Protein AF-0000000080647287 (afdb_homodimer)

Foldseek 3Di:
DAWEKFWEAAQQWIWMATLQRPDIDIDGAHVLVPGDPLVVLLVVCVVRVHQEYEYAYANQPRNNDPDSLVSLCVNVVSNPVNHPHYYFYAFLQGSDDDDSCRRHPNLVSLLQQLCCVPVNFAFEWEAEQFKIATWGGHVGTDADRDPVRCCVVLRMDRDHQAAAQLLVQQQWFDAPNDIAGFDPDRLAHNLLLCCLVVVDDLVVNPDAGPVNDGSHNQSSLQSQQCRRPGGCVVRDPVRSNRSSVVSLVSVLVSLLVSRVVSCVVNVHQEYEYAAPCSVSNVVSSVVVVGHYDYVCVVSNNSCRNRVSRNSSSNVVVCVVVVD/DAWEKFWEAAQQWIWMATLQRPDIDIDGAHVLVVGDPLVVLLVVCVVRVHQEYEYAYANLPRPNDPDSLVSLCVNVVSNPVNHPHYYFYAFLPGSDDDDSCRRHPNLVSLLQQLCCVPVNFAFEWEAEQFKIATWGGHVGTDADRDPVRCCVVLRMDRDHQAAAQLLVQQQWFDAPNDIAGFDPDRLAHNLLLCCLVVVDDLVVNPDAGPVNDGSHNQSSLQSQQCRRPGGCVVRDPVRSNRSSVVSLVSVLVSLLVSRVVSCVVNVHQEYEYAAPCSVSNVVSSVVVVGHYDYVCVVSNNSCRNRVSRNSSSNVVVCVVVVD

Radius of gyration: 27.12 Å; Cα contacts (8 Å, |Δi|>4): 1479; chains: 2; bounding box: 46×87×67 Å

Solvent-accessible surface area (backbone atoms only — not comparable to full-atom values): 31779 Å² total; per-residue (Å²): 132,87,42,27,29,6,31,29,40,33,27,50,36,36,27,36,14,24,46,83,57,83,42,70,47,80,43,85,38,40,43,51,76,64,44,68,60,42,65,54,43,35,50,47,37,68,72,61,60,46,64,30,36,19,34,28,28,54,27,26,72,25,77,64,35,94,42,52,67,58,24,45,52,50,53,52,49,38,50,60,73,34,40,94,43,57,72,44,55,32,14,58,82,33,72,76,65,92,49,77,73,36,36,55,59,9,34,65,42,34,33,42,51,44,43,30,72,75,72,36,66,21,34,39,33,39,20,36,51,49,33,24,39,42,35,46,21,67,98,36,72,69,60,62,82,45,61,34,53,16,32,47,70,51,32,31,42,56,43,23,55,33,59,20,24,43,23,36,71,56,44,47,42,56,46,91,88,36,69,27,53,36,32,32,53,73,44,34,31,33,36,37,29,34,38,68,73,60,76,38,55,57,85,67,57,83,63,85,49,70,74,69,61,66,70,45,61,69,46,26,42,43,25,50,19,40,29,46,54,36,48,44,83,76,56,33,70,66,29,37,49,39,48,27,52,51,51,54,49,48,53,44,50,53,48,33,52,43,50,51,51,53,27,61,76,67,72,43,60,36,34,40,24,24,29,81,26,30,67,59,48,45,54,32,37,47,75,70,72,33,46,71,46,50,38,34,79,75,67,31,58,71,41,21,63,35,34,40,6,27,24,29,6,39,54,45,47,50,58,59,65,73,98,132,87,42,28,31,7,31,28,41,32,26,50,36,35,27,36,14,23,46,83,58,83,42,70,47,80,43,85,38,40,42,53,76,64,43,69,60,44,65,54,44,35,51,49,37,70,72,61,59,45,63,29,36,20,34,27,28,53,28,26,73,25,76,64,35,94,42,52,66,57,24,44,52,50,53,54,49,38,51,60,72,34,42,92,45,57,74,44,54,31,16,59,81,34,72,78,66,89,53,78,73,36,35,54,58,9,34,66,41,35,33,41,52,45,43,32,72,75,71,35,67,21,34,40,32,39,21,36,50,50,35,23,40,43,37,46,21,65,99,36,72,68,62,63,81,44,61,34,53,15,30,46,68,50,32,32,41,57,42,23,54,32,58,21,23,44,22,35,71,58,42,49,42,58,44,92,87,36,67,26,52,36,34,32,53,72,45,34,31,33,37,37,30,34,39,67,74,61,74,38,55,58,85,68,57,81,63,84,48,71,74,69,59,66,70,45,61,69,46,28,43,42,26,51,18,40,29,45,54,37,47,44,84,76,55,33,70,66,29,38,48,39,48,26,52,52,52,54,50,48,53,42,50,52,49,33,53,42,49,50,52,53,27,62,76,67,72,43,61,36,33,40,25,24,29,81,28,31,67,59,48,45,53,31,37,49,74,70,72,33,45,71,48,50,37,34,79,75,67,31,59,70,42,21,62,35,34,42,6,27,24,29,6,39,53,44,48,49,59,59,66,74,98

Sequence (646 aa):
MVMILGLDVGGANTKAASSDGSFTIIEYLPLWKGAPLEPLLRRLSAEARPEAVGVVMTGELADSFPEKRSGILFIKGAVERSFSCPVRFWGVSGFNWRDLADLAAANWSASAALVAEEVGDCLFVDMGSTTTDLIPIKGGPRAAKTDFLRLARGELIYMGLLRTNLAALLGAVEVDGERVPLSAELFAIAADAHLLLGDIAEGEYAVETPDGGGKDRESAERRLARTVCADPGEIGPEGVEAIARQARARQLELLKGGIRRLAEEHSLNLVAAAGIGEGLIREAARSLGLEVIRLSERYGSAVSEVFPAYAVARLLEVELGGRMVMILGLDVGGANTKAASSDGSFTIIEYLPLWKGAPLEPLLRRLSAEARPEAVGVVMTGELADSFPEKRSGILFIKGAVERSFSCPVRFWGVSGFNWRDLADLAAANWSASAALVAEEVGDCLFVDMGSTTTDLIPIKGGPRAAKTDFLRLARGELIYMGLLRTNLAALLGAVEVDGERVPLSAELFAIAADAHLLLGDIAEGEYAVETPDGGGKDRESAERRLARTVCADPGEIGPEGVEAIARQARARQLELLKGGIRRLAEEHSLNLVAAAGIGEGLIREAARSLGLEVIRLSERYGSAVSEVFPAYAVARLLEVELGGR

Secondary structure (DSSP, 8-state):
---EEEEEE-SSEEEEEETTSS-EEEEE--GGGT--HHHHHHHHHHHH--SEEEEEE-GGG-TT-SSHHHHHHHHHHHHHHH-SS-EEE-BTTBS--SSGGGGBT-HHHHHHHHHHHHT-SEEEEEE-SS-EEEEEESSSB---SSHHHHHHTTSEES--SS--BHHHHHSEEEETTEEEEPPSS---BHHHHHHHHTSS-GGG--S--TTS---SHHHHHHHHHHTTT--HHHHHHHHHHHHHHHHHHHHHHHHHHHHHHHHHHHT--EEEEESTTHHHHHHHHHHTT-EEEEHHHHH-HHHHHTHHHHHHHHHHHHHHH--/---EEEEEE-SSEEEEEETTSS-EEEEE--GGGT--HHHHHHHHHHHH--SEEEEEE-GGG-TT-SSHHHHHHHHHHHHHHH-SS-EEE-BTTBS--SSGGGGBT-HHHHHHHHHHHHT-SEEEEEE-SS-EEEEEESSSB---SSHHHHHHTTSEES--SS--BHHHHHSEEEETTEEEEPPSS---BHHHHHHHHTSS-GGG--S--TTS---SHHHHHHHHHHTTT--HHHHHHHHHHHHHHHHHHHHHHHHHHHHHHHHHHHT--EEEEESTTHHHHHHHHHHTT-EEEEHHHHH-HHHHHTHHHHHHHHHHHHHHH--

pLDDT: mean 93.53, std 7.54, range [46.92, 98.81]

Nearest PDB structures (foldseek):
  3c0b-assembly2_C  TM=8.637E-01  e=2.664E-30  Methanococcus maripaludis S2
  3c0b-assembly1_B-2  TM=8.605E-01  e=2.111E-30  Methanococcus maripaludis S2
  3cet-assembly1_B  TM=8.612E-01  e=1.617E-29  Methanococcus maripaludis S2
  3c0b-assembly2_D  TM=8.763E-01  e=6.161E-29  Methanococcus maripaludis S2
  3c0b-assembly1_A  TM=8.681E-01  e=2.040E-29  Methanococcus maripaludis S2

InterPro domains:
  IPR002756 4-[[4-(2-aminoethyl)phenoxy]-methyl]-2-furanmethanamine-glutamate synthase [TIGR03123] (5-316)
  IPR002821 Hydantoinase A/oxoprolinase [PF01968] (53-317)

Organism: Methanothrix harundinacea (strain 6Ac) (NCBI:txid1110509)

Structure (mmCIF, N/CA/C/O backbone):
data_AF-0000000080647287-model_v1
#
loop_
_entity.id
_entity.type
_entity.pdbx_description
1 polymer 'Putative H4MPT-linked C1 transfer pathway protein'
#
loop_
_atom_site.group_PDB
_atom_site.id
_atom_site.type_symbol
_atom_site.label_atom_id
_atom_site.label_alt_id
_atom_site.label_comp_id
_atom_site.label_asym_id
_atom_site.label_entity_id
_atom_site.label_seq_id
_atom_site.pdbx_PDB_ins_code
_atom_site.Cartn_x
_atom_site.Cartn_y
_atom_site.Cartn_z
_atom_site.occupancy
_atom_site.B_iso_or_equiv
_atom_site.auth_seq_id
_atom_site.auth_comp_id
_atom_site.auth_asym_id
_atom_site.auth_atom_id
_atom_site.pdbx_PDB_model_num
ATOM 1 N N . MET A 1 1 ? 7.928 -33.025 -34.196 1 50.69 1 MET A N 1
ATOM 2 C CA . MET A 1 1 ? 7.498 -33.137 -32.805 1 50.69 1 MET A CA 1
ATOM 3 C C . MET A 1 1 ? 6.364 -32.163 -32.506 1 50.69 1 MET A C 1
ATOM 5 O O . MET A 1 1 ? 6.366 -31.032 -32.995 1 50.69 1 MET A O 1
ATOM 9 N N . VAL A 1 2 ? 5.158 -32.598 -32.053 1 70.76 2 VAL A N 1
ATOM 10 C CA . VAL A 1 2 ? 3.913 -31.877 -31.811 1 70.76 2 VAL A CA 1
ATOM 11 C C . VAL A 1 2 ? 4.139 -30.794 -30.759 1 70.76 2 VAL A C 1
ATOM 13 O O . VAL A 1 2 ? 4.635 -31.076 -29.666 1 70.76 2 VAL A O 1
ATOM 16 N N . MET A 1 3 ? 4.169 -29.567 -31.22 1 90.01 3 MET A N 1
ATOM 17 C CA . MET A 1 3 ? 4.381 -28.469 -30.281 1 90.01 3 MET A CA 1
ATOM 18 C C . MET A 1 3 ? 3.081 -28.1 -29.575 1 90.01 3 MET A C 1
ATOM 20 O O . MET A 1 3 ? 2.108 -27.708 -30.221 1 90.01 3 MET A O 1
ATOM 24 N N . ILE A 1 4 ? 3.023 -28.451 -28.279 1 97.01 4 ILE A N 1
ATOM 25 C CA . ILE A 1 4 ? 1.911 -28.015 -27.441 1 97.01 4 ILE A CA 1
ATOM 26 C C . ILE A 1 4 ? 2.305 -26.752 -26.678 1 97.01 4 ILE A C 1
ATOM 28 O O . ILE A 1 4 ? 3.37 -26.701 -26.057 1 97.01 4 ILE A O 1
ATOM 32 N N . LEU A 1 5 ? 1.497 -25.754 -26.808 1 97.99 5 LEU A N 1
ATOM 33 C CA . LEU A 1 5 ? 1.777 -24.474 -26.167 1 97.99 5 LEU A CA 1
ATOM 34 C C . LEU A 1 5 ? 0.877 -24.264 -24.954 1 97.99 5 LEU A C 1
ATOM 36 O O . LEU A 1 5 ? -0.314 -24.581 -24.997 1 97.99 5 LEU A O 1
ATOM 40 N N . GLY A 1 6 ? 1.508 -23.827 -23.887 1 98.39 6 GLY A N 1
ATOM 41 C CA . GLY A 1 6 ? 0.757 -23.373 -22.727 1 98.39 6 GLY A CA 1
ATOM 42 C C . GLY A 1 6 ? 0.743 -21.864 -22.578 1 98.39 6 GLY A C 1
ATOM 43 O O . GLY A 1 6 ? 1.746 -21.199 -22.847 1 98.39 6 GLY A O 1
ATOM 44 N N . LEU A 1 7 ? -0.416 -21.361 -22.111 1 97.85 7 LEU A N 1
ATOM 45 C CA . LEU A 1 7 ? -0.58 -19.932 -21.867 1 97.85 7 LEU A CA 1
ATOM 46 C C . LEU A 1 7 ? -1.048 -19.676 -20.438 1 97.85 7 LEU A C 1
ATOM 48 O O . LEU A 1 7 ? -1.913 -20.39 -19.926 1 97.85 7 LEU A O 1
ATOM 52 N N . ASP A 1 8 ? -0.428 -18.748 -19.779 1 96.6 8 ASP A N 1
ATOM 53 C CA . ASP A 1 8 ? -0.904 -18.141 -18.539 1 96.6 8 ASP A CA 1
ATOM 54 C C . ASP A 1 8 ? -1.208 -16.658 -18.735 1 96.6 8 ASP A C 1
ATOM 56 O O . ASP A 1 8 ? -0.303 -15.822 -18.696 1 96.6 8 ASP A O 1
ATOM 60 N N . VAL A 1 9 ? -2.462 -16.363 -18.886 1 94.1 9 VAL A N 1
ATOM 61 C CA . VAL A 1 9 ? -2.875 -14.992 -19.164 1 94.1 9 VAL A CA 1
ATOM 62 C C . VAL A 1 9 ? -3.19 -14.271 -17.856 1 94.1 9 VAL A C 1
ATOM 64 O O . VAL A 1 9 ? -4.279 -14.43 -17.299 1 94.1 9 VAL A O 1
ATOM 67 N N . GLY A 1 10 ? -2.251 -13.474 -17.455 1 88.77 10 GLY A N 1
ATOM 68 C CA . GLY A 1 10 ? -2.419 -12.72 -16.223 1 88.77 10 GLY A CA 1
ATOM 69 C C . GLY A 1 10 ? -2.841 -11.282 -16.456 1 88.77 10 GLY A C 1
ATOM 70 O O . GLY A 1 10 ? -2.98 -10.848 -17.601 1 88.77 10 GLY A O 1
ATOM 71 N N . GLY A 1 11 ? -3.139 -10.622 -15.36 1 81.59 11 GLY A N 1
ATOM 72 C CA . GLY A 1 11 ? -3.521 -9.222 -15.458 1 81.59 11 GLY A CA 1
ATOM 73 C C . GLY A 1 11 ? -2.378 -8.321 -15.889 1 81.59 11 GLY A C 1
ATOM 74 O O . GLY A 1 11 ? -2.588 -7.349 -16.617 1 81.59 11 GLY A O 1
ATOM 75 N N . ALA A 1 12 ? -1.208 -8.658 -15.436 1 77.17 12 ALA A N 1
ATOM 76 C CA . ALA A 1 12 ? -0.037 -7.837 -15.73 1 77.17 12 ALA A CA 1
ATOM 77 C C . ALA A 1 12 ? 0.85 -8.502 -16.779 1 77.17 12 ALA A C 1
ATOM 79 O O . ALA A 1 12 ? 1.51 -7.82 -17.566 1 77.17 12 ALA A O 1
ATOM 80 N N . ASN A 1 13 ? 0.858 -9.844 -16.73 1 84.9 13 ASN A N 1
ATOM 81 C CA . ASN A 1 13 ? 1.756 -10.585 -17.61 1 84.9 13 ASN A CA 1
ATOM 82 C C . ASN A 1 13 ? 1.03 -11.721 -18.324 1 84.9 13 ASN A C 1
ATOM 84 O O . ASN A 1 13 ? 0.137 -12.35 -17.752 1 84.9 13 ASN A O 1
ATOM 88 N N . THR A 1 14 ? 1.448 -11.882 -19.518 1 92.21 14 THR A N 1
ATOM 89 C CA . THR A 1 14 ? 1.112 -13.108 -20.234 1 92.21 14 THR A CA 1
ATOM 90 C C . THR A 1 14 ? 2.356 -13.964 -20.453 1 92.21 14 THR A C 1
ATOM 92 O O . THR A 1 14 ? 3.398 -13.459 -20.876 1 92.21 14 THR A O 1
ATOM 95 N N . LYS A 1 15 ? 2.237 -15.21 -20.03 1 94.95 15 LYS A N 1
ATOM 96 C CA . LYS A 1 15 ? 3.354 -16.146 -20.125 1 94.95 15 LYS A CA 1
ATOM 97 C C . LYS A 1 15 ? 3.02 -17.309 -21.054 1 94.95 15 LYS A C 1
ATOM 99 O O . LYS A 1 15 ? 1.878 -17.774 -21.09 1 94.95 15 LYS A O 1
ATOM 104 N N . ALA A 1 16 ? 4.028 -17.728 -21.826 1 96.95 16 ALA A N 1
ATOM 105 C CA . ALA A 1 16 ? 3.884 -18.875 -22.72 1 96.95 16 ALA A CA 1
ATOM 106 C C . ALA A 1 16 ? 5.064 -19.832 -22.578 1 96.95 16 ALA A C 1
ATOM 108 O O . ALA A 1 16 ? 6.191 -19.403 -22.32 1 96.95 16 ALA A O 1
ATOM 109 N N . ALA A 1 17 ? 4.734 -21.086 -22.723 1 97.6 17 ALA A N 1
ATOM 110 C CA . ALA A 1 17 ? 5.768 -22.117 -22.711 1 97.6 17 ALA A CA 1
ATOM 111 C C . ALA A 1 17 ? 5.339 -23.334 -23.524 1 97.6 17 ALA A C 1
ATOM 113 O O . ALA A 1 17 ? 4.173 -23.734 -23.488 1 97.6 17 ALA A O 1
ATOM 114 N N . SER A 1 18 ? 6.296 -23.89 -24.265 1 97.44 18 SER A N 1
ATOM 115 C CA . SER A 1 18 ? 6.017 -25.163 -24.922 1 97.44 18 SER A CA 1
ATOM 116 C C . SER A 1 18 ? 6.158 -26.33 -23.95 1 97.44 18 SER A C 1
ATOM 118 O O . SER A 1 18 ? 6.86 -26.223 -22.942 1 97.44 18 SER A O 1
ATOM 120 N N . SER A 1 19 ? 5.514 -27.428 -24.268 1 96.61 19 SER A N 1
ATOM 121 C CA . SER A 1 19 ? 5.502 -28.586 -23.381 1 96.61 19 SER A CA 1
ATOM 122 C C . SER A 1 19 ? 6.898 -29.181 -23.229 1 96.61 19 SER A C 1
ATOM 124 O O . SER A 1 19 ? 7.18 -29.873 -22.249 1 96.61 19 SER A O 1
ATOM 126 N N . ASP A 1 20 ? 7.763 -28.908 -24.173 1 94.27 20 ASP A N 1
ATOM 127 C CA . ASP A 1 20 ? 9.124 -29.429 -24.085 1 94.27 20 ASP A CA 1
ATOM 128 C C . ASP A 1 20 ? 10.072 -28.39 -23.489 1 94.27 20 ASP A C 1
ATOM 130 O O . ASP A 1 20 ? 11.275 -28.633 -23.376 1 94.27 20 ASP A O 1
ATOM 134 N N . GLY A 1 21 ? 9.565 -27.21 -23.152 1 93.68 21 GLY A N 1
ATOM 135 C CA . GLY A 1 21 ? 10.337 -26.185 -22.467 1 93.68 21 GLY A CA 1
ATOM 136 C C . GLY A 1 21 ? 11.228 -25.386 -23.4 1 93.68 21 GLY A C 1
ATOM 137 O O . GLY A 1 21 ? 11.97 -24.507 -22.956 1 93.68 21 GLY A O 1
ATOM 138 N N . SER A 1 22 ? 11.141 -25.58 -24.703 1 92.82 22 SER A N 1
ATOM 139 C CA . SER A 1 22 ? 12.056 -24.953 -25.651 1 92.82 22 SER A CA 1
ATOM 140 C C . SER A 1 22 ? 11.605 -23.538 -26 1 92.82 22 SER A C 1
ATOM 142 O O . SER A 1 22 ? 12.393 -22.738 -26.508 1 92.82 22 SER A O 1
ATOM 144 N N . PHE A 1 23 ? 10.392 -23.296 -25.778 1 94.19 23 PHE A N 1
ATOM 145 C CA . PHE A 1 23 ? 9.798 -21.994 -26.058 1 94.19 23 PHE A CA 1
ATOM 146 C C . PHE A 1 23 ? 9.229 -21.375 -24.787 1 94.19 23 PHE A C 1
ATOM 148 O O . PHE A 1 23 ? 8.313 -21.928 -24.176 1 94.19 23 PHE A O 1
ATOM 155 N N . THR A 1 24 ? 9.808 -20.332 -24.309 1 95.15 24 THR A N 1
ATOM 156 C CA . THR A 1 24 ? 9.3 -19.603 -23.152 1 95.15 24 THR A CA 1
ATOM 157 C C . THR A 1 24 ? 9.268 -18.103 -23.43 1 95.15 24 THR A C 1
ATOM 159 O O . THR A 1 24 ? 10.187 -17.56 -24.046 1 95.15 24 THR A O 1
ATOM 162 N N . ILE A 1 25 ? 8.147 -17.497 -23.048 1 94.05 25 ILE A N 1
ATOM 163 C CA . ILE A 1 25 ? 7.99 -16.058 -23.232 1 94.05 25 ILE A CA 1
ATOM 164 C C . ILE A 1 25 ? 7.278 -15.458 -22.022 1 94.05 25 ILE A C 1
ATOM 166 O O . ILE A 1 25 ? 6.364 -16.071 -21.465 1 94.05 25 ILE A O 1
ATOM 170 N N . ILE A 1 26 ? 7.782 -14.351 -21.551 1 91.11 26 ILE A N 1
ATOM 171 C CA . ILE A 1 26 ? 7.071 -13.491 -20.612 1 91.11 26 ILE A CA 1
ATOM 172 C C . ILE A 1 26 ? 6.848 -12.116 -21.237 1 91.11 26 ILE A C 1
ATOM 174 O O . ILE A 1 26 ? 7.803 -11.455 -21.652 1 91.11 26 ILE A O 1
ATOM 178 N N . GLU A 1 27 ? 5.631 -11.711 -21.384 1 89.49 27 GLU A N 1
ATOM 179 C CA . GLU A 1 27 ? 5.29 -10.408 -21.947 1 89.49 27 GLU A CA 1
ATOM 180 C C . GLU A 1 27 ? 4.508 -9.562 -20.946 1 89.49 27 GLU A C 1
ATOM 182 O O . GLU A 1 27 ? 3.458 -9.983 -20.456 1 89.49 27 GLU A O 1
ATOM 187 N N . TYR A 1 28 ? 5.069 -8.439 -20.605 1 82.63 28 TYR A N 1
ATOM 188 C CA . TYR A 1 28 ? 4.313 -7.49 -19.796 1 82.63 28 TYR A CA 1
ATOM 189 C C . TYR A 1 28 ? 3.136 -6.922 -20.58 1 82.63 28 TYR A C 1
ATOM 191 O O . TYR A 1 28 ? 3.325 -6.264 -21.606 1 82.63 28 TYR A O 1
ATOM 199 N N . LEU A 1 29 ? 1.955 -7.176 -20.194 1 84.38 29 LEU A N 1
ATOM 200 C CA . LEU A 1 29 ? 0.715 -6.787 -20.857 1 84.38 29 LEU A CA 1
ATOM 201 C C . LEU A 1 29 ? -0.368 -6.461 -19.834 1 84.38 29 LEU A C 1
ATOM 203 O O . LEU A 1 29 ? -1.246 -7.286 -19.568 1 84.38 29 LEU A O 1
ATOM 207 N N . PRO A 1 30 ? -0.332 -5.259 -19.29 1 79.45 30 PRO A N 1
ATOM 208 C CA . PRO A 1 30 ? -1.321 -4.885 -18.276 1 79.45 30 PRO A CA 1
ATOM 209 C C . PRO A 1 30 ? -2.73 -4.748 -18.848 1 79.45 30 PRO A C 1
ATOM 211 O O . PRO A 1 30 ? -3.054 -3.728 -19.463 1 79.45 30 PRO A O 1
ATOM 214 N N . LEU A 1 31 ? -3.575 -5.693 -18.53 1 79.73 31 LEU A N 1
ATOM 215 C CA . LEU A 1 31 ? -4.923 -5.717 -19.086 1 79.73 31 LEU A CA 1
ATOM 216 C C . LEU A 1 31 ? -5.757 -4.563 -18.54 1 79.73 31 LEU A C 1
ATOM 218 O O . LEU A 1 31 ? -6.627 -4.035 -19.237 1 79.73 31 LEU A O 1
ATOM 222 N N . TRP A 1 32 ? -5.438 -4.166 -17.313 1 71.29 32 TRP A N 1
ATOM 223 C CA . TRP A 1 32 ? -6.215 -3.104 -16.684 1 71.29 32 TRP A CA 1
ATOM 224 C C . TRP A 1 32 ? -5.962 -1.765 -17.37 1 71.29 32 TRP A C 1
ATOM 226 O O . TRP A 1 32 ? -6.738 -0.821 -17.206 1 71.29 32 TRP A O 1
ATOM 236 N N . LYS A 1 33 ? -4.948 -1.692 -18.12 1 70.32 33 LYS A N 1
ATOM 237 C CA . LYS A 1 33 ? -4.628 -0.475 -18.86 1 70.32 33 LYS A CA 1
ATOM 238 C C . LYS A 1 33 ? -5.094 -0.575 -20.31 1 70.32 33 LYS A C 1
ATOM 240 O O . LYS A 1 33 ? -4.757 0.276 -21.136 1 70.32 33 LYS A O 1
ATOM 245 N N . GLY A 1 34 ? -5.735 -1.655 -20.673 1 74.16 34 GLY A N 1
ATOM 246 C CA . GLY A 1 34 ? -6.256 -1.842 -22.017 1 74.16 34 GLY A CA 1
ATOM 247 C C . GLY A 1 34 ? -5.232 -2.414 -22.98 1 74.16 34 GLY A C 1
ATOM 248 O O . GLY A 1 34 ? -5.332 -2.215 -24.192 1 74.16 34 GLY A O 1
ATOM 249 N N . ALA A 1 35 ? -4.273 -3.034 -22.519 1 76.13 35 ALA A N 1
ATOM 250 C CA . ALA A 1 35 ? -3.237 -3.6 -23.379 1 76.13 35 ALA A CA 1
ATOM 251 C C . ALA A 1 35 ? -3.823 -4.631 -24.339 1 76.13 35 ALA A C 1
ATOM 253 O O . ALA A 1 35 ? -4.73 -5.383 -23.974 1 76.13 35 ALA A O 1
ATOM 254 N N . PRO A 1 36 ? -3.283 -4.68 -25.542 1 87.32 36 PRO A N 1
ATOM 255 C CA . PRO A 1 36 ? -3.857 -5.527 -26.59 1 87.32 36 PRO A CA 1
ATOM 256 C C . PRO A 1 36 ? -3.483 -6.999 -26.429 1 87.32 36 PRO A C 1
ATOM 258 O O . PRO A 1 36 ? -2.432 -7.429 -26.91 1 87.32 36 PRO A O 1
ATOM 261 N N . LEU A 1 37 ? -4.341 -7.766 -26.006 1 91.95 37 LEU A N 1
ATOM 262 C CA . LEU A 1 37 ? -4.102 -9.185 -25.763 1 91.95 37 LEU A CA 1
ATOM 263 C C . LEU A 1 37 ? -4.084 -9.965 -27.073 1 91.95 37 LEU A C 1
ATOM 265 O O . LEU A 1 37 ? -3.17 -10.756 -27.316 1 91.95 37 LEU A O 1
ATOM 269 N N . GLU A 1 38 ? -4.923 -9.659 -27.973 1 94.06 38 GLU A N 1
ATOM 270 C CA . GLU A 1 38 ? -5.081 -10.444 -29.193 1 94.06 38 GLU A CA 1
ATOM 271 C C . GLU A 1 38 ? -3.864 -10.302 -30.103 1 94.06 38 GLU A C 1
ATOM 273 O O . GLU A 1 38 ? -3.352 -11.294 -30.624 1 94.06 38 GLU A O 1
ATOM 278 N N . PRO A 1 39 ? -3.408 -9.084 -30.243 1 94.84 39 PRO A N 1
ATOM 279 C CA . PRO A 1 39 ? -2.203 -8.954 -31.066 1 94.84 39 PRO A CA 1
ATOM 280 C C . PRO A 1 39 ? -1.034 -9.78 -30.535 1 94.84 39 PRO A C 1
ATOM 282 O O . PRO A 1 39 ? -0.299 -10.39 -31.316 1 94.84 39 PRO A O 1
ATOM 285 N N . LEU A 1 40 ? -0.838 -9.811 -29.291 1 94.57 40 LEU A N 1
ATOM 286 C CA . LEU A 1 40 ? 0.222 -10.619 -28.7 1 94.57 40 LEU A CA 1
ATOM 287 C C . LEU A 1 40 ? -0.01 -12.102 -28.968 1 94.57 40 LEU A C 1
ATOM 289 O O . LEU A 1 40 ? 0.917 -12.822 -29.346 1 94.57 40 LEU A O 1
ATOM 293 N N . LEU A 1 41 ? -1.243 -12.541 -28.813 1 96.82 41 LEU A N 1
ATOM 294 C CA . LEU A 1 41 ? -1.575 -13.951 -28.985 1 96.82 41 LEU A CA 1
ATOM 295 C C . LEU A 1 41 ? -1.394 -14.38 -30.437 1 96.82 41 LEU A C 1
ATOM 297 O O . LEU A 1 41 ? -0.929 -15.489 -30.708 1 96.82 41 LEU A O 1
ATOM 301 N N . ARG A 1 42 ? -1.731 -13.492 -31.302 1 96.59 42 ARG A N 1
ATOM 302 C CA . ARG A 1 42 ? -1.541 -13.785 -32.719 1 96.59 42 ARG A CA 1
ATOM 303 C C . ARG A 1 42 ? -0.06 -13.91 -33.059 1 96.59 42 ARG A C 1
ATOM 305 O O . ARG A 1 42 ? 0.329 -14.767 -33.856 1 96.59 42 ARG A O 1
ATOM 312 N N . ARG A 1 43 ? 0.652 -13.081 -32.49 1 96.35 43 ARG A N 1
ATOM 313 C CA . ARG A 1 43 ? 2.096 -13.171 -32.683 1 96.35 43 ARG A CA 1
ATOM 314 C C . ARG A 1 43 ? 2.638 -14.495 -32.154 1 96.35 43 ARG A C 1
ATOM 316 O O . ARG A 1 43 ? 3.45 -15.147 -32.814 1 96.35 43 ARG A O 1
ATOM 323 N N . LEU A 1 44 ? 2.185 -14.89 -31.002 1 95.62 44 LEU A N 1
ATOM 324 C CA . LEU A 1 44 ? 2.617 -16.149 -30.407 1 95.62 44 LEU A CA 1
ATOM 325 C C . LEU A 1 44 ? 2.184 -17.333 -31.265 1 95.62 44 LEU A C 1
ATOM 327 O O . LEU A 1 44 ? 2.935 -18.299 -31.422 1 95.62 44 LEU A O 1
ATOM 331 N N . SER A 1 45 ? 1.034 -17.256 -31.783 1 95.9 45 SER A N 1
ATOM 332 C CA . SER A 1 45 ? 0.518 -18.299 -32.664 1 95.9 45 SER A CA 1
ATOM 333 C C . SER A 1 45 ? 1.396 -18.462 -33.901 1 95.9 45 SER A C 1
ATOM 335 O O . SER A 1 45 ? 1.718 -19.585 -34.296 1 95.9 45 SER A O 1
ATOM 337 N N . ALA A 1 46 ? 1.764 -17.332 -34.435 1 95.32 46 ALA A N 1
ATOM 338 C CA . ALA A 1 46 ? 2.579 -17.339 -35.647 1 95.32 46 ALA A CA 1
ATOM 339 C C . ALA A 1 46 ? 3.987 -17.85 -35.359 1 95.32 46 ALA A C 1
ATOM 341 O O . ALA A 1 46 ? 4.576 -18.56 -36.178 1 95.32 46 ALA A O 1
ATOM 342 N N . GLU A 1 47 ? 4.465 -17.551 -34.239 1 94.56 47 GLU A N 1
ATOM 343 C CA . GLU A 1 47 ? 5.839 -17.891 -33.882 1 94.56 47 GLU A CA 1
ATOM 344 C C . GLU A 1 47 ? 5.952 -19.35 -33.451 1 94.56 47 GLU A C 1
ATOM 346 O O . GLU A 1 47 ? 6.865 -20.06 -33.877 1 94.56 47 GLU A O 1
ATOM 351 N N . ALA A 1 48 ? 5.044 -19.811 -32.693 1 93.62 48 ALA A N 1
ATOM 352 C CA . ALA A 1 48 ? 5.145 -21.142 -32.101 1 93.62 48 ALA A CA 1
ATOM 353 C C . ALA A 1 48 ? 4.484 -22.19 -32.992 1 93.62 48 ALA A C 1
ATOM 355 O O . ALA A 1 48 ? 4.828 -23.373 -32.93 1 93.62 48 ALA A O 1
ATOM 356 N N . ARG A 1 49 ? 3.487 -21.817 -33.778 1 94.06 49 ARG A N 1
ATOM 357 C CA . ARG A 1 49 ? 2.733 -22.712 -34.649 1 94.06 49 ARG A CA 1
ATOM 358 C C . ARG A 1 49 ? 2.345 -23.992 -33.916 1 94.06 49 ARG A C 1
ATOM 360 O O . ARG A 1 49 ? 2.653 -25.094 -34.374 1 94.06 49 ARG A O 1
ATOM 367 N N . PRO A 1 50 ? 1.62 -23.821 -32.842 1 96.29 50 PRO A N 1
ATOM 368 C CA . PRO A 1 50 ? 1.299 -24.988 -32.018 1 96.29 50 PRO A CA 1
ATOM 369 C C . PRO A 1 50 ? 0.233 -25.881 -32.649 1 96.29 50 PRO A C 1
ATOM 371 O O . PRO A 1 50 ? -0.561 -25.414 -33.469 1 96.29 50 PRO A O 1
ATOM 374 N N . GLU A 1 51 ? 0.18 -27.15 -32.258 1 96.23 51 GLU A N 1
ATOM 375 C CA . GLU A 1 51 ? -0.861 -28.097 -32.648 1 96.23 51 GLU A CA 1
ATOM 376 C C . GLU A 1 51 ? -2.049 -28.035 -31.691 1 96.23 51 GLU A C 1
ATOM 378 O O . GLU A 1 51 ? -3.161 -28.428 -32.049 1 96.23 51 GLU A O 1
ATOM 383 N N . ALA A 1 52 ? -1.784 -27.594 -30.515 1 97.39 52 ALA A N 1
ATOM 384 C CA . ALA A 1 52 ? -2.806 -27.386 -29.493 1 97.39 52 ALA A CA 1
ATOM 385 C C . ALA A 1 52 ? -2.333 -26.389 -28.438 1 97.39 52 ALA A C 1
ATOM 387 O O . ALA A 1 52 ? -1.131 -26.164 -28.283 1 97.39 52 ALA A O 1
ATOM 388 N N . VAL A 1 53 ? -3.284 -25.803 -27.733 1 98.1 53 VAL A N 1
ATOM 389 C CA . VAL A 1 53 ? -2.955 -24.78 -26.746 1 98.1 53 VAL A CA 1
ATOM 390 C C . VAL A 1 53 ? -3.699 -25.062 -25.442 1 98.1 53 VAL A C 1
ATOM 392 O O . VAL A 1 53 ? -4.915 -25.271 -25.447 1 98.1 53 VAL A O 1
ATOM 395 N N . GLY A 1 54 ? -2.988 -25.195 -24.341 1 98.2 54 GLY A N 1
ATOM 396 C CA . GLY A 1 54 ? -3.557 -25.191 -23.003 1 98.2 54 GLY A CA 1
ATOM 397 C C . GLY A 1 54 ? -3.508 -23.828 -22.338 1 98.2 54 GLY A C 1
ATOM 398 O O . GLY A 1 54 ? -2.498 -23.126 -22.423 1 98.2 54 GLY A O 1
ATOM 399 N N . VAL A 1 55 ? -4.601 -23.465 -21.656 1 98.2 55 VAL A N 1
ATOM 400 C CA . VAL A 1 55 ? -4.688 -22.087 -21.184 1 98.2 55 VAL A CA 1
ATOM 401 C C . VAL A 1 55 ? -5.102 -22.069 -19.714 1 98.2 55 VAL A C 1
ATOM 403 O O . VAL A 1 55 ? -6.019 -22.788 -19.312 1 98.2 55 VAL A O 1
ATOM 406 N N . VAL A 1 56 ? -4.354 -21.316 -18.892 1 97.05 56 VAL A N 1
ATOM 407 C CA . VAL A 1 56 ? -4.795 -20.872 -17.574 1 97.05 56 VAL A CA 1
ATOM 408 C C . VAL A 1 56 ? -4.858 -19.347 -17.536 1 97.05 56 VAL A C 1
ATOM 410 O O . VAL A 1 56 ? -4.264 -18.674 -18.381 1 97.05 56 VAL A O 1
ATOM 413 N N . MET A 1 57 ? -5.667 -18.861 -16.595 1 92.92 57 MET A N 1
ATOM 414 C CA . MET A 1 57 ? -5.78 -17.405 -16.577 1 92.92 57 MET A CA 1
ATOM 415 C C . MET A 1 57 ? -5.87 -16.884 -15.147 1 92.92 57 MET A C 1
ATOM 417 O O . MET A 1 57 ? -6.414 -17.557 -14.269 1 92.92 57 MET A O 1
ATOM 421 N N . THR A 1 58 ? -5.306 -15.644 -14.861 1 87.03 58 THR A N 1
ATOM 422 C CA . THR A 1 58 ? -5.404 -14.913 -13.602 1 87.03 58 THR A CA 1
ATOM 423 C C . THR A 1 58 ? -5.751 -13.448 -13.853 1 87.03 58 THR A C 1
ATOM 425 O O . THR A 1 58 ? -5.794 -12.646 -12.917 1 87.03 58 THR A O 1
ATOM 428 N N . GLY A 1 59 ? -5.989 -13.117 -15.027 1 81 59 GLY A N 1
ATOM 429 C CA . GLY A 1 59 ? -6.198 -11.72 -15.372 1 81 59 GLY A CA 1
ATOM 430 C C . GLY A 1 59 ? -7.66 -11.315 -15.356 1 81 59 GLY A C 1
ATOM 431 O O . GLY A 1 59 ? -7.995 -10.167 -15.657 1 81 59 GLY A O 1
ATOM 432 N N . GLU A 1 60 ? -8.54 -12.198 -14.916 1 77.46 60 GLU A N 1
ATOM 433 C CA . GLU A 1 60 ? -9.974 -11.963 -15.05 1 77.46 60 GLU A CA 1
ATOM 434 C C . GLU A 1 60 ? -10.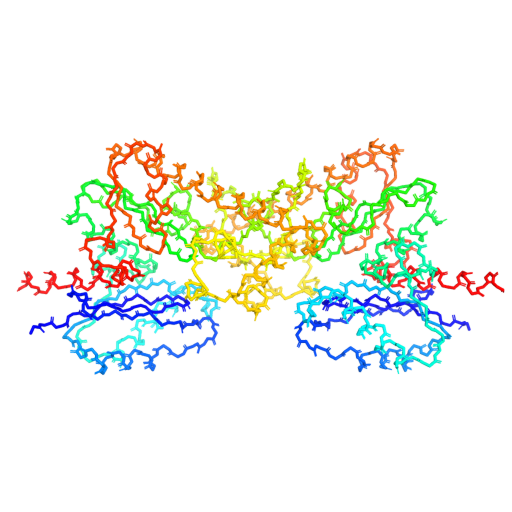458 -10.917 -14.05 1 77.46 60 GLU A C 1
ATOM 436 O O . GLU A 1 60 ? -11.542 -10.353 -14.209 1 77.46 60 GLU A O 1
ATOM 441 N N . LEU A 1 61 ? -9.636 -10.669 -13.021 1 65.93 61 LEU A N 1
ATOM 442 C CA . LEU A 1 61 ? -10.031 -9.678 -12.026 1 65.93 61 LEU A CA 1
ATOM 443 C C . LEU A 1 61 ? -9.338 -8.344 -12.283 1 65.93 61 LEU A C 1
ATOM 445 O O . LEU A 1 61 ? -9.359 -7.454 -11.43 1 65.93 61 LEU A O 1
ATOM 449 N N . ALA A 1 62 ? -8.816 -8.186 -13.372 1 65.76 62 ALA A N 1
ATOM 450 C CA . ALA A 1 62 ? -8.179 -6.905 -13.667 1 65.76 62 ALA A CA 1
ATOM 451 C C . ALA A 1 62 ? -9.184 -5.76 -13.582 1 65.76 62 ALA A C 1
ATOM 453 O O . ALA A 1 62 ? -10.371 -5.946 -13.86 1 65.76 62 ALA A O 1
ATOM 454 N N . ASP A 1 63 ? -8.798 -4.653 -13.178 1 61.88 63 ASP A N 1
ATOM 455 C CA . ASP A 1 63 ? -9.602 -3.476 -12.868 1 61.88 63 ASP A CA 1
ATOM 456 C C . ASP A 1 63 ? -10.429 -3.041 -14.076 1 61.88 63 ASP A C 1
ATOM 458 O O . ASP A 1 63 ? -11.392 -2.284 -13.935 1 61.88 63 ASP A O 1
ATOM 462 N N . SER A 1 64 ? -10.189 -3.62 -15.093 1 61.46 64 SER A N 1
ATOM 463 C CA . SER A 1 64 ? -10.866 -3.194 -16.313 1 61.46 64 SER A CA 1
ATOM 464 C C . SER A 1 64 ? -12.2 -3.913 -16.484 1 61.46 64 SER A C 1
ATOM 466 O O . SER A 1 64 ? -13.029 -3.508 -17.302 1 61.46 64 SER A O 1
ATOM 468 N N . PHE A 1 65 ? -12.407 -4.92 -15.651 1 69.29 65 PHE A N 1
ATOM 469 C CA . PHE A 1 65 ? -13.632 -5.684 -15.851 1 69.29 65 PHE A CA 1
ATOM 470 C C . PHE A 1 65 ? -14.613 -5.444 -14.709 1 69.29 65 PHE A C 1
ATOM 472 O O . PHE A 1 65 ? -14.22 -5.421 -13.541 1 69.29 65 PHE A O 1
ATOM 479 N N . PRO A 1 66 ? -15.768 -5.218 -15.098 1 67.34 66 PRO A N 1
ATOM 480 C CA . PRO A 1 66 ? -16.76 -4.985 -14.046 1 67.34 66 PRO A CA 1
ATOM 481 C C . PRO A 1 66 ? -16.932 -6.186 -13.12 1 67.34 66 PRO A C 1
ATOM 483 O O . PRO A 1 66 ? -17.215 -6.018 -11.931 1 67.34 66 PRO A O 1
ATOM 486 N N . GLU A 1 67 ? -16.876 -7.368 -13.707 1 72.54 67 GLU A N 1
ATOM 487 C CA . GLU A 1 67 ? -16.988 -8.584 -12.906 1 72.54 67 GLU A CA 1
ATOM 488 C C . GLU A 1 67 ? -16.118 -9.701 -13.474 1 72.54 67 GLU A C 1
ATOM 490 O O . GLU A 1 67 ? -15.686 -9.633 -14.627 1 72.54 67 GLU A O 1
ATOM 495 N N . LYS A 1 68 ? -15.889 -10.652 -12.755 1 76.9 68 LYS A N 1
ATOM 496 C CA . LYS A 1 68 ? -15.014 -11.78 -13.062 1 76.9 68 LYS A CA 1
ATOM 497 C C . LYS A 1 68 ? -15.464 -12.494 -14.334 1 76.9 68 LYS A C 1
ATOM 499 O O . LYS A 1 68 ? -14.638 -12.856 -15.174 1 76.9 68 LYS A O 1
ATOM 504 N N . ARG A 1 69 ? -16.73 -12.639 -14.461 1 82.12 69 ARG A N 1
ATOM 505 C CA . ARG A 1 69 ? -17.278 -13.384 -15.589 1 82.12 69 ARG A CA 1
ATOM 506 C C . ARG A 1 69 ? -16.935 -12.706 -16.912 1 82.12 69 ARG A C 1
ATOM 508 O O . ARG A 1 69 ? -16.545 -13.371 -17.874 1 82.12 69 ARG A O 1
ATOM 515 N N . SER A 1 70 ? -17.014 -11.422 -16.919 1 84.6 70 SER A N 1
ATOM 516 C CA . SER A 1 70 ? -16.706 -10.678 -18.136 1 84.6 70 SER A CA 1
ATOM 517 C C . SER A 1 70 ? -15.228 -10.791 -18.494 1 84.6 70 SER A C 1
ATOM 519 O O . SER A 1 70 ? -14.874 -10.88 -19.671 1 84.6 70 SER A O 1
ATOM 521 N N . GLY A 1 71 ? -14.417 -10.808 -17.51 1 86.84 71 GLY A N 1
ATOM 522 C CA . GLY A 1 71 ? -12.99 -10.976 -17.736 1 86.84 71 GLY A CA 1
ATOM 523 C C . GLY A 1 71 ? -12.632 -12.338 -18.298 1 86.84 71 GLY A C 1
ATOM 524 O O . GLY A 1 71 ? -11.818 -12.441 -19.219 1 86.84 71 GLY A O 1
ATOM 525 N N . ILE A 1 72 ? -13.306 -13.326 -17.817 1 90.74 72 ILE A N 1
ATOM 526 C CA . ILE A 1 72 ? -13.078 -14.69 -18.282 1 90.74 72 ILE A CA 1
ATOM 527 C C . ILE A 1 72 ? -13.474 -14.807 -19.752 1 90.74 72 ILE A C 1
ATOM 529 O O . ILE A 1 72 ? -12.71 -15.33 -20.567 1 90.74 72 ILE A O 1
ATOM 533 N N . LEU A 1 73 ? -14.601 -14.254 -20.072 1 91.9 73 LEU A N 1
ATOM 534 C CA . LEU A 1 73 ? -15.109 -14.337 -21.437 1 91.9 73 LEU A CA 1
ATOM 535 C C . LEU A 1 73 ? -14.215 -13.561 -22.398 1 91.9 73 LEU A C 1
ATOM 537 O O . LEU A 1 73 ? -14.008 -13.984 -23.538 1 91.9 73 LEU A O 1
ATOM 541 N N . PHE A 1 74 ? -13.72 -12.492 -21.913 1 91.17 74 PHE A N 1
ATOM 542 C CA . PHE A 1 74 ? -12.827 -11.678 -22.728 1 91.17 74 PHE A CA 1
ATOM 543 C C . PHE A 1 74 ? -11.55 -12.442 -23.059 1 91.17 74 PHE A C 1
ATOM 545 O O . PHE A 1 74 ? -11.158 -12.53 -24.224 1 91.17 74 PHE A O 1
ATOM 552 N N . ILE A 1 75 ? -10.945 -13.031 -22.087 1 93.71 75 ILE A N 1
ATOM 553 C CA . ILE A 1 75 ? -9.688 -13.75 -22.265 1 93.71 75 ILE A CA 1
ATOM 554 C C . ILE A 1 75 ? -9.923 -14.996 -23.115 1 93.71 75 ILE A C 1
ATOM 556 O O . ILE A 1 75 ? -9.181 -15.255 -24.066 1 93.71 75 ILE A O 1
ATOM 560 N N . LYS A 1 76 ? -10.94 -15.714 -22.769 1 94.87 76 LYS A N 1
ATOM 561 C CA . LYS A 1 76 ? -11.284 -16.921 -23.515 1 94.87 76 LYS A CA 1
ATOM 562 C C . LYS A 1 76 ? -11.516 -16.608 -24.991 1 94.87 76 LYS A C 1
ATOM 564 O O . LYS A 1 76 ? -10.978 -17.288 -25.867 1 94.87 76 LYS A O 1
ATOM 569 N N . GLY A 1 77 ? -12.276 -15.568 -25.257 1 95.04 77 GLY A N 1
ATOM 570 C CA . GLY A 1 77 ? -12.554 -15.172 -26.628 1 95.04 77 GLY A CA 1
ATOM 571 C C . GLY A 1 77 ? -11.311 -14.762 -27.394 1 95.04 77 GLY A C 1
ATOM 572 O O . GLY A 1 77 ? -11.136 -15.142 -28.554 1 95.04 77 GLY A O 1
ATOM 573 N N . ALA A 1 78 ? -10.503 -14.011 -26.739 1 95.53 78 ALA A N 1
ATOM 574 C CA . ALA A 1 78 ? -9.273 -13.545 -27.374 1 95.53 78 ALA A CA 1
ATOM 575 C C . ALA A 1 78 ? -8.385 -14.719 -27.776 1 95.53 78 ALA A C 1
ATOM 577 O O . ALA A 1 78 ? -7.801 -14.72 -28.863 1 95.53 78 ALA A O 1
ATOM 578 N N . VAL A 1 79 ? -8.304 -15.717 -26.93 1 96.86 79 VAL A N 1
ATOM 579 C CA . VAL A 1 79 ? -7.464 -16.876 -27.212 1 96.86 79 VAL A CA 1
ATOM 580 C C . VAL A 1 79 ? -8.061 -17.68 -28.364 1 96.86 79 VAL A C 1
ATOM 582 O O . VAL A 1 79 ? -7.355 -18.044 -29.307 1 96.86 79 VAL A O 1
ATOM 585 N N . GLU A 1 80 ? -9.288 -17.893 -28.323 1 97.03 80 GLU A N 1
ATOM 586 C CA . GLU A 1 80 ? -9.966 -18.7 -29.333 1 97.03 80 GLU A CA 1
ATOM 587 C C . GLU A 1 80 ? -9.895 -18.04 -30.706 1 97.03 80 GLU A C 1
ATOM 589 O O . GLU A 1 80 ? -9.812 -18.726 -31.727 1 97.03 80 GLU A O 1
ATOM 594 N N . ARG A 1 81 ? -9.865 -16.717 -30.71 1 96.94 81 ARG A N 1
ATOM 595 C CA . ARG A 1 81 ? -9.795 -15.991 -31.974 1 96.94 81 ARG A CA 1
ATOM 596 C C . ARG A 1 81 ? -8.368 -15.959 -32.509 1 96.94 81 ARG A C 1
ATOM 598 O O . ARG A 1 81 ? -8.152 -15.754 -33.705 1 96.94 81 ARG A O 1
ATOM 605 N N . SER A 1 82 ? -7.467 -16.16 -31.657 1 97.78 82 SER A N 1
ATOM 606 C CA . SER A 1 82 ? -6.076 -15.937 -32.037 1 97.78 82 SER A CA 1
ATOM 607 C C . SER A 1 82 ? -5.408 -17.236 -32.478 1 97.78 82 SER A C 1
ATOM 609 O O . SER A 1 82 ? -4.351 -17.212 -33.111 1 97.78 82 SER A O 1
ATOM 611 N N . PHE A 1 83 ? -5.981 -18.373 -32.129 1 97.36 83 PHE A N 1
ATOM 612 C CA . PHE A 1 83 ? -5.403 -19.668 -32.47 1 97.36 83 PHE A CA 1
ATOM 613 C C . PHE A 1 83 ? -6.374 -20.491 -33.307 1 97.36 83 PHE A C 1
ATOM 615 O O . PHE A 1 83 ? -7.57 -20.537 -33.014 1 97.36 83 PHE A O 1
ATOM 622 N N . SER A 1 84 ? -5.827 -21.172 -34.347 1 95.06 84 SER A N 1
ATOM 623 C CA . SER A 1 84 ? -6.649 -21.991 -35.232 1 95.06 84 SER A CA 1
ATOM 624 C C . SER A 1 84 ? -6.618 -23.457 -34.816 1 95.06 84 SER A C 1
ATOM 626 O O . SER A 1 84 ? -7.396 -24.268 -35.324 1 95.06 84 SER A O 1
ATOM 628 N N . CYS A 1 85 ? -5.803 -23.787 -33.929 1 95.61 85 CYS A N 1
ATOM 629 C CA . CYS A 1 85 ? -5.701 -25.139 -33.391 1 95.61 85 CYS A CA 1
ATOM 630 C C . CYS A 1 85 ? -6.601 -25.311 -32.173 1 95.61 85 CYS A C 1
ATOM 632 O O . CYS A 1 85 ? -7.178 -24.339 -31.681 1 95.61 85 CYS A O 1
ATOM 634 N N . PRO A 1 86 ? -6.741 -26.537 -31.697 1 95.98 86 PRO A N 1
ATOM 635 C CA . PRO A 1 86 ? -7.576 -26.761 -30.515 1 95.98 86 PRO A CA 1
ATOM 636 C C . PRO A 1 86 ? -7.055 -26.036 -29.277 1 95.98 86 PRO A C 1
ATOM 638 O O . PRO A 1 86 ? -5.85 -26.048 -29.011 1 95.98 86 PRO A O 1
ATOM 641 N N . VAL A 1 87 ? -7.986 -25.377 -28.585 1 97.74 87 VAL A N 1
ATOM 642 C CA . VAL A 1 87 ? -7.69 -24.66 -27.349 1 97.74 87 VAL A CA 1
ATOM 643 C C . VAL A 1 87 ? -8.444 -25.301 -26.186 1 97.74 87 VAL A C 1
ATOM 645 O O . VAL A 1 87 ? -9.647 -25.553 -26.282 1 97.74 87 VAL A O 1
ATOM 648 N N . ARG A 1 88 ? -7.732 -25.637 -25.157 1 97.68 88 ARG A N 1
ATOM 649 C CA . ARG A 1 88 ? -8.347 -26.18 -23.949 1 97.68 88 ARG A CA 1
ATOM 650 C C . ARG A 1 88 ? -8.014 -25.323 -22.733 1 97.68 88 ARG A C 1
ATOM 652 O O . ARG A 1 88 ? -6.858 -24.945 -22.531 1 97.68 88 ARG A O 1
ATOM 659 N N . PHE A 1 89 ? -9.019 -25.003 -21.993 1 97.83 89 PHE A N 1
ATOM 660 C CA . PHE A 1 89 ? -8.838 -24.188 -20.797 1 97.83 89 PHE A CA 1
ATOM 661 C C . PHE A 1 89 ? -8.804 -25.06 -19.548 1 97.83 89 PHE A C 1
ATOM 663 O O . PHE A 1 89 ? -9.605 -25.987 -19.409 1 97.83 89 PHE A O 1
ATOM 670 N N . TRP A 1 90 ? -7.854 -24.799 -18.735 1 97.28 90 TRP A N 1
ATOM 671 C CA . TRP A 1 90 ? -7.729 -25.503 -17.463 1 97.28 90 TRP A CA 1
ATOM 672 C C . TRP A 1 90 ? -8.447 -24.748 -16.349 1 97.28 90 TRP A C 1
ATOM 674 O O . TRP A 1 90 ? -8.162 -23.574 -16.103 1 97.28 90 TRP A O 1
ATOM 684 N N . GLY A 1 91 ? -9.39 -25.438 -15.723 1 94.52 91 GLY A N 1
ATOM 685 C CA . GLY A 1 91 ? -10.035 -24.929 -14.523 1 94.52 91 GLY A CA 1
ATOM 686 C C . GLY A 1 91 ? -9.436 -25.481 -13.244 1 94.52 91 GLY A C 1
ATOM 687 O O . GLY A 1 91 ? -8.505 -26.288 -13.286 1 94.52 91 GLY A O 1
ATOM 688 N N . VAL A 1 92 ? -9.95 -25.067 -12.103 1 92.74 92 VAL A N 1
ATOM 689 C CA . VAL A 1 92 ? -9.414 -25.38 -10.783 1 92.74 92 VAL A CA 1
ATOM 690 C C . VAL A 1 92 ? -9.347 -26.894 -10.598 1 92.74 92 VAL A C 1
ATOM 692 O O . VAL A 1 92 ? -8.54 -27.394 -9.81 1 92.74 92 VAL A O 1
ATOM 695 N N . SER A 1 93 ? -10.145 -27.667 -11.456 1 90.99 93 SER A N 1
ATOM 696 C CA . SER A 1 93 ? -10.179 -29.117 -11.297 1 90.99 93 SER A CA 1
ATOM 697 C C . SER A 1 93 ? -9.762 -29.824 -12.582 1 90.99 93 SER A C 1
ATOM 699 O O . SER A 1 93 ? -10.048 -31.009 -12.766 1 90.99 93 SER A O 1
ATOM 701 N N . GLY A 1 94 ? -9.202 -29.049 -13.501 1 94.62 94 GLY A N 1
ATOM 702 C CA . GLY A 1 94 ? -8.724 -29.71 -14.705 1 94.62 94 GLY A CA 1
ATOM 703 C C . GLY A 1 94 ? -9.349 -29.164 -15.974 1 94.62 94 GLY A C 1
ATOM 704 O O . GLY A 1 94 ? -9.923 -28.073 -15.97 1 94.62 94 GLY A O 1
ATOM 705 N N . PHE A 1 95 ? -9.224 -29.935 -17.076 1 96.32 95 PHE A N 1
ATOM 706 C CA . PHE A 1 95 ? -9.688 -29.497 -18.387 1 96.32 95 PHE A CA 1
ATOM 707 C C . PHE A 1 95 ? -11.198 -29.664 -18.51 1 96.32 95 PHE A C 1
ATOM 709 O O . PHE A 1 95 ? -11.821 -29.086 -19.403 1 96.32 95 PHE A O 1
ATOM 716 N N . ASN A 1 96 ? -11.749 -30.409 -17.555 1 93.9 96 ASN A N 1
ATOM 717 C CA . ASN A 1 96 ? -13.189 -30.642 -17.574 1 93.9 96 ASN A CA 1
ATOM 718 C C . ASN A 1 96 ? -13.909 -29.789 -16.533 1 93.9 96 ASN A C 1
ATOM 720 O O . ASN A 1 96 ? -13.992 -30.169 -15.364 1 93.9 96 ASN A O 1
ATOM 724 N N . TRP A 1 97 ? -14.304 -28.585 -16.85 1 91.31 97 TRP A N 1
ATOM 725 C CA . TRP A 1 97 ? -15.03 -27.667 -15.979 1 91.31 97 TRP A CA 1
ATOM 726 C C . TRP A 1 97 ? -16.397 -27.328 -16.564 1 91.31 97 TRP A C 1
ATOM 728 O O . TRP A 1 97 ? -16.587 -27.376 -17.782 1 91.31 97 TRP A O 1
ATOM 738 N N . ARG A 1 98 ? -17.545 -27.117 -15.731 1 89.28 98 ARG A N 1
ATOM 739 C CA . ARG A 1 98 ? -18.91 -26.818 -16.152 1 89.28 98 ARG A CA 1
ATOM 740 C C . ARG A 1 98 ? -19.228 -25.338 -15.969 1 89.28 98 ARG A C 1
ATOM 742 O O . ARG A 1 98 ? -19.968 -24.754 -16.763 1 89.28 98 ARG A O 1
ATOM 749 N N . ASP A 1 99 ? -18.547 -24.849 -14.914 1 90.94 99 ASP A N 1
ATOM 750 C CA . ASP A 1 99 ? -18.795 -23.446 -14.597 1 90.94 99 ASP A CA 1
ATOM 751 C C . ASP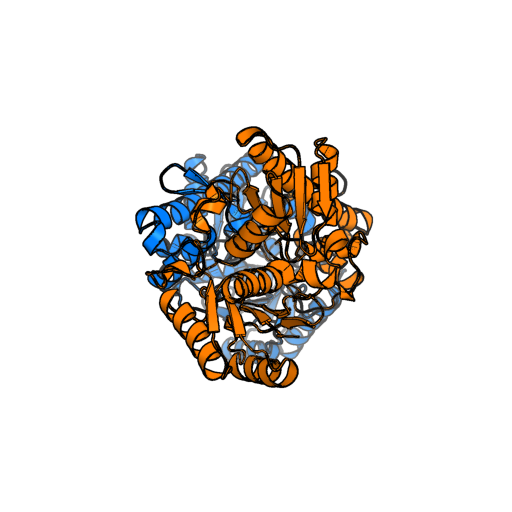 A 1 99 ? -17.634 -22.565 -15.052 1 90.94 99 ASP A C 1
ATOM 753 O O . ASP A 1 99 ? -16.475 -22.845 -14.737 1 90.94 99 ASP A O 1
ATOM 757 N N . LEU A 1 100 ? -18.076 -21.529 -15.745 1 89.93 100 LEU A N 1
ATOM 758 C CA . LEU A 1 100 ? -17.077 -20.586 -16.236 1 89.93 100 LEU A CA 1
ATOM 759 C C . LEU A 1 100 ? -16.232 -20.042 -15.089 1 89.93 100 LEU A C 1
ATOM 761 O O . LEU A 1 100 ? -15.046 -19.754 -15.269 1 89.93 100 LEU A O 1
ATOM 765 N N . ALA A 1 101 ? -16.77 -20.004 -13.931 1 86.34 101 ALA A N 1
ATOM 766 C CA . ALA A 1 101 ? -16.103 -19.461 -12.75 1 86.34 101 ALA A CA 1
ATOM 767 C C . ALA A 1 101 ? -14.927 -20.339 -12.333 1 86.34 101 ALA A C 1
ATOM 769 O O . ALA A 1 101 ? -13.993 -19.866 -11.68 1 86.34 101 ALA A O 1
ATOM 770 N N . ASP A 1 102 ? -14.879 -21.567 -12.82 1 90.58 102 ASP A N 1
ATOM 771 C CA . ASP A 1 102 ? -13.805 -22.498 -12.489 1 90.58 102 ASP A CA 1
ATOM 772 C C . ASP A 1 102 ? -12.501 -22.099 -13.176 1 90.58 102 ASP A C 1
ATOM 774 O O . ASP A 1 102 ? -11.421 -22.532 -12.769 1 90.58 102 ASP A O 1
ATOM 778 N N . LEU A 1 103 ? -12.617 -21.295 -14.157 1 92.73 103 LEU A N 1
ATOM 779 C CA . LEU A 1 103 ? -11.451 -20.93 -14.954 1 92.73 103 LEU A CA 1
ATOM 780 C C . LEU A 1 103 ? -10.682 -19.787 -14.3 1 92.73 103 LEU A C 1
ATOM 782 O O . LEU A 1 103 ? -9.539 -19.509 -14.671 1 92.73 103 LEU A O 1
ATOM 786 N N . ALA A 1 104 ? -11.302 -19.208 -13.276 1 87.16 104 ALA A N 1
ATOM 787 C CA . ALA A 1 104 ? -10.701 -18.035 -12.648 1 87.16 104 ALA A CA 1
ATOM 788 C C . ALA A 1 104 ? -9.558 -18.436 -11.718 1 87.16 104 ALA A C 1
ATOM 790 O O . ALA A 1 104 ? -9.738 -19.269 -10.827 1 87.16 104 ALA A O 1
ATOM 791 N N . ALA A 1 105 ? -8.421 -17.79 -11.944 1 88.45 105 ALA A N 1
ATOM 792 C CA . ALA A 1 105 ? -7.272 -17.914 -11.051 1 88.45 105 ALA A CA 1
ATOM 793 C C . ALA A 1 105 ? -6.906 -19.379 -10.829 1 88.45 105 ALA A C 1
ATOM 795 O O . ALA A 1 105 ? -6.726 -19.814 -9.689 1 88.45 105 ALA A O 1
ATOM 796 N N . ALA A 1 106 ? -6.828 -20.164 -11.94 1 91.04 106 ALA A N 1
ATOM 797 C CA . ALA A 1 106 ? -6.644 -21.608 -11.825 1 91.04 106 ALA A CA 1
ATOM 798 C C . ALA A 1 106 ? -5.205 -22.005 -12.139 1 91.04 106 ALA A C 1
ATOM 800 O O . ALA A 1 106 ? -4.89 -23.193 -12.242 1 91.04 106 ALA A O 1
ATOM 801 N N . ASN A 1 107 ? -4.36 -21.024 -12.315 1 94.15 107 ASN A N 1
ATOM 802 C CA . ASN A 1 107 ? -2.996 -21.314 -12.744 1 94.15 107 ASN A CA 1
ATOM 803 C C . ASN A 1 107 ? -2.253 -22.162 -11.715 1 94.15 107 ASN A C 1
ATOM 805 O O . ASN A 1 107 ? -1.539 -23.099 -12.076 1 94.15 107 ASN A O 1
ATOM 809 N N . TRP A 1 108 ? -2.473 -21.926 -10.47 1 95.06 108 TRP A N 1
ATOM 810 C CA . TRP A 1 108 ? -1.81 -22.687 -9.417 1 95.06 108 TRP A CA 1
ATOM 811 C C . TRP A 1 108 ? -2.183 -24.163 -9.494 1 95.06 108 TRP A C 1
ATOM 813 O O . TRP A 1 108 ? -1.374 -25.033 -9.163 1 95.06 108 TRP A O 1
ATOM 823 N N . SER A 1 109 ? -3.415 -24.458 -9.888 1 96.24 109 SER A N 1
ATOM 824 C CA . SER A 1 109 ? -3.921 -25.826 -9.914 1 96.24 109 SER A CA 1
ATOM 825 C C . SER A 1 109 ? -3.228 -26.651 -10.994 1 96.24 109 SER A C 1
ATOM 827 O O . SER A 1 109 ? -2.959 -27.838 -10.798 1 96.24 109 SER A O 1
ATOM 829 N N . ALA A 1 110 ? -2.982 -26.052 -12.143 1 96.78 110 ALA A N 1
ATOM 830 C CA . ALA A 1 110 ? -2.237 -26.746 -13.191 1 96.78 110 ALA A CA 1
ATOM 831 C C . ALA A 1 110 ? -0.82 -27.075 -12.73 1 96.78 110 ALA A C 1
ATOM 833 O O . ALA A 1 110 ? -0.337 -28.191 -12.935 1 96.78 110 ALA A O 1
ATOM 834 N N . SER A 1 111 ? -0.161 -26.088 -12.129 1 97.51 111 SER A N 1
ATOM 835 C CA . SER A 1 111 ? 1.181 -26.287 -11.589 1 97.51 111 SER A CA 1
ATOM 836 C C . SER A 1 111 ? 1.202 -27.415 -10.564 1 97.51 111 SER A C 1
ATOM 838 O O . SER A 1 111 ? 2.059 -28.3 -10.625 1 97.51 111 SER A O 1
ATOM 840 N N . ALA A 1 112 ? 0.256 -27.388 -9.671 1 97.39 112 ALA A N 1
ATOM 841 C CA . ALA A 1 112 ? 0.19 -28.384 -8.605 1 97.39 112 ALA A CA 1
ATOM 842 C C . ALA A 1 112 ? -0.075 -29.776 -9.171 1 97.39 112 ALA A C 1
ATOM 844 O O . ALA A 1 112 ? 0.465 -30.768 -8.675 1 97.39 112 ALA A O 1
ATOM 845 N N . ALA A 1 113 ? -0.915 -29.847 -10.175 1 96.73 113 ALA A N 1
ATOM 846 C CA . ALA A 1 113 ? -1.229 -31.129 -10.801 1 96.73 113 ALA A CA 1
ATOM 847 C C . ALA A 1 113 ? 0.013 -31.75 -11.432 1 96.73 113 ALA A C 1
ATOM 849 O O . ALA A 1 113 ? 0.253 -32.952 -11.292 1 96.73 113 ALA A O 1
ATOM 850 N N . LEU A 1 114 ? 0.758 -30.958 -12.114 1 97.15 114 LEU A N 1
ATOM 851 C CA . LEU A 1 114 ? 1.972 -31.471 -12.74 1 97.15 114 LEU A CA 1
ATOM 852 C C . LEU A 1 114 ? 2.978 -31.921 -11.686 1 97.15 114 LEU A C 1
ATOM 854 O O . LEU A 1 114 ? 3.595 -32.98 -11.823 1 97.15 114 LEU A O 1
ATOM 858 N N . VAL A 1 115 ? 3.166 -31.107 -10.654 1 97.49 115 VAL A N 1
ATOM 859 C CA . VAL A 1 115 ? 4.102 -31.43 -9.582 1 97.49 115 VAL A CA 1
ATOM 860 C C . VAL A 1 115 ? 3.662 -32.713 -8.881 1 97.49 115 VAL A C 1
ATOM 862 O O . VAL A 1 115 ? 4.495 -33.545 -8.514 1 97.49 115 VAL A O 1
ATOM 865 N N . ALA A 1 116 ? 2.37 -32.87 -8.672 1 97.04 116 ALA A N 1
ATOM 866 C CA . ALA A 1 116 ? 1.841 -34.086 -8.059 1 97.04 116 ALA A CA 1
ATOM 867 C C . ALA A 1 116 ? 2.242 -35.322 -8.859 1 97.04 116 ALA A C 1
ATOM 869 O O . ALA A 1 116 ? 2.581 -36.358 -8.283 1 97.04 116 ALA A O 1
ATOM 870 N N . GLU A 1 117 ? 2.197 -35.244 -10.098 1 95.18 117 GLU A N 1
ATOM 871 C CA . GLU A 1 117 ? 2.507 -36.361 -10.986 1 95.18 117 GLU A CA 1
ATOM 872 C C . GLU A 1 117 ? 4.008 -36.636 -11.021 1 95.18 117 GLU A C 1
ATOM 874 O O . GLU A 1 117 ? 4.432 -37.794 -10.998 1 95.18 117 GLU A O 1
ATOM 879 N N . GLU A 1 118 ? 4.762 -35.618 -11.008 1 94.77 118 GLU A N 1
ATOM 880 C CA . GLU A 1 118 ? 6.181 -35.776 -11.309 1 94.77 118 GLU A CA 1
ATOM 881 C C . GLU A 1 118 ? 7.009 -35.878 -10.031 1 94.77 118 GLU A C 1
ATOM 883 O O . GLU A 1 118 ? 8.072 -36.502 -10.021 1 94.77 118 GLU A O 1
ATOM 888 N N . VAL A 1 119 ? 6.594 -35.222 -8.996 1 95.34 119 VAL A N 1
ATOM 889 C CA . VAL A 1 119 ? 7.352 -35.166 -7.75 1 95.34 119 VAL A CA 1
ATOM 890 C C . VAL A 1 119 ? 6.673 -36.033 -6.692 1 95.34 119 VAL A C 1
ATOM 892 O O . VAL A 1 119 ? 7.345 -36.727 -5.925 1 95.34 119 VAL A O 1
ATOM 895 N N . GLY A 1 120 ? 5.375 -36.061 -6.72 1 96.41 120 GLY A N 1
ATOM 896 C CA . GLY A 1 120 ? 4.63 -36.795 -5.71 1 96.41 120 GLY A CA 1
ATOM 897 C C . GLY A 1 120 ? 4.329 -35.97 -4.473 1 96.41 120 GLY A C 1
ATOM 898 O O . GLY A 1 120 ? 4.076 -34.767 -4.569 1 96.41 120 GLY A O 1
ATOM 899 N N . ASP A 1 121 ? 4.266 -36.588 -3.309 1 98.2 121 ASP A N 1
ATOM 900 C CA . ASP A 1 121 ? 3.884 -35.915 -2.072 1 98.2 121 ASP A CA 1
ATOM 901 C C . ASP A 1 121 ? 4.913 -34.857 -1.681 1 98.2 121 ASP A C 1
ATOM 903 O O . ASP A 1 121 ? 6.088 -35.172 -1.477 1 98.2 121 ASP A O 1
ATOM 907 N N . CYS A 1 122 ? 4.479 -33.631 -1.562 1 98.72 122 CYS A N 1
ATOM 908 C CA . CYS A 1 122 ? 5.345 -32.507 -1.223 1 98.72 122 CYS A CA 1
ATOM 909 C C . CYS A 1 122 ? 4.529 -31.246 -0.97 1 98.72 122 CYS A C 1
ATOM 911 O O . CYS A 1 122 ? 3.312 -31.239 -1.166 1 98.72 122 CYS A O 1
ATOM 913 N N . LEU A 1 123 ? 5.166 -30.282 -0.432 1 98.77 123 LEU A N 1
ATOM 914 C CA . LEU A 1 123 ? 4.623 -28.928 -0.431 1 98.77 123 LEU A CA 1
ATOM 915 C C . LEU A 1 123 ? 5.132 -28.137 -1.632 1 98.77 123 LEU A C 1
ATOM 917 O O . LEU A 1 123 ? 6.325 -27.84 -1.724 1 98.77 123 LEU A O 1
ATOM 921 N N . PHE A 1 124 ? 4.247 -27.875 -2.592 1 98.72 124 PHE A N 1
ATOM 922 C CA . PHE A 1 124 ? 4.605 -27.052 -3.741 1 98.72 124 PHE A CA 1
ATOM 923 C C . PHE A 1 124 ? 4.545 -25.571 -3.385 1 98.72 124 PHE A C 1
ATOM 925 O O . PHE A 1 124 ? 3.505 -25.074 -2.949 1 98.72 124 PHE A O 1
ATOM 932 N N . VAL A 1 125 ? 5.645 -24.864 -3.452 1 98.66 125 VAL A N 1
ATOM 933 C CA . VAL A 1 125 ? 5.729 -23.441 -3.137 1 98.66 125 VAL A CA 1
ATOM 934 C C . VAL A 1 125 ? 6.177 -22.664 -4.373 1 98.66 125 VAL A C 1
ATOM 936 O O . VAL A 1 125 ? 7.26 -22.908 -4.909 1 98.66 125 VAL A O 1
ATOM 939 N N . ASP A 1 126 ? 5.349 -21.813 -4.86 1 97.47 126 ASP A N 1
ATOM 940 C CA . ASP A 1 126 ? 5.609 -21 -6.045 1 97.47 126 ASP A CA 1
ATOM 941 C C . ASP A 1 126 ? 5.581 -19.512 -5.707 1 97.47 126 ASP A C 1
ATOM 943 O O . ASP A 1 126 ? 4.517 -18.952 -5.432 1 97.47 126 ASP A O 1
ATOM 947 N N . MET A 1 127 ? 6.74 -18.881 -5.74 1 96.57 127 MET A N 1
ATOM 948 C CA . MET A 1 127 ? 6.827 -17.457 -5.432 1 96.57 127 MET A CA 1
ATOM 949 C C . MET A 1 127 ? 7.08 -16.642 -6.696 1 96.57 127 MET A C 1
ATOM 951 O O . MET A 1 127 ? 8.142 -16.754 -7.311 1 96.57 127 MET A O 1
ATOM 955 N N . GLY A 1 128 ? 6.127 -15.844 -7.059 1 92.89 128 GLY A N 1
ATOM 956 C CA . GLY A 1 128 ? 6.262 -14.911 -8.167 1 92.89 128 GLY A CA 1
ATOM 957 C C . GLY A 1 128 ? 6.579 -13.496 -7.721 1 92.89 128 GLY A C 1
ATOM 958 O O . GLY A 1 128 ? 7.205 -13.295 -6.678 1 92.89 128 GLY A O 1
ATOM 959 N N . SER A 1 129 ? 6.197 -12.568 -8.57 1 92.12 129 SER A N 1
ATOM 960 C CA . SER A 1 129 ? 6.478 -11.165 -8.284 1 92.12 129 SER A CA 1
ATOM 961 C C . SER A 1 129 ? 5.538 -10.619 -7.215 1 92.12 129 SER A C 1
ATOM 963 O O . SER A 1 129 ? 5.905 -9.716 -6.46 1 92.12 129 SER A O 1
ATOM 965 N N . THR A 1 130 ? 4.335 -11.199 -7.118 1 91.55 130 THR A N 1
ATOM 966 C CA . THR A 1 130 ? 3.295 -10.581 -6.303 1 91.55 130 THR A CA 1
ATOM 967 C C . THR A 1 130 ? 2.889 -11.501 -5.155 1 91.55 130 THR A C 1
ATOM 969 O O . THR A 1 130 ? 2.639 -11.038 -4.04 1 91.55 130 THR A O 1
ATOM 972 N N . THR A 1 131 ? 2.791 -12.804 -5.465 1 94.31 131 THR A N 1
ATOM 973 C CA . THR A 1 131 ? 2.214 -13.729 -4.496 1 94.31 131 THR A CA 1
ATOM 974 C C . THR A 1 131 ? 3.067 -14.988 -4.375 1 94.31 131 THR A C 1
ATOM 976 O O . THR A 1 131 ? 3.959 -15.221 -5.194 1 94.31 131 THR A O 1
ATOM 979 N N . THR A 1 132 ? 2.809 -15.696 -3.337 1 97.25 132 THR A N 1
ATOM 980 C CA . THR A 1 132 ? 3.385 -17.017 -3.113 1 97.25 132 THR A CA 1
ATOM 981 C C . THR A 1 132 ? 2.292 -18.043 -2.828 1 97.25 132 THR A C 1
ATOM 983 O O . THR A 1 132 ? 1.489 -17.863 -1.91 1 97.25 132 THR A O 1
ATOM 986 N N . ASP A 1 133 ? 2.28 -19.037 -3.608 1 97.35 133 ASP A N 1
ATOM 987 C CA . ASP A 1 133 ? 1.371 -20.16 -3.396 1 97.35 133 ASP A CA 1
ATOM 988 C C . ASP A 1 133 ? 2.038 -21.258 -2.571 1 97.35 133 ASP A C 1
ATOM 990 O O . ASP A 1 133 ? 3.197 -21.605 -2.812 1 97.35 133 ASP A O 1
ATOM 994 N N . LEU A 1 134 ? 1.383 -21.716 -1.601 1 98.6 134 LEU A N 1
ATOM 995 C CA . LEU A 1 134 ? 1.772 -22.893 -0.833 1 98.6 134 LEU A CA 1
ATOM 996 C C . LEU A 1 134 ? 0.714 -23.986 -0.94 1 98.6 134 LEU A C 1
ATOM 998 O O . LEU A 1 134 ? -0.312 -23.932 -0.257 1 98.6 134 LEU A O 1
ATOM 1002 N N . ILE A 1 135 ? 1.001 -24.988 -1.724 1 98.3 135 ILE A N 1
ATOM 1003 C CA . ILE A 1 135 ? -0.014 -25.984 -2.051 1 98.3 135 ILE A CA 1
ATOM 1004 C C . ILE A 1 135 ? 0.417 -27.352 -1.527 1 98.3 135 ILE A C 1
ATOM 1006 O O . ILE A 1 135 ? 1.313 -27.986 -2.09 1 98.3 135 ILE A O 1
ATOM 1010 N N . PRO A 1 136 ? -0.23 -27.861 -0.54 1 98.49 136 PRO A N 1
ATOM 1011 C CA . PRO A 1 136 ? 0.073 -29.23 -0.117 1 98.49 136 PRO A CA 1
ATOM 1012 C C . PRO A 1 136 ? -0.369 -30.275 -1.139 1 98.49 136 PRO A C 1
ATOM 1014 O O . PRO A 1 136 ? -1.488 -30.206 -1.652 1 98.49 136 PRO A O 1
ATOM 1017 N N . ILE A 1 137 ? 0.528 -31.136 -1.462 1 98.19 137 ILE A N 1
ATOM 1018 C CA . ILE A 1 137 ? 0.247 -32.259 -2.35 1 98.19 137 ILE A CA 1
ATOM 1019 C C . ILE A 1 137 ? 0.422 -33.573 -1.591 1 98.19 137 ILE A C 1
ATOM 1021 O O . ILE A 1 137 ? 1.537 -33.932 -1.208 1 98.19 137 ILE A O 1
ATOM 1025 N N . LYS A 1 138 ? -0.557 -34.222 -1.362 1 97.49 138 LYS A N 1
ATOM 1026 C CA . LYS A 1 138 ? -0.637 -35.545 -0.749 1 97.49 138 LYS A CA 1
ATOM 1027 C C . LYS A 1 138 ? -1.67 -36.417 -1.456 1 97.49 138 LYS A C 1
ATOM 1029 O O . LYS A 1 138 ? -2.868 -36.309 -1.189 1 97.49 138 LYS A O 1
ATOM 1034 N N . GLY A 1 139 ? -1.257 -37.366 -2.284 1 94.15 139 GLY A N 1
ATOM 1035 C CA . GLY A 1 139 ? -2.185 -38.065 -3.158 1 94.15 139 GLY A CA 1
ATOM 1036 C C . GLY A 1 139 ? -2.895 -37.145 -4.133 1 94.15 139 GLY A C 1
ATOM 1037 O O . GLY A 1 139 ? -3.922 -37.514 -4.707 1 94.15 139 GLY A O 1
ATOM 1038 N N . GLY A 1 140 ? -2.376 -35.958 -4.241 1 94.52 140 GLY A N 1
ATOM 1039 C CA . GLY A 1 140 ? -2.933 -34.903 -5.071 1 94.52 140 GLY A CA 1
ATOM 1040 C C . GLY A 1 140 ? -2.997 -33.56 -4.367 1 94.52 140 GLY A C 1
ATOM 1041 O O . GLY A 1 140 ? -2.708 -33.466 -3.172 1 94.52 140 GLY A O 1
ATOM 1042 N N . PRO A 1 141 ? -3.376 -32.496 -5.108 1 95.1 141 PRO A N 1
ATOM 1043 C CA . PRO A 1 141 ? -3.43 -31.163 -4.502 1 95.1 141 PRO A CA 1
ATOM 1044 C C . PRO A 1 141 ? -4.566 -31.02 -3.493 1 95.1 141 PRO A C 1
ATOM 1046 O O . PRO A 1 141 ? -5.68 -31.489 -3.741 1 95.1 141 PRO A O 1
ATOM 1049 N N . ARG A 1 142 ? -4.38 -30.317 -2.372 1 94.87 142 ARG A N 1
ATOM 1050 C CA . ARG A 1 142 ? -5.35 -30.195 -1.289 1 94.87 142 ARG A CA 1
ATOM 1051 C C . ARG A 1 142 ? -5.692 -28.734 -1.021 1 94.87 142 ARG A C 1
ATOM 1053 O O . ARG A 1 142 ? -6.346 -28.416 -0.026 1 94.87 142 ARG A O 1
ATOM 1060 N N . ALA A 1 143 ? -5.421 -27.851 -1.86 1 92.47 143 ALA A N 1
ATOM 1061 C CA . ALA A 1 143 ? -5.634 -26.423 -1.642 1 92.47 143 ALA A CA 1
ATOM 1062 C C . ALA A 1 143 ? -7.09 -26.041 -1.889 1 92.47 143 ALA A C 1
ATOM 1064 O O . ALA A 1 143 ? -7.812 -26.747 -2.597 1 92.47 143 ALA A O 1
ATOM 1065 N N . ALA A 1 144 ? -7.541 -24.997 -1.241 1 92.28 144 ALA A N 1
ATOM 1066 C CA . ALA A 1 144 ? -8.873 -24.442 -1.468 1 92.28 144 ALA A CA 1
ATOM 1067 C C . ALA A 1 144 ? -9.012 -23.917 -2.894 1 92.28 144 ALA A C 1
ATOM 1069 O O . ALA A 1 144 ? -8.019 -23.788 -3.615 1 92.28 144 ALA A O 1
ATOM 1070 N N . LYS A 1 145 ? -10.187 -23.597 -3.248 1 88.15 145 LYS A N 1
ATOM 1071 C CA . LYS A 1 145 ? -10.469 -23.359 -4.66 1 88.15 145 LYS A CA 1
ATOM 1072 C C . LYS A 1 145 ? -10.313 -21.882 -5.011 1 88.15 145 LYS A C 1
ATOM 1074 O O . LYS A 1 145 ? -9.964 -21.542 -6.143 1 88.15 145 LYS A O 1
ATOM 1079 N N . THR A 1 146 ? -10.621 -21.013 -4.048 1 88.43 146 THR A N 1
ATOM 1080 C CA . THR A 1 146 ? -10.611 -19.592 -4.379 1 88.43 146 THR A CA 1
ATOM 1081 C C . THR A 1 146 ? -9.454 -18.883 -3.681 1 88.43 146 THR A C 1
ATOM 1083 O O . THR A 1 146 ? -8.987 -19.33 -2.632 1 88.43 146 THR A O 1
ATOM 1086 N N . ASP A 1 147 ? -9.12 -17.802 -4.217 1 90.64 147 ASP A N 1
ATOM 1087 C CA . ASP A 1 147 ? -8.041 -17.017 -3.625 1 90.64 147 ASP A CA 1
ATOM 1088 C C . ASP A 1 147 ? -8.402 -16.567 -2.211 1 90.64 147 ASP A C 1
ATOM 1090 O O . ASP A 1 147 ? -7.546 -16.545 -1.324 1 90.64 147 ASP A O 1
ATOM 1094 N N . PHE A 1 148 ? -9.678 -16.239 -2.002 1 93.6 148 PHE A N 1
ATOM 1095 C CA . PHE A 1 148 ? -10.143 -15.824 -0.684 1 93.6 148 PHE A CA 1
ATOM 1096 C C . PHE A 1 148 ? -9.927 -16.931 0.34 1 93.6 148 PHE A C 1
ATOM 1098 O O . PHE A 1 148 ? -9.342 -16.698 1.4 1 93.6 148 PHE A O 1
ATOM 1105 N N . LEU A 1 149 ? -10.291 -18.094 -0.016 1 93.8 149 LEU A N 1
ATOM 1106 C CA . LEU A 1 149 ? -10.174 -19.223 0.901 1 93.8 149 LEU A CA 1
ATOM 1107 C C . LEU A 1 149 ? -8.715 -19.627 1.082 1 93.8 149 LEU A C 1
ATOM 1109 O O . LEU A 1 149 ? -8.3 -19.992 2.184 1 93.8 149 LEU A O 1
ATOM 1113 N N . ARG A 1 150 ? -7.962 -19.553 0.035 1 95.73 150 ARG A N 1
ATOM 1114 C CA . ARG A 1 150 ? -6.55 -19.911 0.13 1 95.73 150 ARG A CA 1
ATOM 1115 C C . ARG A 1 150 ? -5.782 -18.894 0.967 1 95.73 150 ARG A C 1
ATOM 1117 O O . ARG A 1 150 ? -4.854 -19.254 1.694 1 95.73 150 ARG A O 1
ATOM 1124 N N . LEU A 1 151 ? -6.179 -17.665 0.808 1 96.57 151 LEU A N 1
ATOM 1125 C CA . LEU A 1 151 ? -5.605 -16.625 1.655 1 96.57 151 LEU A CA 1
ATOM 1126 C C . LEU A 1 151 ? -5.939 -16.874 3.122 1 96.57 151 LEU A C 1
ATOM 1128 O O . LEU A 1 151 ? -5.059 -16.808 3.984 1 96.57 151 LEU A O 1
ATOM 1132 N N . ALA A 1 152 ? -7.122 -17.214 3.42 1 96.33 152 ALA A N 1
ATOM 1133 C CA . ALA A 1 152 ? -7.591 -17.466 4.78 1 96.33 152 ALA A CA 1
ATOM 1134 C C . ALA A 1 152 ? -6.892 -18.679 5.386 1 96.33 152 ALA A C 1
ATOM 1136 O O . ALA A 1 152 ? -6.601 -18.702 6.584 1 96.33 152 ALA A O 1
ATOM 1137 N N . ARG A 1 153 ? -6.508 -19.596 4.58 1 96.13 153 ARG A N 1
ATOM 1138 C CA . ARG A 1 153 ? -5.937 -20.853 5.055 1 96.13 153 ARG A CA 1
ATOM 1139 C C . ARG A 1 153 ? -4.413 -20.809 5.018 1 96.13 153 ARG A C 1
ATOM 1141 O O . ARG A 1 153 ? -3.75 -21.786 5.375 1 96.13 153 ARG A O 1
ATOM 1148 N N . GLY A 1 154 ? -3.88 -19.74 4.51 1 96.41 154 GLY A N 1
ATOM 1149 C CA . GLY A 1 154 ? -2.433 -19.617 4.435 1 96.41 154 GLY A CA 1
ATOM 1150 C C . GLY A 1 154 ? -1.827 -20.396 3.282 1 96.41 154 GLY A C 1
ATOM 1151 O O . GLY A 1 154 ? -0.621 -20.648 3.262 1 96.41 154 GLY A O 1
ATOM 1152 N N . GLU A 1 155 ? -2.626 -20.791 2.327 1 98.02 155 GLU A N 1
ATOM 1153 C CA . GLU A 1 155 ? -2.182 -21.498 1.129 1 98.02 155 GLU A CA 1
ATOM 1154 C C . GLU A 1 155 ? -1.792 -20.521 0.024 1 98.02 155 GLU A C 1
ATOM 1156 O O . GLU A 1 155 ? -1.239 -20.924 -1.001 1 98.02 155 GLU A O 1
ATOM 1161 N N . LEU A 1 156 ? -2.154 -19.337 0.25 1 96.98 156 LEU A N 1
ATOM 1162 C CA . LEU A 1 156 ? -1.742 -18.174 -0.528 1 96.98 156 LEU A CA 1
ATOM 1163 C C . LEU A 1 156 ? -1.237 -17.061 0.384 1 96.98 156 LEU A C 1
ATOM 1165 O O . LEU A 1 156 ? -1.925 -16.667 1.328 1 96.98 156 LEU A O 1
ATOM 1169 N N . ILE A 1 157 ? -0.056 -16.706 0.178 1 97.64 157 ILE A N 1
ATOM 1170 C CA . ILE A 1 157 ? 0.499 -15.533 0.845 1 97.64 157 ILE A CA 1
ATOM 1171 C C . ILE A 1 157 ? 0.625 -14.383 -0.151 1 97.64 157 ILE A C 1
ATOM 1173 O O . ILE A 1 157 ? 1.269 -14.525 -1.194 1 97.64 157 ILE A O 1
ATOM 1177 N N . TYR A 1 158 ? 0.005 -13.296 0.122 1 95.95 158 TYR A N 1
ATOM 1178 C CA . TYR A 1 158 ? 0.103 -12.15 -0.775 1 95.95 158 TYR A CA 1
ATOM 1179 C C . TYR A 1 158 ? 1.416 -11.405 -0.567 1 95.95 158 TYR A C 1
ATOM 1181 O O . TYR A 1 158 ? 1.422 -10.263 -0.101 1 95.95 158 TYR A O 1
ATOM 1189 N N . MET A 1 159 ? 2.404 -12.043 -0.901 1 96.99 159 MET A N 1
ATOM 1190 C CA . MET A 1 159 ? 3.788 -11.582 -0.836 1 96.99 159 MET A CA 1
ATOM 1191 C C . MET A 1 159 ? 4.629 -12.227 -1.931 1 96.99 159 MET A C 1
ATOM 1193 O O . MET A 1 159 ? 4.636 -13.451 -2.075 1 96.99 159 MET A O 1
ATOM 1197 N N . GLY A 1 160 ? 5.215 -11.45 -2.715 1 96.28 160 GLY A N 1
ATOM 1198 C CA . GLY A 1 160 ? 6.123 -11.916 -3.751 1 96.28 160 GLY A CA 1
ATOM 1199 C C . GLY A 1 160 ? 7.512 -11.317 -3.64 1 96.28 160 GLY A C 1
ATOM 1200 O O . GLY A 1 160 ? 7.801 -10.577 -2.697 1 96.28 160 GLY A O 1
ATOM 1201 N N . LEU A 1 161 ? 8.324 -11.675 -4.555 1 97.09 161 LEU A N 1
ATOM 1202 C CA . LEU A 1 161 ? 9.724 -11.269 -4.499 1 97.09 161 LEU A CA 1
ATOM 1203 C C . LEU A 1 161 ? 9.878 -9.797 -4.868 1 97.09 161 LEU A C 1
ATOM 1205 O O . LEU A 1 161 ? 10.829 -9.141 -4.437 1 97.09 161 LEU A O 1
ATOM 1209 N N . LEU A 1 162 ? 8.905 -9.255 -5.627 1 96.43 162 LEU A N 1
ATOM 1210 C CA . LEU A 1 162 ? 9.185 -7.953 -6.221 1 96.43 162 LEU A CA 1
ATOM 1211 C C . LEU A 1 162 ? 8.156 -6.92 -5.776 1 96.43 162 LEU A C 1
ATOM 1213 O O . LEU A 1 162 ? 8.514 -5.882 -5.215 1 96.43 162 LEU A O 1
ATOM 1217 N N . ARG A 1 163 ? 6.92 -7.138 -5.759 1 95.19 163 ARG A N 1
ATOM 1218 C CA . ARG A 1 163 ? 5.896 -6.098 -5.772 1 95.19 163 ARG A CA 1
ATOM 1219 C C . ARG A 1 163 ? 5.325 -5.875 -4.376 1 95.19 163 ARG A C 1
ATOM 1221 O O . ARG A 1 163 ? 4.487 -4.993 -4.175 1 95.19 163 ARG A O 1
ATOM 1228 N N . THR A 1 164 ? 5.739 -6.63 -3.44 1 97.14 164 THR A N 1
ATOM 1229 C CA . THR A 1 164 ? 5.156 -6.515 -2.108 1 97.14 164 THR A CA 1
ATOM 1230 C C . THR A 1 164 ? 5.401 -5.124 -1.529 1 97.14 164 THR A C 1
ATOM 1232 O O . THR A 1 164 ? 6.545 -4.672 -1.448 1 97.14 164 THR A O 1
ATOM 1235 N N . ASN A 1 165 ? 4.3 -4.492 -1.147 1 97.16 165 ASN A N 1
ATOM 1236 C CA . ASN A 1 165 ? 4.364 -3.187 -0.497 1 97.16 165 ASN A CA 1
ATOM 1237 C C . ASN A 1 165 ? 5.044 -3.272 0.866 1 97.16 165 ASN A C 1
ATOM 1239 O O . ASN A 1 165 ? 4.548 -3.946 1.771 1 97.16 165 ASN A O 1
ATOM 1243 N N . LEU A 1 166 ? 6.062 -2.502 1.109 1 98.2 166 LEU A N 1
ATOM 1244 C CA . LEU A 1 166 ? 6.834 -2.633 2.34 1 98.2 166 LEU A CA 1
ATOM 1245 C C . LEU A 1 166 ? 6.03 -2.144 3.54 1 98.2 166 LEU A C 1
ATOM 1247 O O . LEU A 1 166 ? 6.173 -2.672 4.646 1 98.2 166 LEU A O 1
ATOM 1251 N N . ALA A 1 167 ? 5.229 -1.163 3.335 1 97.17 167 ALA A N 1
ATOM 1252 C CA . ALA A 1 167 ? 4.416 -0.667 4.442 1 97.17 167 ALA A CA 1
ATOM 1253 C C . ALA A 1 167 ? 3.464 -1.745 4.951 1 97.17 167 ALA A C 1
ATOM 1255 O O . ALA A 1 167 ? 3.228 -1.856 6.156 1 97.17 167 ALA A O 1
ATOM 1256 N N . ALA A 1 168 ? 2.901 -2.498 4.072 1 97.02 168 ALA A N 1
ATOM 1257 C CA . ALA A 1 168 ? 1.997 -3.586 4.436 1 97.02 168 ALA A CA 1
ATOM 1258 C C . ALA A 1 168 ? 2.767 -4.763 5.031 1 97.02 168 ALA A C 1
ATOM 1260 O O . ALA A 1 168 ? 2.259 -5.465 5.909 1 97.02 168 ALA A O 1
ATOM 1261 N N . LEU A 1 169 ? 3.972 -4.941 4.622 1 97.65 169 LEU A N 1
ATOM 1262 C CA . LEU A 1 169 ? 4.804 -6.066 5.037 1 97.65 169 LEU A CA 1
ATOM 1263 C C . LEU A 1 169 ? 5.321 -5.864 6.457 1 97.65 169 LEU A C 1
ATOM 1265 O O . LEU A 1 169 ? 5.357 -6.809 7.249 1 97.65 169 LEU A O 1
ATOM 1269 N N . LEU A 1 170 ? 5.75 -4.673 6.882 1 96.92 170 LEU A N 1
ATOM 1270 C CA . LEU A 1 170 ? 6.539 -4.456 8.09 1 96.92 170 LEU A CA 1
ATOM 1271 C C . LEU A 1 170 ? 5.731 -3.699 9.139 1 96.92 170 LEU A C 1
ATOM 1273 O O . LEU A 1 170 ? 5.848 -3.973 10.335 1 96.92 170 LEU A O 1
ATOM 1277 N N . GLY A 1 171 ? 5.001 -2.68 8.772 1 94.01 171 GLY A N 1
ATOM 1278 C CA . GLY A 1 171 ? 4.33 -1.781 9.698 1 94.01 171 GLY A CA 1
ATOM 1279 C C . GLY A 1 171 ? 5.263 -0.757 10.316 1 94.01 171 GLY A C 1
ATOM 1280 O O . GLY A 1 171 ? 4.977 0.442 10.297 1 94.01 171 GLY A O 1
ATOM 1281 N N . ALA A 1 172 ? 6.387 -1.26 10.886 1 97.36 172 ALA A N 1
ATOM 1282 C CA . ALA A 1 172 ? 7.431 -0.423 11.472 1 97.36 172 ALA A CA 1
ATOM 1283 C C . ALA A 1 172 ? 8.809 -1.051 11.28 1 97.36 172 ALA A C 1
ATOM 1285 O O . ALA A 1 172 ? 8.919 -2.243 10.984 1 97.36 172 ALA A O 1
ATOM 1286 N N . VAL A 1 173 ? 9.81 -0.223 11.41 1 98.41 173 VAL A N 1
ATOM 1287 C CA . VAL A 1 173 ? 11.186 -0.694 11.292 1 98.41 173 VAL A CA 1
ATOM 1288 C C . VAL A 1 173 ? 12.05 -0.043 12.37 1 98.41 173 VAL A C 1
ATOM 1290 O O . VAL A 1 173 ? 11.665 0.973 12.954 1 98.41 173 VAL A O 1
ATOM 1293 N N . GLU A 1 174 ? 13.131 -0.697 12.601 1 98.06 174 GLU A N 1
ATOM 1294 C CA . GLU A 1 174 ? 14.156 -0.103 13.454 1 98.06 174 GLU A CA 1
ATOM 1295 C C . GLU A 1 174 ? 15.202 0.639 12.627 1 98.06 174 GLU A C 1
ATOM 1297 O O . GLU A 1 174 ? 15.789 0.069 11.705 1 98.06 174 GLU A O 1
ATOM 1302 N N . VAL A 1 175 ? 15.334 1.85 12.881 1 96.84 175 VAL A N 1
ATOM 1303 C CA . VAL A 1 175 ? 16.369 2.681 12.275 1 96.84 175 VAL A CA 1
ATOM 1304 C C . VAL A 1 175 ? 17.215 3.332 13.367 1 96.84 175 VAL A C 1
ATOM 1306 O O . VAL A 1 175 ? 16.702 4.103 14.181 1 96.84 175 VAL A O 1
ATOM 1309 N N . ASP A 1 176 ? 18.521 3.002 13.426 1 91.52 176 ASP A N 1
ATOM 1310 C CA . ASP A 1 176 ? 19.446 3.541 14.417 1 91.52 176 ASP A CA 1
ATOM 1311 C C . ASP A 1 176 ? 18.935 3.297 15.835 1 91.52 176 ASP A C 1
ATOM 1313 O O . ASP A 1 176 ? 18.933 4.208 16.666 1 91.52 176 ASP A O 1
ATOM 1317 N N . GLY A 1 177 ? 18.337 2.156 16.018 1 91.92 177 GLY A N 1
ATOM 1318 C CA . GLY A 1 177 ? 17.92 1.741 17.348 1 91.92 177 GLY A CA 1
ATOM 1319 C C . GLY A 1 177 ? 16.534 2.234 17.719 1 91.92 177 GLY A C 1
ATOM 1320 O O . GLY A 1 177 ? 16.032 1.932 18.804 1 91.92 177 GLY A O 1
ATOM 1321 N N . GLU A 1 178 ? 15.912 2.94 16.838 1 94.38 178 GLU A N 1
ATOM 1322 C CA . GLU A 1 178 ? 14.583 3.477 17.114 1 94.38 178 GLU A CA 1
ATOM 1323 C C . GLU A 1 178 ? 13.523 2.798 16.25 1 94.38 178 GLU A C 1
ATOM 1325 O O . GLU A 1 178 ? 13.734 2.584 15.054 1 94.38 178 GLU A O 1
ATOM 1330 N N . ARG A 1 179 ? 12.452 2.467 16.945 1 96.73 179 ARG A N 1
ATOM 1331 C CA . ARG A 1 179 ? 11.329 1.9 16.205 1 96.73 179 ARG A CA 1
ATOM 1332 C C . ARG A 1 179 ? 10.527 2.992 15.505 1 96.73 179 ARG A C 1
ATOM 1334 O O . ARG A 1 179 ? 10.023 3.912 16.153 1 96.73 179 ARG A O 1
ATOM 1341 N N . VAL A 1 180 ? 10.413 2.939 14.199 1 97.9 180 VAL A N 1
ATOM 1342 C CA . VAL A 1 180 ? 9.748 3.955 13.391 1 97.9 180 VAL A CA 1
ATOM 1343 C C . VAL A 1 180 ? 8.638 3.312 12.563 1 97.9 180 VAL A C 1
ATOM 1345 O O . VAL A 1 180 ? 8.892 2.399 11.774 1 97.9 180 VAL A O 1
ATOM 1348 N N . PRO A 1 181 ? 7.433 3.775 12.733 1 97.42 181 PRO A N 1
ATOM 1349 C CA . PRO A 1 181 ? 6.376 3.286 11.845 1 97.42 181 PRO A CA 1
ATOM 1350 C C . PRO A 1 181 ? 6.615 3.656 10.383 1 97.42 181 PRO A C 1
ATOM 1352 O O . PRO A 1 181 ? 7.192 4.708 10.095 1 97.42 181 PRO A O 1
ATOM 1355 N N . LEU A 1 182 ? 6.196 2.794 9.488 1 97.21 182 LEU A N 1
ATOM 1356 C CA . LEU A 1 182 ? 6.298 3.121 8.07 1 97.21 182 LEU A CA 1
ATOM 1357 C C . LEU A 1 182 ? 5.101 3.95 7.616 1 97.21 182 LEU A C 1
ATOM 1359 O O . LEU A 1 182 ? 4.01 3.833 8.179 1 97.21 182 LEU A O 1
ATOM 1363 N N . SER A 1 183 ? 5.342 4.736 6.549 1 94.91 183 SER A N 1
ATOM 1364 C CA . SER A 1 183 ? 4.263 5.457 5.882 1 94.91 183 SER A CA 1
ATOM 1365 C C . SER A 1 183 ? 3.315 4.498 5.169 1 94.91 183 SER A C 1
ATOM 1367 O O . SER A 1 183 ? 3.757 3.566 4.495 1 94.91 183 SER A O 1
ATOM 1369 N N . ALA A 1 184 ? 2.085 4.708 5.347 1 93.35 184 ALA A N 1
ATOM 1370 C CA . ALA A 1 184 ? 1.072 3.815 4.79 1 93.35 184 ALA A CA 1
ATOM 1371 C C . ALA A 1 184 ? 0.857 4.088 3.304 1 93.35 184 ALA A C 1
ATOM 1373 O O . ALA A 1 184 ? -0.264 3.979 2.802 1 93.35 184 ALA A O 1
ATOM 1374 N N . GLU A 1 185 ? 1.889 4.497 2.577 1 90.13 185 GLU A N 1
ATOM 1375 C CA . GLU A 1 185 ? 1.854 4.739 1.138 1 90.13 185 GLU A CA 1
ATOM 1376 C C . GLU A 1 185 ? 2.709 3.723 0.386 1 90.13 185 GLU A C 1
ATOM 1378 O O . GLU A 1 185 ? 3.573 3.072 0.978 1 90.13 185 GLU A O 1
ATOM 1383 N N . LEU A 1 186 ? 2.395 3.637 -0.827 1 93.23 186 LEU A N 1
ATOM 1384 C CA . LEU A 1 186 ? 3.201 2.765 -1.674 1 93.23 186 LEU A CA 1
ATOM 1385 C C . LEU A 1 186 ? 4.466 3.478 -2.14 1 93.23 186 LEU A C 1
ATOM 1387 O O . LEU A 1 186 ? 4.586 3.834 -3.315 1 93.23 186 LEU A O 1
ATOM 1391 N N . PHE A 1 187 ? 5.486 3.539 -1.257 1 93.4 187 PHE A N 1
ATOM 1392 C CA . PHE A 1 187 ? 6.709 4.261 -1.585 1 93.4 187 PHE A CA 1
ATOM 1393 C C . PHE A 1 187 ? 7.796 3.301 -2.052 1 93.4 187 PHE A C 1
ATOM 1395 O O . PHE A 1 187 ? 8.643 3.664 -2.871 1 93.4 187 PHE A O 1
ATOM 1402 N N . ALA A 1 188 ? 7.72 2.136 -1.413 1 97.05 188 ALA A N 1
ATOM 1403 C CA . ALA A 1 188 ? 8.736 1.143 -1.751 1 97.05 188 ALA A CA 1
ATOM 1404 C C . ALA A 1 188 ? 8.143 -0.263 -1.772 1 97.05 188 ALA A C 1
ATOM 1406 O O . ALA A 1 188 ? 7.142 -0.532 -1.104 1 97.05 188 ALA A O 1
ATOM 1407 N N . ILE A 1 189 ? 8.782 -1.093 -2.523 1 98.16 189 ILE A N 1
ATOM 1408 C CA . ILE A 1 189 ? 8.349 -2.481 -2.651 1 98.16 189 ILE A CA 1
ATOM 1409 C C . ILE A 1 189 ? 9.529 -3.415 -2.393 1 98.16 189 ILE A C 1
ATOM 1411 O O . ILE A 1 189 ? 10.668 -2.963 -2.253 1 98.16 189 ILE A O 1
ATOM 1415 N N . ALA A 1 190 ? 9.273 -4.67 -2.357 1 98.56 190 ALA A N 1
ATOM 1416 C CA . ALA A 1 190 ? 10.274 -5.676 -2.012 1 98.56 190 ALA A CA 1
ATOM 1417 C C . ALA A 1 190 ? 11.442 -5.647 -2.994 1 98.56 190 ALA A C 1
ATOM 1419 O O . ALA A 1 190 ? 12.589 -5.893 -2.612 1 98.56 190 ALA A O 1
ATOM 1420 N N . ALA A 1 191 ? 11.182 -5.348 -4.24 1 98.42 191 ALA A N 1
ATOM 1421 C CA . ALA A 1 191 ? 12.247 -5.282 -5.238 1 98.42 191 ALA A CA 1
ATOM 1422 C C . ALA A 1 191 ? 13.308 -4.259 -4.84 1 98.42 191 ALA A C 1
ATOM 1424 O O . ALA A 1 191 ? 14.497 -4.454 -5.104 1 98.42 191 ALA A O 1
ATOM 1425 N N . ASP A 1 192 ? 12.896 -3.171 -4.258 1 98.68 192 ASP A N 1
ATOM 1426 C CA . ASP A 1 192 ? 13.843 -2.163 -3.794 1 98.68 192 ASP A CA 1
ATOM 1427 C C . ASP A 1 192 ? 14.788 -2.74 -2.742 1 98.68 192 ASP A C 1
ATOM 1429 O O . ASP A 1 192 ? 15.993 -2.479 -2.773 1 98.68 192 ASP A O 1
ATOM 1433 N N . ALA A 1 193 ? 14.224 -3.465 -1.808 1 98.81 193 ALA A N 1
ATOM 1434 C CA . ALA A 1 193 ? 15.018 -4.063 -0.738 1 98.81 193 ALA A CA 1
ATOM 1435 C C . ALA A 1 193 ? 15.988 -5.103 -1.291 1 98.81 193 ALA A C 1
ATOM 1437 O O . ALA A 1 193 ? 17.179 -5.082 -0.97 1 98.81 193 ALA A O 1
ATOM 1438 N N . HIS A 1 194 ? 15.492 -5.963 -2.126 1 98.75 194 HIS A N 1
ATOM 1439 C CA . HIS A 1 194 ? 16.316 -7.034 -2.674 1 98.75 194 HIS A CA 1
ATOM 1440 C C . HIS A 1 194 ? 17.405 -6.48 -3.586 1 98.75 194 HIS A C 1
ATOM 1442 O O . HIS A 1 194 ? 18.508 -7.028 -3.647 1 98.75 194 HIS A O 1
ATOM 1448 N N . LEU A 1 195 ? 17.072 -5.464 -4.334 1 98.67 195 LEU A N 1
ATOM 1449 C CA . LEU A 1 195 ? 18.075 -4.807 -5.165 1 98.67 195 LEU A CA 1
ATOM 1450 C C . LEU A 1 195 ? 19.193 -4.223 -4.307 1 98.67 195 LEU A C 1
ATOM 1452 O O . LEU A 1 195 ? 20.374 -4.425 -4.597 1 98.67 195 LEU A O 1
ATOM 1456 N N . LEU A 1 196 ? 18.86 -3.535 -3.274 1 98.47 196 LEU A N 1
ATOM 1457 C CA . LEU A 1 196 ? 19.841 -2.889 -2.409 1 98.47 196 LEU A CA 1
ATOM 1458 C C . LEU A 1 196 ? 20.744 -3.923 -1.745 1 98.47 196 LEU A C 1
ATOM 1460 O O . LEU A 1 196 ? 21.939 -3.681 -1.559 1 98.47 196 LEU A O 1
ATOM 1464 N N . LEU A 1 197 ? 20.189 -5.055 -1.424 1 98.36 197 LEU A N 1
ATOM 1465 C CA . LEU A 1 197 ? 20.928 -6.094 -0.714 1 98.36 197 LEU A CA 1
ATOM 1466 C C . LEU A 1 197 ? 21.712 -6.966 -1.688 1 98.36 197 LEU A C 1
ATOM 1468 O O . LEU A 1 197 ? 22.484 -7.832 -1.27 1 98.36 197 LEU A O 1
ATOM 1472 N N . GLY A 1 198 ? 21.412 -6.842 -2.972 1 97.36 198 GLY A N 1
ATOM 1473 C CA . GLY A 1 198 ? 22.14 -7.595 -3.981 1 97.36 198 GLY A CA 1
ATOM 1474 C C . GLY A 1 198 ? 21.519 -8.946 -4.28 1 97.36 198 GLY A C 1
ATOM 1475 O O . GLY A 1 198 ? 22.154 -9.804 -4.898 1 97.36 198 GLY A O 1
ATOM 1476 N N . ASP A 1 199 ? 20.312 -9.125 -3.839 1 96.79 199 ASP A N 1
ATOM 1477 C CA . ASP A 1 199 ? 19.614 -10.38 -4.098 1 96.79 199 ASP A CA 1
ATOM 1478 C C . ASP A 1 199 ? 19.148 -10.459 -5.55 1 96.79 199 ASP A C 1
ATOM 1480 O O . ASP A 1 199 ? 18.948 -11.552 -6.085 1 96.79 199 ASP A O 1
ATOM 1484 N N . ILE A 1 200 ? 18.898 -9.297 -6.134 1 96.73 200 ILE A N 1
ATOM 1485 C CA . ILE A 1 200 ? 18.542 -9.235 -7.547 1 96.73 200 ILE A CA 1
ATOM 1486 C C . ILE A 1 200 ? 19.379 -8.165 -8.244 1 96.73 200 ILE A C 1
ATOM 1488 O O . ILE A 1 200 ? 19.821 -7.203 -7.611 1 96.73 200 ILE A O 1
ATOM 1492 N N . ALA A 1 201 ? 19.56 -8.399 -9.494 1 95.98 201 ALA A N 1
ATOM 1493 C CA . ALA A 1 201 ? 20.189 -7.391 -10.343 1 95.98 201 ALA A CA 1
ATOM 1494 C C . ALA A 1 201 ? 19.155 -6.406 -10.882 1 95.98 201 ALA A C 1
ATOM 1496 O O . ALA A 1 201 ? 17.95 -6.649 -10.791 1 95.98 201 ALA A O 1
ATOM 1497 N N . GLU A 1 202 ? 19.605 -5.297 -11.454 1 95.9 202 GLU A N 1
ATOM 1498 C CA . GLU A 1 202 ? 18.721 -4.279 -12.015 1 95.9 202 GLU A CA 1
ATOM 1499 C C . GLU A 1 202 ? 17.803 -4.872 -13.08 1 95.9 202 GLU A C 1
ATOM 1501 O O . GLU A 1 202 ? 16.621 -4.528 -13.149 1 95.9 202 GLU A O 1
ATOM 1506 N N . GLY A 1 203 ? 18.35 -5.746 -13.868 1 92.74 203 GLY A N 1
ATOM 1507 C CA . GLY A 1 203 ? 17.586 -6.358 -14.943 1 92.74 203 GLY A CA 1
ATOM 1508 C C . GLY A 1 203 ? 16.509 -7.304 -14.446 1 92.74 203 GLY A C 1
ATOM 1509 O O . GLY A 1 203 ? 15.572 -7.627 -15.18 1 92.74 203 GLY A O 1
ATOM 1510 N N . GLU A 1 204 ? 16.585 -7.781 -13.187 1 92.31 204 GLU A N 1
ATOM 1511 C CA . GLU A 1 204 ? 15.617 -8.701 -12.597 1 92.31 204 GLU A CA 1
ATOM 1512 C C . GLU A 1 204 ? 14.488 -7.945 -11.904 1 92.31 204 GLU A C 1
ATOM 1514 O O . GLU A 1 204 ? 13.491 -8.545 -11.495 1 92.31 204 GLU A O 1
ATOM 1519 N N . TYR A 1 205 ? 14.716 -6.585 -11.738 1 93.84 205 TYR A N 1
ATOM 1520 C CA . TYR A 1 205 ? 13.632 -5.706 -11.312 1 93.84 205 TYR A CA 1
ATOM 1521 C C . TYR A 1 205 ? 12.626 -5.495 -12.437 1 93.84 205 TYR A C 1
ATOM 1523 O O . TYR A 1 205 ? 12.574 -4.42 -13.038 1 93.84 205 TYR A O 1
ATOM 1531 N N . ALA A 1 206 ? 11.666 -6.428 -12.657 1 88.34 206 ALA A N 1
ATOM 1532 C CA . ALA A 1 206 ? 10.886 -6.545 -13.886 1 88.34 206 ALA A CA 1
ATOM 1533 C C . ALA A 1 206 ? 9.518 -5.888 -13.732 1 88.34 206 ALA A C 1
ATOM 1535 O O . ALA A 1 206 ? 8.637 -6.067 -14.577 1 88.34 206 ALA A O 1
ATOM 1536 N N . VAL A 1 207 ? 9.324 -5.143 -12.663 1 89.75 207 VAL A N 1
ATOM 1537 C CA . VAL A 1 207 ? 8.027 -4.517 -12.428 1 89.75 207 VAL A CA 1
ATOM 1538 C C . VAL A 1 207 ? 8.187 -3 -12.375 1 89.75 207 VAL A C 1
ATOM 1540 O O . VAL A 1 207 ? 9.308 -2.489 -12.305 1 89.75 207 VAL A O 1
ATOM 1543 N N . GLU A 1 208 ? 7.075 -2.36 -12.441 1 88.84 208 GLU A N 1
ATOM 1544 C CA . GLU A 1 208 ? 7.122 -0.904 -12.34 1 88.84 208 GLU A CA 1
ATOM 1545 C C . GLU A 1 208 ? 7.492 -0.461 -10.927 1 88.84 208 GLU A C 1
ATOM 1547 O O . GLU A 1 208 ? 7.101 -1.1 -9.948 1 88.84 208 GLU A O 1
ATOM 1552 N N . THR A 1 209 ? 8.204 0.611 -10.88 1 93.31 209 THR A N 1
ATOM 1553 C CA . THR A 1 209 ? 8.541 1.169 -9.575 1 93.31 209 THR A CA 1
ATOM 1554 C C . THR A 1 209 ? 7.402 2.036 -9.047 1 93.31 209 THR A C 1
ATOM 1556 O O . THR A 1 209 ? 6.65 2.624 -9.827 1 93.31 209 THR A O 1
ATOM 1559 N N . PRO A 1 210 ? 7.259 2.126 -7.791 1 91.41 210 PRO A N 1
ATOM 1560 C CA . PRO A 1 210 ? 6.152 2.891 -7.211 1 91.41 210 PRO A CA 1
ATOM 1561 C C . PRO A 1 210 ? 6.146 4.351 -7.657 1 91.41 210 PRO A C 1
ATOM 1563 O O . PRO A 1 210 ? 5.078 4.942 -7.833 1 91.41 210 PRO A O 1
ATOM 1566 N N . ASP A 1 211 ? 7.267 4.951 -7.903 1 86.51 211 ASP A N 1
ATOM 1567 C CA . ASP A 1 211 ? 7.358 6.366 -8.252 1 86.51 211 ASP A CA 1
ATOM 1568 C C . ASP A 1 211 ? 7.607 6.547 -9.748 1 86.51 211 ASP A C 1
ATOM 1570 O O . ASP A 1 211 ? 7.888 7.657 -10.205 1 86.51 211 ASP A O 1
ATOM 1574 N N . GLY A 1 212 ? 7.603 5.486 -10.45 1 87.45 212 GLY A N 1
ATOM 1575 C CA . GLY A 1 212 ? 7.884 5.562 -11.875 1 87.45 212 GLY A CA 1
ATOM 1576 C C . GLY A 1 212 ? 9.336 5.88 -12.18 1 87.45 212 GLY A C 1
ATOM 1577 O O . GLY A 1 212 ? 9.69 6.144 -13.331 1 87.45 212 GLY A O 1
ATOM 1578 N N . GLY A 1 213 ? 10.182 5.872 -11.188 1 89.07 213 GLY A N 1
ATOM 1579 C CA . GLY A 1 213 ? 11.579 6.243 -11.342 1 89.07 213 GLY A CA 1
ATOM 1580 C C . GLY A 1 213 ? 12.46 5.087 -11.777 1 89.07 213 GLY A C 1
ATOM 1581 O O . GLY A 1 213 ? 11.974 4.116 -12.362 1 89.07 213 GLY A O 1
ATOM 1582 N N . GLY A 1 214 ? 13.788 5.204 -11.54 1 93 214 GLY A N 1
ATOM 1583 C CA . GLY A 1 214 ? 14.767 4.235 -12.007 1 93 214 GLY A CA 1
ATOM 1584 C C . GLY A 1 214 ? 14.774 2.954 -11.196 1 93 214 GLY A C 1
ATOM 1585 O O . GLY A 1 214 ? 14.206 2.903 -10.102 1 93 214 GLY A O 1
ATOM 1586 N N . LYS A 1 215 ? 15.396 1.924 -11.735 1 96.6 215 LYS A N 1
ATOM 1587 C CA . LYS A 1 215 ? 15.534 0.619 -11.095 1 96.6 215 LYS A CA 1
ATOM 1588 C C . LYS A 1 215 ? 16.975 0.372 -10.656 1 96.6 215 LYS A C 1
ATOM 1590 O O . LYS A 1 215 ? 17.424 -0.775 -10.603 1 96.6 215 LYS A O 1
ATOM 1595 N N . ASP A 1 216 ? 17.675 1.455 -10.424 1 96.91 216 ASP A N 1
ATOM 1596 C CA . ASP A 1 216 ? 19.049 1.379 -9.938 1 96.91 216 ASP A CA 1
ATOM 1597 C C . ASP A 1 216 ? 19.102 1.507 -8.418 1 96.91 216 ASP A C 1
ATOM 1599 O O . ASP A 1 216 ? 18.091 1.809 -7.779 1 96.91 216 ASP A O 1
ATOM 1603 N N . ARG A 1 217 ? 20.299 1.283 -7.918 1 96.88 217 ARG A N 1
ATOM 1604 C CA . ARG A 1 217 ? 20.501 1.258 -6.473 1 96.88 217 ARG A CA 1
ATOM 1605 C C . ARG A 1 217 ? 20.137 2.6 -5.846 1 96.88 217 ARG A C 1
ATOM 1607 O O . ARG A 1 217 ? 19.476 2.647 -4.806 1 96.88 217 ARG A O 1
ATOM 1614 N N . GLU A 1 218 ? 20.531 3.648 -6.391 1 94.59 218 GLU A N 1
ATOM 1615 C CA . GLU A 1 218 ? 20.285 4.984 -5.857 1 94.59 218 GLU A CA 1
ATOM 1616 C C . GLU A 1 218 ? 18.789 5.276 -5.767 1 94.59 218 GLU A C 1
ATOM 1618 O O . GLU A 1 218 ? 18.317 5.819 -4.767 1 94.59 218 GLU A O 1
ATOM 1623 N N . SER A 1 219 ? 18.077 4.939 -6.8 1 95.16 219 SER A N 1
ATOM 1624 C CA . SER A 1 219 ? 16.632 5.139 -6.814 1 95.16 219 SER A CA 1
ATOM 1625 C C . SER A 1 219 ? 15.947 4.3 -5.74 1 95.16 219 SER A C 1
ATOM 1627 O O . SER A 1 219 ? 15.027 4.772 -5.07 1 95.16 219 SER A O 1
ATOM 1629 N N . ALA A 1 220 ? 16.413 3.106 -5.608 1 97.42 220 ALA A N 1
ATOM 1630 C CA . ALA A 1 220 ? 15.86 2.223 -4.584 1 97.42 220 ALA A CA 1
ATOM 1631 C C . ALA A 1 220 ? 16.127 2.771 -3.185 1 97.42 220 ALA A C 1
ATOM 1633 O O . ALA A 1 220 ? 15.259 2.71 -2.311 1 97.42 220 ALA A O 1
ATOM 1634 N N . GLU A 1 221 ? 17.304 3.304 -2.979 1 96.75 221 GLU A N 1
ATOM 1635 C CA . GLU A 1 221 ? 17.652 3.893 -1.689 1 96.75 221 GLU A CA 1
ATOM 1636 C C . GLU A 1 221 ? 16.71 5.039 -1.334 1 96.75 221 GLU A C 1
ATOM 1638 O O . GLU A 1 221 ? 16.285 5.167 -0.184 1 96.75 221 GLU A O 1
ATOM 1643 N N . ARG A 1 222 ? 16.429 5.819 -2.288 1 93.05 222 ARG A N 1
ATOM 1644 C CA . ARG A 1 222 ? 15.529 6.948 -2.073 1 93.05 222 ARG A CA 1
ATOM 1645 C C . ARG A 1 222 ? 14.133 6.471 -1.686 1 93.05 222 ARG A C 1
ATOM 1647 O O . ARG A 1 222 ? 13.523 7.006 -0.759 1 93.05 222 ARG A O 1
ATOM 1654 N N . ARG A 1 223 ? 13.659 5.478 -2.37 1 95.99 223 ARG A N 1
ATOM 1655 C CA . ARG A 1 223 ? 12.325 4.959 -2.089 1 95.99 223 ARG A CA 1
ATOM 1656 C C . ARG A 1 223 ? 12.269 4.31 -0.71 1 95.99 223 ARG A C 1
ATOM 1658 O O . ARG A 1 223 ? 11.297 4.487 0.026 1 95.99 223 ARG A O 1
ATOM 1665 N N . LEU A 1 224 ? 13.322 3.588 -0.365 1 97.82 224 LEU A N 1
ATOM 1666 C CA . LEU A 1 224 ? 13.373 2.946 0.944 1 97.82 224 LEU A CA 1
ATOM 1667 C C . LEU A 1 224 ? 13.395 3.987 2.059 1 97.82 224 LEU A C 1
ATOM 1669 O O . LEU A 1 224 ? 12.687 3.847 3.058 1 97.82 224 LEU A O 1
ATOM 1673 N N . ALA A 1 225 ? 14.115 4.989 1.897 1 95.04 225 ALA A N 1
ATOM 1674 C CA . ALA A 1 225 ? 14.174 6.044 2.905 1 95.04 225 ALA A CA 1
ATOM 1675 C C . ALA A 1 225 ? 12.819 6.728 3.063 1 95.04 225 ALA A C 1
ATOM 1677 O O . ALA A 1 225 ? 12.415 7.069 4.177 1 95.04 225 ALA A O 1
ATOM 1678 N N . ARG A 1 226 ? 12.116 6.89 2.008 1 92.82 226 ARG A N 1
ATOM 1679 C CA . ARG A 1 226 ? 10.836 7.59 2.002 1 92.82 226 ARG A CA 1
ATOM 1680 C C . ARG A 1 226 ? 9.795 6.836 2.822 1 92.82 226 ARG A C 1
ATOM 1682 O O . ARG A 1 226 ? 8.824 7.429 3.298 1 92.82 226 ARG A O 1
ATOM 1689 N N . THR A 1 227 ? 10.016 5.543 2.999 1 96.47 227 THR A N 1
ATOM 1690 C CA . THR A 1 227 ? 9.044 4.765 3.76 1 96.47 227 THR A CA 1
ATOM 1691 C C . THR A 1 227 ? 8.968 5.258 5.202 1 96.47 227 THR A C 1
ATOM 1693 O O . THR A 1 227 ? 7.968 5.034 5.888 1 96.47 227 THR A O 1
ATOM 1696 N N . VAL A 1 228 ? 10.005 5.932 5.651 1 96.5 228 VAL A N 1
ATOM 1697 C CA . VAL A 1 228 ? 10.006 6.479 7.003 1 96.5 228 VAL A CA 1
ATOM 1698 C C . VAL A 1 228 ? 10.05 8.005 6.944 1 96.5 228 VAL A C 1
ATOM 1700 O O . VAL A 1 228 ? 10.572 8.653 7.854 1 96.5 228 VAL A O 1
ATOM 1703 N N . CYS A 1 229 ? 9.628 8.529 5.792 1 91.16 229 CYS A N 1
ATOM 1704 C CA . CYS A 1 229 ? 9.521 9.966 5.563 1 91.16 229 CYS A CA 1
ATOM 1705 C C . CYS A 1 229 ? 10.882 10.64 5.681 1 91.16 229 CYS A C 1
ATOM 1707 O O . CYS A 1 229 ? 10.988 11.747 6.211 1 91.16 229 CYS A O 1
ATOM 1709 N N . ALA A 1 230 ? 11.905 9.976 5.233 1 90.98 230 ALA A N 1
ATOM 1710 C CA . ALA A 1 230 ? 13.263 10.51 5.286 1 90.98 230 ALA A CA 1
ATOM 1711 C C . ALA A 1 230 ? 13.889 10.558 3.895 1 90.98 230 ALA A C 1
ATOM 1713 O O . ALA A 1 230 ? 13.342 9.999 2.942 1 90.98 230 ALA A O 1
ATOM 1714 N N . ASP A 1 231 ? 14.969 11.283 3.842 1 86.68 231 ASP A N 1
ATOM 1715 C CA . ASP A 1 231 ? 15.885 11.162 2.713 1 86.68 231 ASP A CA 1
ATOM 1716 C C . ASP A 1 231 ? 17.113 10.334 3.087 1 86.68 231 ASP A C 1
ATOM 1718 O O . ASP A 1 231 ? 17.453 10.217 4.266 1 86.68 231 ASP A O 1
ATOM 1722 N N . PRO A 1 232 ? 17.715 9.761 2.06 1 89.37 232 PRO A N 1
ATOM 1723 C CA . PRO A 1 232 ? 18.892 8.942 2.356 1 89.37 232 PRO A CA 1
ATOM 1724 C C . PRO A 1 232 ? 19.941 9.691 3.175 1 89.37 232 PRO A C 1
ATOM 1726 O O . PRO A 1 232 ? 20.609 9.094 4.023 1 89.37 232 PRO A O 1
ATOM 1729 N N . GLY A 1 233 ? 20.071 10.957 2.981 1 88.52 233 GLY A N 1
ATOM 1730 C CA . GLY A 1 233 ? 21.04 11.742 3.73 1 88.52 233 GLY A CA 1
ATOM 1731 C C . GLY A 1 233 ? 20.702 11.86 5.204 1 88.52 233 GLY A C 1
ATOM 1732 O O . GLY A 1 233 ? 21.595 11.989 6.043 1 88.52 233 GLY A O 1
ATOM 1733 N N . GLU A 1 234 ? 19.472 11.784 5.505 1 88.94 234 GLU A N 1
ATOM 1734 C CA . GLU A 1 234 ? 19.018 11.949 6.882 1 88.94 234 GLU A CA 1
ATOM 1735 C C . GLU A 1 234 ? 19.272 10.688 7.702 1 88.94 234 GLU A C 1
ATOM 1737 O O . GLU A 1 234 ? 19.694 10.767 8.857 1 88.94 234 GLU A O 1
ATOM 1742 N N . ILE A 1 235 ? 19.055 9.475 7.133 1 94.26 235 ILE A N 1
ATOM 1743 C CA . ILE A 1 235 ? 19.168 8.263 7.937 1 94.26 235 ILE A CA 1
ATOM 1744 C C . ILE A 1 235 ? 20.435 7.503 7.551 1 94.26 235 ILE A C 1
ATOM 1746 O O . ILE A 1 235 ? 20.807 6.529 8.209 1 94.26 235 ILE A O 1
ATOM 1750 N N . GLY A 1 236 ? 21.154 7.888 6.439 1 94.57 236 GLY A N 1
ATOM 1751 C CA . GLY A 1 236 ? 22.417 7.291 6.037 1 94.57 236 GLY A CA 1
ATOM 1752 C C . GLY A 1 236 ? 22.253 5.931 5.384 1 94.57 236 GLY A C 1
ATOM 1753 O O . GLY A 1 236 ? 21.171 5.342 5.429 1 94.57 236 GLY A O 1
ATOM 1754 N N . PRO A 1 237 ? 23.362 5.498 4.788 1 95.54 237 PRO A N 1
ATOM 1755 C CA . PRO A 1 237 ? 23.321 4.196 4.118 1 95.54 237 PRO A CA 1
ATOM 1756 C C . PRO A 1 237 ? 22.964 3.054 5.067 1 95.54 237 PRO A C 1
ATOM 1758 O O . PRO A 1 237 ? 22.253 2.124 4.679 1 95.54 237 PRO A O 1
ATOM 1761 N N . GLU A 1 238 ? 23.421 3.145 6.255 1 96.87 238 GLU A N 1
ATOM 1762 C CA . GLU A 1 238 ? 23.143 2.092 7.228 1 96.87 238 GLU A CA 1
ATOM 1763 C C . GLU A 1 238 ? 21.657 2.034 7.57 1 96.87 238 GLU A C 1
ATOM 1765 O O . GLU A 1 238 ? 21.094 0.949 7.728 1 96.87 238 GLU A O 1
ATOM 1770 N N . GLY A 1 239 ? 21.074 3.183 7.75 1 97.74 239 GLY A N 1
ATOM 1771 C CA . GLY A 1 239 ? 19.647 3.241 8.02 1 97.74 239 GLY A CA 1
ATOM 1772 C C . GLY A 1 239 ? 18.803 2.665 6.899 1 97.74 239 GLY A C 1
ATOM 1773 O O . GLY A 1 239 ? 17.858 1.914 7.148 1 97.74 239 GLY A O 1
ATOM 1774 N N . VAL A 1 240 ? 19.185 2.989 5.674 1 98.01 240 VAL A N 1
ATOM 1775 C CA . VAL A 1 240 ? 18.448 2.507 4.51 1 98.01 240 VAL A CA 1
ATOM 1776 C C . VAL A 1 240 ? 18.609 0.994 4.386 1 98.01 240 VAL A C 1
ATOM 1778 O O . VAL A 1 240 ? 17.634 0.277 4.146 1 98.01 240 VAL A O 1
ATOM 1781 N N . GLU A 1 241 ? 19.814 0.553 4.579 1 98.13 241 GLU A N 1
ATOM 1782 C CA . GLU A 1 241 ? 20.081 -0.88 4.495 1 98.13 241 GLU A CA 1
ATOM 1783 C C . GLU A 1 241 ? 19.341 -1.644 5.589 1 98.13 241 GLU A C 1
ATOM 1785 O O . GLU A 1 241 ? 18.902 -2.776 5.374 1 98.13 241 GLU A O 1
ATOM 1790 N N . ALA A 1 242 ? 19.231 -1.038 6.734 1 98.46 242 ALA A N 1
ATOM 1791 C CA . ALA A 1 242 ? 18.499 -1.666 7.831 1 98.46 242 ALA A CA 1
ATOM 1792 C C . ALA A 1 242 ? 17.043 -1.915 7.448 1 98.46 242 ALA A C 1
ATOM 1794 O O . ALA A 1 242 ? 16.477 -2.959 7.78 1 98.46 242 ALA A O 1
ATOM 1795 N N . ILE A 1 243 ? 16.455 -0.992 6.765 1 98.65 243 ILE A N 1
ATOM 1796 C CA . ILE A 1 243 ? 15.08 -1.146 6.302 1 98.65 243 ILE A CA 1
ATOM 1797 C C . ILE A 1 243 ? 14.988 -2.331 5.343 1 98.65 243 ILE A C 1
ATOM 1799 O O . ILE A 1 243 ? 14.114 -3.188 5.488 1 98.65 243 ILE A O 1
ATOM 1803 N N . ALA A 1 244 ? 15.918 -2.398 4.433 1 98.81 244 ALA A N 1
ATOM 1804 C CA . ALA A 1 244 ? 15.944 -3.473 3.445 1 98.81 244 ALA A CA 1
ATOM 1805 C C . ALA A 1 244 ? 16.11 -4.832 4.117 1 98.81 244 ALA A C 1
ATOM 1807 O O . ALA A 1 244 ? 15.41 -5.789 3.778 1 98.81 244 ALA A O 1
ATOM 1808 N N . ARG A 1 245 ? 16.986 -4.901 5.06 1 98.75 245 ARG A N 1
ATOM 1809 C CA . ARG A 1 245 ? 17.25 -6.156 5.755 1 98.75 245 ARG A CA 1
ATOM 1810 C C . ARG A 1 245 ? 16.021 -6.622 6.529 1 98.75 245 ARG A C 1
ATOM 1812 O O . ARG A 1 245 ? 15.726 -7.819 6.573 1 98.75 245 ARG A O 1
ATOM 1819 N N . GLN A 1 246 ? 15.401 -5.726 7.135 1 98.8 246 GLN A N 1
ATOM 1820 C CA . GLN A 1 246 ? 14.214 -6.077 7.907 1 98.8 246 GLN A CA 1
ATOM 1821 C C . GLN A 1 246 ? 13.082 -6.541 6.995 1 98.8 246 GLN A C 1
ATOM 1823 O O . GLN A 1 246 ? 12.308 -7.428 7.36 1 98.8 246 GLN A O 1
ATOM 1828 N N . ALA A 1 247 ? 12.958 -5.925 5.809 1 98.76 247 ALA A N 1
ATOM 1829 C CA . ALA A 1 247 ? 11.963 -6.369 4.836 1 98.76 247 ALA A CA 1
ATOM 1830 C C . ALA A 1 247 ? 12.225 -7.808 4.401 1 98.76 247 ALA A C 1
ATOM 1832 O O . ALA A 1 247 ? 11.315 -8.641 4.409 1 98.76 247 ALA A O 1
ATOM 1833 N N . ARG A 1 248 ? 13.456 -8.039 4.043 1 98.68 248 ARG A N 1
ATOM 1834 C CA . ARG A 1 248 ? 13.831 -9.384 3.62 1 98.68 248 ARG A CA 1
ATOM 1835 C C . ARG A 1 248 ? 13.61 -10.393 4.742 1 98.68 248 ARG A C 1
ATOM 1837 O O . ARG A 1 248 ? 13.108 -11.493 4.504 1 98.68 248 ARG A O 1
ATOM 1844 N N . ALA A 1 249 ? 13.989 -10.025 5.921 1 98.7 249 ALA A N 1
ATOM 1845 C CA . ALA A 1 249 ? 13.826 -10.906 7.074 1 98.7 249 ALA A CA 1
ATOM 1846 C C . ALA A 1 249 ? 12.352 -11.213 7.326 1 98.7 249 ALA A C 1
ATOM 1848 O O . ALA A 1 249 ? 11.997 -12.341 7.675 1 98.7 249 ALA A O 1
ATOM 1849 N N . ARG A 1 250 ? 11.554 -10.239 7.203 1 98.58 250 ARG A N 1
ATOM 1850 C CA . ARG A 1 250 ? 10.122 -10.432 7.409 1 98.58 250 ARG A CA 1
ATOM 1851 C C . ARG A 1 250 ? 9.54 -11.373 6.36 1 98.58 250 ARG A C 1
ATOM 1853 O O . ARG A 1 250 ? 8.694 -12.214 6.674 1 98.58 250 ARG A O 1
ATOM 1860 N N . GLN A 1 251 ? 9.916 -11.215 5.09 1 98.63 251 GLN A N 1
ATOM 1861 C CA . GLN A 1 251 ? 9.465 -12.136 4.051 1 98.63 251 GLN A CA 1
ATOM 1862 C C . GLN A 1 251 ? 9.859 -13.573 4.381 1 98.63 251 GLN A C 1
ATOM 1864 O O . GLN A 1 251 ? 9.05 -14.492 4.238 1 98.63 251 GLN A O 1
ATOM 1869 N N . LEU A 1 252 ? 11.085 -13.701 4.799 1 98.68 252 LEU A N 1
ATOM 1870 C CA . LEU A 1 252 ? 11.573 -15.03 5.151 1 98.68 252 LEU A CA 1
ATOM 1871 C C . LEU A 1 252 ? 10.769 -15.615 6.308 1 98.68 252 LEU A C 1
ATOM 1873 O O . LEU A 1 252 ? 10.43 -16.8 6.297 1 98.68 252 LEU A O 1
ATOM 1877 N N . GLU A 1 253 ? 10.478 -14.821 7.276 1 98.51 253 GLU A N 1
ATOM 1878 C CA . GLU A 1 253 ? 9.71 -15.263 8.437 1 98.51 253 GLU A CA 1
ATOM 1879 C C . GLU A 1 253 ? 8.313 -15.723 8.032 1 98.51 253 GLU A C 1
ATOM 1881 O O . GLU A 1 253 ? 7.822 -16.742 8.522 1 98.51 253 GLU A O 1
ATOM 1886 N N . LEU A 1 254 ? 7.689 -14.961 7.195 1 97.9 254 LEU A N 1
ATOM 1887 C CA . LEU A 1 254 ? 6.351 -15.311 6.731 1 97.9 254 LEU A CA 1
ATOM 1888 C C . LEU A 1 254 ? 6.372 -16.618 5.945 1 97.9 254 LEU A C 1
ATOM 1890 O O . LEU A 1 254 ? 5.498 -17.469 6.123 1 97.9 254 LEU A O 1
ATOM 1894 N N . LEU A 1 255 ? 7.339 -16.718 5.101 1 98.4 255 LEU A N 1
ATOM 1895 C CA . LEU A 1 255 ? 7.486 -17.937 4.313 1 98.4 255 LEU A CA 1
ATOM 1896 C C . LEU A 1 255 ? 7.716 -19.144 5.216 1 98.4 255 LEU A C 1
ATOM 1898 O O . LEU A 1 255 ? 7.08 -20.186 5.04 1 98.4 255 LEU A O 1
ATOM 1902 N N . LYS A 1 256 ? 8.645 -18.974 6.18 1 98.66 256 LYS A N 1
ATOM 1903 C CA . LYS A 1 256 ? 8.921 -20.047 7.131 1 98.66 256 LYS A CA 1
ATOM 1904 C C . LYS A 1 256 ? 7.657 -20.455 7.882 1 98.66 256 LYS A C 1
ATOM 1906 O O . LYS A 1 256 ? 7.381 -21.645 8.043 1 98.66 256 LYS A O 1
ATOM 1911 N N . GLY A 1 257 ? 6.972 -19.465 8.356 1 98.42 257 GLY A N 1
ATOM 1912 C CA . GLY A 1 257 ? 5.737 -19.743 9.071 1 98.42 257 GLY A CA 1
ATOM 1913 C C . GLY A 1 257 ? 4.73 -20.519 8.243 1 98.42 257 GLY A C 1
ATOM 1914 O O . GLY A 1 257 ? 4.139 -21.489 8.723 1 98.42 257 GLY A O 1
ATOM 1915 N N . GLY A 1 258 ? 4.507 -20.069 6.98 1 98.29 258 GLY A N 1
ATOM 1916 C CA . GLY A 1 258 ? 3.582 -20.753 6.09 1 98.29 258 GLY A CA 1
ATOM 1917 C C . GLY A 1 258 ? 4.008 -22.172 5.763 1 98.29 258 GLY A C 1
ATOM 1918 O O . GLY A 1 258 ? 3.198 -23.099 5.828 1 98.29 258 GLY A O 1
ATOM 1919 N N . ILE A 1 259 ? 5.28 -22.349 5.426 1 98.76 259 ILE A N 1
ATOM 1920 C CA . ILE A 1 259 ? 5.818 -23.657 5.067 1 98.76 259 ILE A CA 1
ATOM 1921 C C . ILE A 1 259 ? 5.715 -24.603 6.262 1 98.76 259 ILE A C 1
ATOM 1923 O O . ILE A 1 259 ? 5.241 -25.733 6.128 1 98.76 259 ILE A O 1
ATOM 1927 N N . ARG A 1 260 ? 6.141 -24.146 7.417 1 98.7 260 ARG A N 1
ATOM 1928 C CA . ARG A 1 260 ? 6.108 -24.977 8.616 1 98.7 260 ARG A CA 1
ATOM 1929 C C . ARG A 1 260 ? 4.69 -25.448 8.917 1 98.7 260 ARG A C 1
ATOM 1931 O O . ARG A 1 260 ? 4.457 -26.64 9.129 1 98.7 260 ARG A O 1
ATOM 1938 N N . ARG A 1 261 ? 3.773 -24.557 8.921 1 98.35 261 ARG A N 1
ATOM 1939 C CA . ARG A 1 261 ? 2.391 -24.873 9.267 1 98.35 261 ARG A CA 1
ATOM 1940 C C . ARG A 1 261 ? 1.82 -25.931 8.33 1 98.35 261 ARG A C 1
ATOM 1942 O O . ARG A 1 261 ? 1.276 -26.941 8.783 1 98.35 261 ARG A O 1
ATOM 1949 N N . LEU A 1 262 ? 1.951 -25.741 7.045 1 98.38 262 LEU A N 1
ATOM 1950 C CA . LEU A 1 262 ? 1.339 -26.633 6.066 1 98.38 262 LEU A CA 1
ATOM 1951 C C . LEU A 1 262 ? 2.089 -27.959 5.994 1 98.38 262 LEU A C 1
ATOM 1953 O O . LEU A 1 262 ? 1.481 -29.011 5.788 1 98.38 262 LEU A O 1
ATOM 1957 N N . ALA A 1 263 ? 3.398 -27.895 6.089 1 98.43 263 ALA A N 1
ATOM 1958 C CA . ALA A 1 263 ? 4.179 -29.128 6.113 1 98.43 263 ALA A CA 1
ATOM 1959 C C . ALA A 1 263 ? 3.783 -30.005 7.297 1 98.43 263 ALA A C 1
ATOM 1961 O O . ALA A 1 263 ? 3.604 -31.217 7.148 1 98.43 263 ALA A O 1
ATOM 1962 N N . GLU A 1 264 ? 3.643 -29.389 8.479 1 98.38 264 GLU A N 1
ATOM 1963 C CA . GLU A 1 264 ? 3.246 -30.123 9.676 1 98.38 264 GLU A CA 1
ATOM 1964 C C . GLU A 1 264 ? 1.814 -30.636 9.559 1 98.38 264 GLU A C 1
ATOM 1966 O O . GLU A 1 264 ? 1.539 -31.8 9.859 1 98.38 264 GLU A O 1
ATOM 1971 N N . GLU A 1 265 ? 0.948 -29.803 9.113 1 97.85 265 GLU A N 1
ATOM 1972 C CA . GLU A 1 265 ? -0.465 -30.148 8.993 1 97.85 265 GLU A CA 1
ATOM 1973 C C . GLU A 1 265 ? -0.663 -31.353 8.078 1 97.85 265 GLU A C 1
ATOM 1975 O O . GLU A 1 265 ? -1.526 -32.196 8.33 1 97.85 265 GLU A O 1
ATOM 1980 N N . HIS A 1 266 ? 0.175 -31.479 7.052 1 97.66 266 HIS A N 1
ATOM 1981 C CA . HIS A 1 266 ? -0.04 -32.517 6.05 1 97.66 266 HIS A CA 1
ATOM 1982 C C . HIS A 1 266 ? 1.057 -33.575 6.109 1 97.66 266 HIS A C 1
ATOM 1984 O O . HIS A 1 266 ? 1.127 -34.451 5.245 1 97.66 266 HIS A O 1
ATOM 1990 N N . SER A 1 267 ? 1.95 -33.448 7.05 1 97.8 267 SER A N 1
ATOM 1991 C CA . SER A 1 267 ? 3.032 -34.406 7.256 1 97.8 267 SER A CA 1
ATOM 1992 C C . SER A 1 267 ? 3.898 -34.539 6.008 1 97.8 267 SER A C 1
ATOM 1994 O O . SER A 1 267 ? 4.115 -35.646 5.511 1 97.8 267 SER A O 1
ATOM 1996 N N . LEU A 1 268 ? 4.363 -33.411 5.526 1 98.42 268 LEU A N 1
ATOM 1997 C CA . LEU A 1 268 ? 5.226 -33.355 4.351 1 98.42 268 LEU A CA 1
ATOM 1998 C C . LEU A 1 268 ? 6.656 -33 4.743 1 98.42 268 LEU A C 1
ATOM 2000 O O . LEU A 1 268 ? 6.873 -32.178 5.637 1 98.42 268 LEU A O 1
ATOM 2004 N N . ASN A 1 269 ? 7.599 -33.573 4.049 1 98.29 269 ASN A N 1
ATOM 2005 C CA . ASN A 1 269 ? 8.997 -33.327 4.383 1 98.29 269 ASN A CA 1
ATOM 2006 C C . ASN A 1 269 ? 9.775 -32.794 3.183 1 98.29 269 ASN A C 1
ATOM 2008 O O . ASN A 1 269 ? 10.966 -32.497 3.292 1 98.29 269 ASN A O 1
ATOM 2012 N N . LEU A 1 270 ? 9.106 -32.687 2.072 1 98.65 270 LEU A N 1
ATOM 2013 C CA . LEU A 1 270 ? 9.715 -32.218 0.832 1 98.65 270 LEU A CA 1
ATOM 2014 C C . LEU A 1 270 ? 9.022 -30.956 0.329 1 98.65 270 LEU A C 1
ATOM 2016 O O . LEU A 1 270 ? 7.791 -30.875 0.331 1 98.65 270 LEU A O 1
ATOM 2020 N N . VAL A 1 271 ? 9.829 -29.942 -0.022 1 98.76 271 VAL A N 1
ATOM 2021 C CA . VAL A 1 271 ? 9.318 -28.721 -0.635 1 98.76 271 VAL A CA 1
ATOM 2022 C C . VAL A 1 271 ? 9.759 -28.651 -2.095 1 98.76 271 VAL A C 1
ATOM 2024 O O . VAL A 1 271 ? 10.936 -28.853 -2.405 1 98.76 271 VAL A O 1
ATOM 2027 N N . ALA A 1 272 ? 8.87 -28.502 -2.999 1 98.57 272 ALA A N 1
ATOM 2028 C CA . ALA A 1 272 ? 9.162 -28.19 -4.396 1 98.57 272 ALA A CA 1
ATOM 2029 C C . ALA A 1 272 ? 9.021 -26.695 -4.666 1 98.57 272 ALA A C 1
ATOM 2031 O O . ALA A 1 272 ? 7.919 -26.146 -4.591 1 98.57 272 ALA A O 1
ATOM 2032 N N . ALA A 1 273 ? 10.087 -26.069 -4.963 1 98.29 273 ALA A N 1
ATOM 2033 C CA . ALA A 1 273 ? 10.126 -24.614 -5.086 1 98.29 273 ALA A CA 1
ATOM 2034 C C . ALA A 1 273 ? 10.105 -24.187 -6.551 1 98.29 273 ALA A C 1
ATOM 2036 O O . ALA A 1 273 ? 10.791 -24.779 -7.387 1 98.29 273 ALA A O 1
ATOM 2037 N N . ALA A 1 274 ? 9.339 -23.2 -6.866 1 97.12 274 ALA A N 1
ATOM 2038 C CA . ALA A 1 274 ? 9.242 -22.655 -8.218 1 97.12 274 ALA A CA 1
ATOM 2039 C C . ALA A 1 274 ? 9.185 -21.13 -8.191 1 97.12 274 ALA A C 1
ATOM 2041 O O . ALA A 1 274 ? 8.957 -20.529 -7.138 1 97.12 274 ALA A O 1
ATOM 2042 N N . GLY A 1 275 ? 9.418 -20.535 -9.38 1 94.68 275 GLY A N 1
ATOM 2043 C CA . GLY A 1 275 ? 9.269 -19.098 -9.543 1 94.68 275 GLY A CA 1
ATOM 2044 C C . GLY A 1 275 ? 10.561 -18.335 -9.318 1 94.68 275 GLY A C 1
ATOM 2045 O O . GLY A 1 275 ? 11.587 -18.929 -8.979 1 94.68 275 GLY A O 1
ATOM 2046 N N . ILE A 1 276 ? 10.473 -17.065 -9.364 1 93.48 276 ILE A N 1
ATOM 2047 C CA . ILE A 1 276 ? 11.647 -16.204 -9.265 1 93.48 276 ILE A CA 1
ATOM 2048 C C . ILE A 1 276 ? 12.112 -16.131 -7.813 1 93.48 276 ILE A C 1
ATOM 2050 O O . ILE A 1 276 ? 13.233 -15.699 -7.534 1 93.48 276 ILE A O 1
ATOM 2054 N N . GLY A 1 277 ? 11.306 -16.59 -6.865 1 96.48 277 GLY A N 1
ATOM 2055 C CA . GLY A 1 277 ? 11.65 -16.549 -5.453 1 96.48 277 GLY A CA 1
ATOM 2056 C C . GLY A 1 277 ? 12.168 -17.875 -4.927 1 96.48 277 GLY A C 1
ATOM 2057 O O . GLY A 1 277 ? 12.202 -18.097 -3.714 1 96.48 277 GLY A O 1
ATOM 2058 N N . GLU A 1 278 ? 12.604 -18.806 -5.781 1 97.14 278 GLU A N 1
ATOM 2059 C CA . GLU A 1 278 ? 13.063 -20.136 -5.392 1 97.14 278 GLU A CA 1
ATOM 2060 C C . GLU A 1 278 ? 14.158 -20.054 -4.333 1 97.14 278 GLU A C 1
ATOM 2062 O O . GLU A 1 278 ? 14.229 -20.9 -3.439 1 97.14 278 GLU A O 1
ATOM 2067 N N . GLY A 1 279 ? 15.013 -19.067 -4.501 1 96.52 279 GLY A N 1
ATOM 2068 C CA . GLY A 1 279 ? 16.098 -18.914 -3.544 1 96.52 279 GLY A CA 1
ATOM 2069 C C . GLY A 1 279 ? 15.613 -18.693 -2.123 1 96.52 279 GLY A C 1
ATOM 2070 O O . GLY A 1 279 ? 16.114 -19.318 -1.186 1 96.52 279 GLY A O 1
ATOM 2071 N N . LEU A 1 280 ? 14.677 -17.818 -1.971 1 97.94 280 LEU A N 1
ATOM 2072 C CA . LEU A 1 280 ? 14.122 -17.523 -0.655 1 97.94 280 LEU A CA 1
ATOM 2073 C C . LEU A 1 280 ? 13.377 -18.731 -0.096 1 97.94 280 LEU A C 1
ATOM 2075 O O . LEU A 1 280 ? 13.434 -18.999 1.106 1 97.94 280 LEU A O 1
ATOM 2079 N N . ILE A 1 281 ? 12.67 -19.454 -0.959 1 98.6 281 ILE A N 1
ATOM 2080 C CA . ILE A 1 281 ? 11.951 -20.657 -0.555 1 98.6 281 ILE A CA 1
ATOM 2081 C C . ILE A 1 281 ? 12.936 -21.69 -0.011 1 98.6 281 ILE A C 1
ATOM 2083 O O . ILE A 1 281 ? 12.702 -22.284 1.044 1 98.6 281 ILE A O 1
ATOM 2087 N N . ARG A 1 282 ? 13.982 -21.894 -0.727 1 98.27 282 ARG A N 1
ATOM 2088 C CA . ARG A 1 282 ? 14.998 -22.855 -0.313 1 98.27 282 ARG A CA 1
ATOM 2089 C C . ARG A 1 282 ? 15.579 -22.486 1.048 1 98.27 282 ARG A C 1
ATOM 2091 O O . ARG A 1 282 ? 15.74 -23.347 1.915 1 98.27 282 ARG A O 1
ATOM 2098 N N . GLU A 1 283 ? 15.898 -21.232 1.157 1 98.33 283 GLU A N 1
ATOM 2099 C CA . GLU A 1 283 ? 16.438 -20.768 2.432 1 98.33 283 GLU A CA 1
ATOM 2100 C C . GLU A 1 283 ? 15.469 -21.048 3.577 1 98.33 283 GLU A C 1
ATOM 2102 O O . GLU A 1 283 ? 15.871 -21.546 4.63 1 98.33 283 GLU A O 1
ATOM 2107 N N . ALA A 1 284 ? 14.211 -20.73 3.378 1 98.59 284 ALA A N 1
ATOM 2108 C CA . ALA A 1 284 ? 13.185 -20.958 4.393 1 98.59 284 ALA A CA 1
ATOM 2109 C C . ALA A 1 284 ? 13.05 -22.444 4.713 1 98.59 284 ALA A C 1
ATOM 2111 O O . ALA A 1 284 ? 13.063 -22.837 5.882 1 98.59 284 ALA A O 1
ATOM 2112 N N . ALA A 1 285 ? 12.939 -23.258 3.679 1 98.58 285 ALA A N 1
ATOM 2113 C CA . ALA A 1 285 ? 12.728 -24.694 3.843 1 98.58 285 ALA A CA 1
ATOM 2114 C C . ALA A 1 285 ? 13.908 -25.343 4.561 1 98.58 285 ALA A C 1
ATOM 2116 O O . ALA A 1 285 ? 13.719 -26.135 5.488 1 98.58 285 ALA A O 1
ATOM 2117 N N . ARG A 1 286 ? 15.092 -24.972 4.182 1 98.14 286 ARG A N 1
ATOM 2118 C CA . ARG A 1 286 ? 16.292 -25.543 4.785 1 98.14 286 ARG A CA 1
ATOM 2119 C C . ARG A 1 286 ? 16.396 -25.167 6.259 1 98.14 286 ARG A C 1
ATOM 2121 O O . ARG A 1 286 ? 16.821 -25.979 7.083 1 98.14 286 ARG A O 1
ATOM 2128 N N . SER A 1 287 ? 16.057 -23.979 6.545 1 98.24 287 SER A N 1
ATOM 2129 C CA . SER A 1 287 ? 16.096 -23.539 7.936 1 98.24 287 SER A CA 1
ATOM 2130 C C . SER A 1 287 ? 15.116 -24.333 8.794 1 98.24 287 SER A C 1
ATOM 2132 O O . SER A 1 287 ? 15.261 -24.391 10.017 1 98.24 287 SER A O 1
ATOM 2134 N N . LEU A 1 288 ? 14.145 -24.975 8.185 1 98.38 288 LEU A N 1
ATOM 2135 C CA . LEU A 1 288 ? 13.144 -25.766 8.892 1 98.38 288 LEU A CA 1
ATOM 2136 C C . LEU A 1 288 ? 13.509 -27.247 8.875 1 98.38 288 LEU A C 1
ATOM 2138 O O . LEU A 1 288 ? 12.743 -28.085 9.355 1 98.38 288 LEU A O 1
ATOM 2142 N N . GLY A 1 289 ? 14.611 -27.554 8.205 1 98.2 289 GLY A N 1
ATOM 2143 C CA . GLY A 1 289 ? 15.062 -28.935 8.131 1 98.2 289 GLY A CA 1
ATOM 2144 C C . GLY A 1 289 ? 14.334 -29.745 7.075 1 98.2 289 GLY A C 1
ATOM 2145 O O . GLY A 1 289 ? 14.305 -30.975 7.139 1 98.2 289 GLY A O 1
ATOM 2146 N N . LEU A 1 290 ? 13.745 -29.121 6.145 1 98.64 290 LEU A N 1
ATOM 2147 C CA . LEU A 1 290 ? 13.015 -29.807 5.084 1 98.64 290 LEU A CA 1
ATOM 2148 C C . LEU A 1 290 ? 13.896 -29.997 3.853 1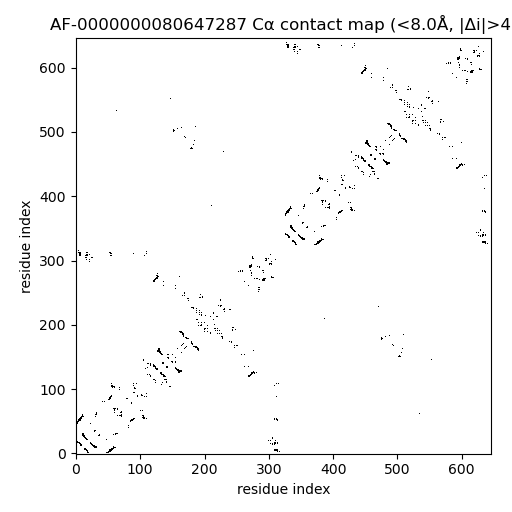 98.64 290 LEU A C 1
ATOM 2150 O O . LEU A 1 290 ? 14.808 -29.204 3.609 1 98.64 290 LEU A O 1
ATOM 2154 N N . GLU A 1 291 ? 13.622 -30.996 3.111 1 98.33 291 GLU A N 1
ATOM 2155 C CA . GLU A 1 291 ? 14.243 -31.162 1.801 1 98.33 291 GLU A CA 1
ATOM 2156 C C . GLU A 1 291 ? 13.626 -30.217 0.774 1 98.33 291 GLU A C 1
ATOM 2158 O O . GLU A 1 291 ? 12.444 -29.88 0.863 1 98.33 291 GLU A O 1
ATOM 2163 N N . VAL A 1 292 ? 14.479 -29.847 -0.154 1 98.14 292 VAL A N 1
ATOM 2164 C CA . VAL A 1 292 ? 13.96 -28.903 -1.139 1 98.14 292 VAL A CA 1
ATOM 2165 C C . VAL A 1 292 ? 14.47 -29.274 -2.529 1 98.14 292 VAL A C 1
ATOM 2167 O O . VAL A 1 292 ? 15.652 -29.577 -2.704 1 98.14 292 VAL A O 1
ATOM 2170 N N . ILE A 1 293 ? 13.624 -29.307 -3.474 1 97.36 293 ILE A N 1
ATOM 2171 C CA . ILE A 1 293 ? 13.986 -29.363 -4.886 1 97.36 293 ILE A CA 1
ATOM 2172 C C . ILE A 1 293 ? 13.55 -28.075 -5.582 1 97.36 293 ILE A C 1
ATOM 2174 O O . ILE A 1 293 ? 12.474 -27.544 -5.299 1 97.36 293 ILE A O 1
ATOM 2178 N N . ARG A 1 294 ? 14.351 -27.551 -6.407 1 96.88 294 ARG A N 1
ATOM 2179 C CA . ARG A 1 294 ? 14.032 -26.386 -7.227 1 96.88 294 ARG A CA 1
ATOM 2180 C C . ARG A 1 294 ? 13.628 -26.802 -8.637 1 96.88 294 ARG A C 1
ATOM 2182 O O . ARG A 1 294 ? 14.337 -27.57 -9.29 1 96.88 294 ARG A O 1
ATOM 2189 N N . LEU A 1 295 ? 12.589 -26.303 -9.053 1 96.78 295 LEU A N 1
ATOM 2190 C CA . LEU A 1 295 ? 12.111 -26.657 -10.385 1 96.78 295 LEU A CA 1
ATOM 2191 C C . LEU A 1 295 ? 13.032 -26.093 -11.461 1 96.78 295 LEU A C 1
ATOM 2193 O O . LEU A 1 295 ? 13.132 -26.654 -12.555 1 96.78 295 LEU A O 1
ATOM 2197 N N . SER A 1 296 ? 13.735 -25.034 -11.108 1 96.12 296 SER A N 1
ATOM 2198 C CA . SER A 1 296 ? 14.708 -24.481 -12.044 1 96.12 296 SER A CA 1
ATOM 2199 C C . SER A 1 296 ? 15.846 -25.462 -12.302 1 96.12 296 SER A C 1
ATOM 2201 O O . SER A 1 296 ? 16.443 -25.459 -13.381 1 96.12 296 SER A O 1
ATOM 2203 N N . GLU A 1 297 ? 16.162 -26.241 -11.335 1 94.95 297 GLU A N 1
ATOM 2204 C CA . GLU A 1 297 ? 17.2 -27.254 -11.5 1 94.95 297 GLU A CA 1
ATOM 2205 C C . GLU A 1 297 ? 16.692 -28.438 -12.317 1 94.95 297 GLU A C 1
ATOM 2207 O O . GLU A 1 297 ? 17.462 -29.081 -13.034 1 94.95 297 GLU A O 1
ATOM 2212 N N . ARG A 1 298 ? 15.457 -28.663 -12.249 1 93.02 298 ARG A N 1
ATOM 2213 C CA . ARG A 1 298 ? 14.852 -29.802 -12.931 1 93.02 298 ARG A CA 1
ATOM 2214 C C . ARG A 1 298 ? 14.484 -29.447 -14.368 1 93.02 298 ARG A C 1
ATOM 2216 O O . ARG A 1 298 ? 14.675 -30.254 -15.281 1 93.02 298 ARG A O 1
ATOM 2223 N N . TYR A 1 299 ? 13.917 -28.218 -14.553 1 94.72 299 TYR A N 1
ATOM 2224 C CA . TYR A 1 299 ? 13.335 -27.887 -15.849 1 94.72 299 TYR A CA 1
ATOM 2225 C C . TYR A 1 299 ? 14.068 -26.716 -16.493 1 94.72 299 TYR A C 1
ATOM 2227 O O . TYR A 1 299 ? 13.85 -26.41 -17.668 1 94.72 299 TYR A O 1
ATOM 2235 N N . GLY A 1 300 ? 14.933 -26.081 -15.746 1 94.69 300 GLY A N 1
ATOM 2236 C CA . GLY A 1 300 ? 15.562 -24.848 -16.19 1 94.69 300 GLY A CA 1
ATOM 2237 C C . GLY A 1 300 ? 14.901 -23.604 -15.628 1 94.69 300 GLY A C 1
ATOM 2238 O O . GLY A 1 300 ? 13.694 -23.596 -15.377 1 94.69 300 GLY A O 1
ATOM 2239 N N . SER A 1 301 ? 15.666 -22.554 -15.53 1 93.22 301 SER A N 1
ATOM 2240 C CA . SER A 1 301 ? 15.215 -21.316 -14.902 1 93.22 301 SER A CA 1
ATOM 2241 C C . SER A 1 301 ? 14.085 -20.672 -15.698 1 93.22 301 SER A C 1
ATOM 2243 O O . SER A 1 301 ? 13.118 -20.172 -15.119 1 93.22 301 SER A O 1
ATOM 2245 N N . ALA A 1 302 ? 14.192 -20.678 -16.973 1 93.18 302 ALA A N 1
ATOM 2246 C CA . ALA A 1 302 ? 13.191 -20.043 -17.827 1 93.18 302 ALA A CA 1
ATOM 2247 C C . ALA A 1 302 ? 11.826 -20.703 -17.656 1 93.18 302 ALA A C 1
ATOM 2249 O O . ALA A 1 302 ? 10.801 -20.019 -17.605 1 93.18 302 ALA A O 1
ATOM 2250 N N . VAL A 1 303 ? 11.828 -22.006 -17.559 1 95.14 303 VAL A N 1
ATOM 2251 C CA . VAL A 1 303 ? 10.591 -22.761 -17.389 1 95.14 303 VAL A CA 1
ATOM 2252 C C . VAL A 1 303 ? 10.015 -22.503 -15.998 1 95.14 303 VAL A C 1
ATOM 2254 O O . VAL A 1 303 ? 8.808 -22.297 -15.848 1 95.14 303 VAL A O 1
ATOM 2257 N N . SER A 1 304 ? 10.829 -22.486 -14.986 1 95.18 304 SER A N 1
ATOM 2258 C CA . SER A 1 304 ? 10.384 -22.26 -13.614 1 95.18 304 SER A CA 1
ATOM 2259 C C . SER A 1 304 ? 9.675 -20.917 -13.478 1 95.18 304 SER A C 1
ATOM 2261 O O . SER A 1 304 ? 8.701 -20.797 -12.731 1 95.18 304 SER A O 1
ATOM 2263 N N . GLU A 1 305 ? 10.098 -19.927 -14.239 1 92.46 305 GLU A N 1
ATOM 2264 C CA . GLU A 1 305 ? 9.561 -18.572 -14.153 1 92.46 305 GLU A CA 1
ATOM 2265 C C . GLU A 1 305 ? 8.173 -18.488 -14.783 1 92.46 305 GLU A C 1
ATOM 2267 O O . GLU A 1 305 ? 7.414 -17.557 -14.504 1 92.46 305 GLU A O 1
ATOM 2272 N N . VAL A 1 306 ? 7.883 -19.445 -15.655 1 94.68 306 VAL A N 1
ATOM 2273 C CA . VAL A 1 306 ? 6.592 -19.462 -16.336 1 94.68 306 VAL A CA 1
ATOM 2274 C C . VAL A 1 306 ? 5.888 -20.792 -16.077 1 94.68 306 VAL A C 1
ATOM 2276 O O . VAL A 1 306 ? 5.197 -21.316 -16.954 1 94.68 306 VAL A O 1
ATOM 2279 N N . PHE A 1 307 ? 6.081 -21.304 -14.962 1 96.2 307 PHE A N 1
ATOM 2280 C CA . PHE A 1 307 ? 5.781 -22.697 -14.654 1 96.2 307 PHE A CA 1
ATOM 2281 C C . PHE A 1 307 ? 4.311 -23.005 -14.913 1 96.2 307 PHE A C 1
ATOM 2283 O O . PHE A 1 307 ? 3.976 -24.076 -15.421 1 96.2 307 PHE A O 1
ATOM 2290 N N . PRO A 1 308 ? 3.364 -22.132 -14.593 1 96.69 308 PRO A N 1
ATOM 2291 C CA . PRO A 1 308 ? 1.967 -22.466 -14.878 1 96.69 308 PRO A CA 1
ATOM 2292 C C . PRO A 1 308 ? 1.707 -22.697 -16.365 1 96.69 308 PRO A C 1
ATOM 2294 O O . PRO A 1 308 ? 0.941 -23.593 -16.73 1 96.69 308 PRO A O 1
ATOM 2297 N N . ALA A 1 309 ? 2.318 -21.916 -17.201 1 97.31 309 ALA A N 1
ATOM 2298 C CA . ALA A 1 309 ? 2.18 -22.099 -18.643 1 97.31 309 ALA A CA 1
ATOM 2299 C C . ALA A 1 309 ? 2.78 -23.43 -19.087 1 97.31 309 ALA A C 1
ATOM 2301 O O . ALA A 1 309 ? 2.179 -24.155 -19.884 1 97.31 309 ALA A O 1
ATOM 2302 N N . TYR A 1 310 ? 3.939 -23.769 -18.557 1 97.72 310 TYR A N 1
ATOM 2303 C CA . TYR A 1 310 ? 4.584 -25.043 -18.856 1 97.72 310 TYR A CA 1
ATOM 2304 C C . TYR A 1 310 ? 3.734 -26.212 -18.373 1 97.72 310 TYR A C 1
ATOM 2306 O O . TYR A 1 310 ? 3.551 -27.194 -19.095 1 97.72 310 TYR A O 1
ATOM 2314 N N . ALA A 1 311 ? 3.212 -26.031 -17.213 1 97.97 311 ALA A N 1
ATOM 2315 C CA . ALA A 1 311 ? 2.435 -27.099 -16.588 1 97.97 311 ALA A CA 1
ATOM 2316 C C . ALA A 1 311 ? 1.195 -27.431 -17.414 1 97.97 311 ALA A C 1
ATOM 2318 O O . ALA A 1 311 ? 0.911 -28.602 -17.675 1 97.97 311 ALA A O 1
ATOM 2319 N N . VAL A 1 312 ? 0.5 -26.414 -17.834 1 97.98 312 VAL A N 1
ATOM 2320 C CA . VAL A 1 312 ? -0.735 -26.671 -18.567 1 97.98 312 VAL A CA 1
ATOM 2321 C C . VAL A 1 312 ? -0.41 -27.257 -19.939 1 97.98 312 VAL A C 1
ATOM 2323 O O . VAL A 1 312 ? -1.156 -28.092 -20.457 1 97.98 312 VAL A O 1
ATOM 2326 N N . ALA A 1 313 ? 0.69 -26.886 -20.545 1 97.9 313 ALA A N 1
ATOM 2327 C CA . ALA A 1 313 ? 1.134 -27.481 -21.804 1 97.9 313 ALA A CA 1
ATOM 2328 C C . ALA A 1 313 ? 1.428 -28.968 -21.634 1 97.9 313 ALA A C 1
ATOM 2330 O O . ALA A 1 313 ? 1.005 -29.789 -22.452 1 97.9 313 ALA A O 1
ATOM 2331 N N . ARG A 1 314 ? 2.108 -29.279 -20.592 1 97.07 314 ARG A N 1
ATOM 2332 C CA . ARG A 1 314 ? 2.479 -30.662 -20.314 1 97.07 314 ARG A CA 1
ATOM 2333 C C . ARG A 1 314 ? 1.246 -31.513 -20.029 1 97.07 314 ARG A C 1
ATOM 2335 O O . ARG A 1 314 ? 1.156 -32.657 -20.481 1 97.07 314 ARG A O 1
ATOM 2342 N N . LEU A 1 315 ? 0.394 -30.993 -19.273 1 97.08 315 LEU A N 1
ATOM 2343 C CA . LEU A 1 315 ? -0.827 -31.711 -18.925 1 97.08 315 LEU A CA 1
ATOM 2344 C C . LEU A 1 315 ? -1.682 -31.962 -20.162 1 97.08 315 LEU A C 1
ATOM 2346 O O . LEU A 1 315 ? -2.284 -33.03 -20.3 1 97.08 315 LEU A O 1
ATOM 2350 N N . LEU A 1 316 ? -1.73 -30.97 -21.028 1 96.95 316 LEU A N 1
ATOM 2351 C CA . LEU A 1 316 ? -2.476 -31.134 -22.27 1 96.95 316 LEU A CA 1
ATOM 2352 C C . LEU A 1 316 ? -1.833 -32.198 -23.154 1 96.95 316 LEU A C 1
ATOM 2354 O O . LEU A 1 316 ? -2.534 -32.989 -23.789 1 96.95 316 LEU A O 1
ATOM 2358 N N . GLU A 1 317 ? -0.54 -32.167 -23.198 1 95.7 317 GLU A N 1
ATOM 2359 C CA . GLU A 1 317 ? 0.184 -33.169 -23.973 1 95.7 317 GLU A CA 1
ATOM 2360 C C . GLU A 1 317 ? -0.169 -34.582 -23.516 1 95.7 317 GLU A C 1
ATOM 2362 O O . GLU A 1 317 ? -0.403 -35.467 -24.341 1 95.7 317 GLU A O 1
ATOM 2367 N N . VAL A 1 318 ? -0.198 -34.757 -22.25 1 93.25 318 VAL A N 1
ATOM 2368 C CA . VAL A 1 318 ? -0.538 -36.056 -21.679 1 93.25 318 VAL A CA 1
ATOM 2369 C C . VAL A 1 318 ? -1.974 -36.422 -22.044 1 93.25 318 VAL A C 1
ATOM 2371 O O . VAL A 1 318 ? -2.258 -37.569 -22.4 1 93.25 318 VAL A O 1
ATOM 2374 N N . GLU A 1 319 ? -2.801 -35.49 -21.902 1 90.96 319 GLU A N 1
ATOM 2375 C CA . GLU A 1 319 ? -4.21 -35.712 -22.212 1 90.96 319 GLU A CA 1
ATOM 2376 C C . GLU A 1 319 ? -4.398 -36.103 -23.675 1 90.96 319 GLU A C 1
ATOM 2378 O O . GLU A 1 319 ? -5.221 -36.966 -23.992 1 90.96 319 GLU A O 1
ATOM 2383 N N . LEU A 1 320 ? -3.664 -35.455 -24.571 1 90.05 320 LEU A N 1
ATOM 2384 C CA . LEU A 1 320 ? -3.784 -35.704 -26.004 1 90.05 320 LEU A CA 1
ATOM 2385 C C . LEU A 1 320 ? -3.09 -37.005 -26.389 1 90.05 320 LEU A C 1
ATOM 2387 O O . LEU A 1 320 ? -3.45 -37.635 -27.387 1 90.05 320 LEU A O 1
ATOM 2391 N N . GLY A 1 321 ? -1.898 -37.276 -25.745 1 81.38 321 GLY A N 1
ATOM 2392 C CA . GLY A 1 321 ? -1.199 -38.52 -26.028 1 81.38 321 GLY A CA 1
ATOM 2393 C C . GLY A 1 321 ? -1.895 -39.739 -25.453 1 81.38 321 GLY A C 1
ATOM 2394 O O . GLY A 1 321 ? -1.683 -40.86 -25.922 1 81.38 321 GLY A O 1
ATOM 2395 N N . GLY A 1 322 ? -2.491 -39.587 -24.353 1 64.54 322 GLY A N 1
ATOM 2396 C CA . GLY A 1 322 ? -3.252 -40.685 -23.777 1 64.54 322 GLY A CA 1
ATOM 2397 C C . GLY A 1 322 ? -4.553 -40.957 -24.507 1 64.54 322 GLY A C 1
ATOM 2398 O O . GLY A 1 322 ? -5.304 -41.861 -24.133 1 64.54 322 GLY A O 1
ATOM 2399 N N . ARG A 1 323 ? -4.957 -40.266 -25.523 1 46.92 323 ARG A N 1
ATOM 2400 C CA . ARG A 1 323 ? -6.101 -40.56 -26.38 1 46.92 323 ARG A CA 1
ATOM 2401 C C . ARG A 1 323 ? -5.688 -41.423 -27.568 1 46.92 323 ARG A C 1
ATOM 2403 O O . ARG A 1 323 ? -4.553 -41.334 -28.042 1 46.92 323 ARG A O 1
ATOM 2410 N N . MET B 1 1 ? -9.807 46.841 3.885 1 50.7 1 MET B N 1
ATOM 2411 C CA . MET B 1 1 ? -9.196 45.878 4.796 1 50.7 1 MET B CA 1
ATOM 2412 C C . MET B 1 1 ? -8.099 45.085 4.094 1 50.7 1 MET B C 1
ATOM 2414 O O . MET B 1 1 ? -8.24 44.723 2.925 1 50.7 1 MET B O 1
ATOM 2418 N N . VAL B 1 2 ? -6.814 45.094 4.552 1 70.65 2 VAL B N 1
ATOM 2419 C CA . VAL B 1 2 ? -5.596 44.515 3.993 1 70.65 2 VAL B CA 1
ATOM 2420 C C . VAL B 1 2 ? -5.756 43.002 3.861 1 70.65 2 VAL B C 1
ATOM 2422 O O . VAL B 1 2 ? -6.098 42.32 4.83 1 70.65 2 VAL B O 1
ATOM 2425 N N . MET B 1 3 ? -5.9 42.558 2.642 1 90 3 MET B N 1
ATOM 2426 C CA . MET B 1 3 ? -6.06 41.124 2.422 1 90 3 MET B CA 1
ATOM 2427 C C . MET B 1 3 ? -4.708 40.418 2.432 1 90 3 MET B C 1
ATOM 2429 O O . MET B 1 3 ? -3.846 40.707 1.599 1 90 3 MET B O 1
ATOM 2433 N N . ILE B 1 4 ? -4.475 39.676 3.524 1 97.01 4 ILE B N 1
ATOM 2434 C CA . ILE B 1 4 ? -3.295 38.821 3.591 1 97.01 4 ILE B CA 1
ATOM 2435 C C . ILE B 1 4 ? -3.664 37.398 3.177 1 97.01 4 ILE B C 1
ATOM 2437 O O . ILE B 1 4 ? -4.645 36.836 3.67 1 97.01 4 ILE B O 1
ATOM 2441 N N . LEU B 1 5 ? -2.934 36.885 2.236 1 98 5 LEU B N 1
ATOM 2442 C CA . LEU B 1 5 ? -3.206 35.549 1.716 1 98 5 LEU B CA 1
ATOM 2443 C C . LEU B 1 5 ? -2.176 34.547 2.227 1 98 5 LEU B C 1
ATOM 2445 O O . LEU B 1 5 ? -0.983 34.853 2.288 1 98 5 LEU B O 1
ATOM 2449 N N . GLY B 1 6 ? -2.687 33.433 2.676 1 98.4 6 GLY B N 1
ATOM 2450 C CA . GLY B 1 6 ? -1.825 32.305 2.99 1 98.4 6 GLY B CA 1
ATOM 2451 C C . GLY B 1 6 ? -1.881 31.203 1.949 1 98.4 6 GLY B C 1
ATOM 2452 O O . GLY B 1 6 ? -2.946 30.913 1.401 1 98.4 6 GLY B O 1
ATOM 2453 N N . LEU B 1 7 ? -0.696 30.587 1.717 1 97.8 7 LEU B N 1
ATOM 2454 C CA . LEU B 1 7 ? -0.586 29.475 0.78 1 97.8 7 LEU B CA 1
ATOM 2455 C C . LEU B 1 7 ? 0.039 28.257 1.452 1 97.8 7 LEU B C 1
ATOM 2457 O O . LEU B 1 7 ? 0.997 28.389 2.218 1 97.8 7 LEU B O 1
ATOM 2461 N N . ASP B 1 8 ? -0.551 27.12 1.26 1 96.59 8 ASP B N 1
ATOM 2462 C CA . ASP B 1 8 ? 0.038 25.815 1.546 1 96.59 8 ASP B CA 1
ATOM 2463 C C . ASP B 1 8 ? 0.229 25.006 0.265 1 96.59 8 ASP B C 1
ATOM 2465 O O . ASP B 1 8 ? -0.71 24.375 -0.223 1 96.59 8 ASP B O 1
ATOM 2469 N N . VAL B 1 9 ? 1.44 25.008 -0.213 1 94.01 9 VAL B N 1
ATOM 2470 C CA . VAL B 1 9 ? 1.734 24.342 -1.477 1 94.01 9 VAL B CA 1
ATOM 2471 C C . VAL B 1 9 ? 2.164 22.9 -1.214 1 94.01 9 VAL B C 1
ATOM 2473 O O . VAL B 1 9 ? 3.32 22.644 -0.871 1 94.01 9 VAL B O 1
ATOM 2476 N N . GLY B 1 10 ? 1.236 22.021 -1.43 1 88.63 10 GLY B N 1
ATOM 2477 C CA . GLY B 1 10 ? 1.51 20.608 -1.225 1 88.63 10 GLY B CA 1
ATOM 2478 C C . GLY B 1 10 ? 1.813 19.866 -2.514 1 88.63 10 GLY B C 1
ATOM 2479 O O . GLY B 1 10 ? 1.78 20.454 -3.597 1 88.63 10 GLY B O 1
ATOM 2480 N N . GLY B 1 11 ? 2.208 18.631 -2.343 1 81.22 11 GLY B N 1
ATOM 2481 C CA . GLY B 1 11 ? 2.49 17.811 -3.511 1 81.22 11 GLY B CA 1
ATOM 2482 C C . GLY B 1 11 ? 1.251 17.48 -4.321 1 81.22 11 GLY B C 1
ATOM 2483 O O . GLY B 1 11 ? 1.306 17.415 -5.551 1 81.22 11 GLY B O 1
ATOM 2484 N N . ALA B 1 12 ? 0.183 17.272 -3.633 1 76.95 12 ALA B N 1
ATOM 2485 C CA . ALA B 1 12 ? -1.062 16.889 -4.293 1 76.95 12 ALA B CA 1
ATOM 2486 C C . ALA B 1 12 ? -2.033 18.065 -4.359 1 76.95 12 ALA B C 1
ATOM 2488 O O . ALA B 1 12 ? -2.835 18.165 -5.29 1 76.95 12 ALA B O 1
ATOM 2489 N N . ASN B 1 13 ? -1.956 18.916 -3.317 1 84.74 13 ASN B N 1
ATOM 2490 C CA . ASN B 1 13 ? -2.912 20.013 -3.215 1 84.74 13 ASN B CA 1
ATOM 2491 C C . ASN B 1 13 ? -2.215 21.337 -2.912 1 84.74 13 ASN B C 1
ATOM 2493 O O . ASN B 1 13 ? -1.224 21.369 -2.182 1 84.74 13 ASN B O 1
ATOM 2497 N N . THR B 1 14 ? -2.774 22.316 -3.513 1 92.12 14 THR B N 1
ATOM 2498 C CA . THR B 1 14 ? -2.461 23.678 -3.094 1 92.12 14 THR B CA 1
ATOM 2499 C C . THR B 1 14 ? -3.672 24.333 -2.436 1 92.12 14 THR B C 1
ATOM 2501 O O . THR B 1 14 ? -4.786 24.258 -2.959 1 92.12 14 THR B O 1
ATOM 2504 N N . LYS B 1 15 ? -3.426 24.833 -1.238 1 94.89 15 LYS B N 1
ATOM 2505 C CA . LYS B 1 15 ? -4.49 25.456 -0.456 1 94.89 15 LYS B CA 1
ATOM 2506 C C . LYS B 1 15 ? -4.205 26.937 -0.223 1 94.89 15 LYS B C 1
ATOM 2508 O O . LYS B 1 15 ? -3.052 27.332 -0.041 1 94.89 15 LYS B O 1
ATOM 2513 N N . ALA B 1 16 ? -5.288 27.737 -0.272 1 96.91 16 ALA B N 1
ATOM 2514 C CA . ALA B 1 16 ? -5.191 29.17 -0.003 1 96.91 16 ALA B CA 1
ATOM 2515 C C . ALA B 1 16 ? -6.286 29.623 0.958 1 96.91 16 ALA B C 1
ATOM 2517 O O . ALA B 1 16 ? -7.395 29.082 0.945 1 96.91 16 ALA B O 1
ATOM 2518 N N . ALA B 1 17 ? -5.902 30.567 1.763 1 97.58 17 ALA B N 1
ATOM 2519 C CA . ALA B 1 17 ? -6.866 31.172 2.678 1 97.58 17 ALA B CA 1
ATOM 2520 C C . ALA B 1 17 ? -6.472 32.607 3.019 1 97.58 17 ALA B C 1
ATOM 2522 O O . ALA B 1 17 ? -5.289 32.907 3.197 1 97.58 17 ALA B O 1
ATOM 2523 N N . SER B 1 18 ? -7.483 33.48 3.082 1 97.41 18 SER B N 1
ATOM 2524 C CA . SER B 1 18 ? -7.211 34.824 3.581 1 97.41 18 SER B CA 1
ATOM 2525 C C . SER B 1 18 ? -7.163 34.848 5.105 1 97.41 18 SER B C 1
ATOM 2527 O O . SER B 1 18 ? -7.741 33.981 5.764 1 97.41 18 SER B O 1
ATOM 2529 N N . SER B 1 19 ? -6.497 35.833 5.649 1 96.59 19 SER B N 1
ATOM 2530 C CA . SER B 1 19 ? -6.307 35.924 7.093 1 96.59 19 SER B CA 1
ATOM 2531 C C . SER B 1 19 ? -7.637 36.121 7.814 1 96.59 19 SER B C 1
ATOM 2533 O O . SER B 1 19 ? -7.754 35.822 9.004 1 96.59 19 SER B O 1
ATOM 2535 N N . ASP B 1 20 ? -8.631 36.611 7.111 1 94.3 20 ASP B N 1
ATOM 2536 C CA . ASP B 1 20 ? -9.939 36.809 7.728 1 94.3 20 ASP B CA 1
ATOM 2537 C C . ASP B 1 20 ? -10.863 35.625 7.449 1 94.3 20 ASP B C 1
ATOM 2539 O O . ASP B 1 20 ? -12.027 35.63 7.854 1 94.3 20 ASP B O 1
ATOM 2543 N N . GLY B 1 21 ? -10.391 34.62 6.709 1 93.72 21 GLY B N 1
ATOM 2544 C CA . GLY B 1 21 ? -11.128 33.388 6.476 1 93.72 21 GLY B CA 1
ATOM 2545 C C . GLY B 1 21 ? -12.175 33.516 5.385 1 93.72 21 GLY B C 1
ATOM 2546 O O . GLY B 1 21 ? -12.907 32.565 5.105 1 93.72 21 GLY B O 1
ATOM 2547 N N . SER B 1 22 ? -12.246 34.644 4.687 1 92.71 22 SER B N 1
ATOM 2548 C CA . SER B 1 22 ? -13.307 34.895 3.718 1 92.71 22 SER B CA 1
ATOM 2549 C C . SER B 1 22 ? -12.985 34.261 2.369 1 92.71 22 SER B C 1
ATOM 2551 O O . SER B 1 22 ? -13.876 34.069 1.539 1 92.71 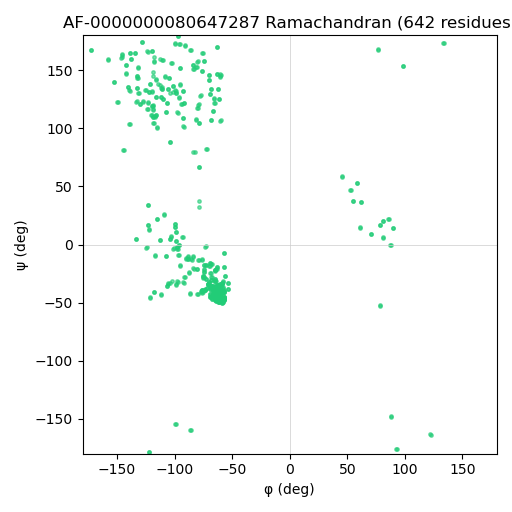22 SER B O 1
ATOM 2553 N N . PHE B 1 23 ? -11.775 34.016 2.171 1 94.16 23 PHE B N 1
ATOM 2554 C CA . PHE B 1 23 ? -11.295 33.409 0.936 1 94.16 23 PHE B CA 1
ATOM 2555 C C . PHE B 1 23 ? -10.609 32.077 1.218 1 94.16 23 PHE B C 1
ATOM 2557 O O . PHE B 1 23 ? -9.591 32.032 1.91 1 94.16 23 PHE B O 1
ATOM 2564 N N . THR B 1 24 ? -11.171 30.989 0.81 1 95.05 24 THR B N 1
ATOM 2565 C CA . THR B 1 24 ? -10.566 29.668 0.946 1 95.05 24 THR B CA 1
ATOM 2566 C C . THR B 1 24 ? -10.655 28.896 -0.367 1 95.05 24 THR B C 1
ATOM 2568 O O . THR B 1 24 ? -11.674 28.952 -1.059 1 95.05 24 THR B O 1
ATOM 2571 N N . ILE B 1 25 ? -9.533 28.282 -0.717 1 93.9 25 ILE B N 1
ATOM 2572 C CA . ILE B 1 25 ? -9.481 27.489 -1.94 1 93.9 25 ILE B CA 1
ATOM 2573 C C . ILE B 1 25 ? -8.665 26.221 -1.698 1 93.9 25 ILE B C 1
ATOM 2575 O O . ILE B 1 25 ? -7.655 26.251 -0.991 1 93.9 25 ILE B O 1
ATOM 2579 N N . ILE B 1 26 ? -9.166 25.111 -2.169 1 90.96 26 ILE B N 1
ATOM 2580 C CA . ILE B 1 26 ? -8.4 23.877 -2.298 1 90.96 26 ILE B CA 1
ATOM 2581 C C . ILE B 1 26 ? -8.338 23.458 -3.765 1 90.96 26 ILE B C 1
ATOM 2583 O O . ILE B 1 26 ? -9.373 23.281 -4.411 1 90.96 26 ILE B O 1
ATOM 2587 N N . GLU B 1 27 ? -7.159 23.378 -4.313 1 89.1 27 GLU B N 1
ATOM 2588 C CA . GLU B 1 27 ? -6.968 22.966 -5.7 1 89.1 27 GLU B CA 1
ATOM 2589 C C . GLU B 1 27 ? -6.119 21.701 -5.788 1 89.1 27 GLU B C 1
ATOM 2591 O O . GLU B 1 27 ? -4.991 21.668 -5.291 1 89.1 27 GLU B O 1
ATOM 2596 N N . TYR B 1 28 ? -6.704 20.659 -6.341 1 82.47 28 TYR B N 1
ATOM 2597 C CA . TYR B 1 28 ? -5.909 19.471 -6.629 1 82.47 28 TYR B CA 1
ATOM 2598 C C . TYR B 1 28 ? -4.876 19.755 -7.713 1 82.47 28 TYR B C 1
ATOM 2600 O O . TYR B 1 28 ? -5.232 20.089 -8.846 1 82.47 28 TYR B O 1
ATOM 2608 N N . LEU B 1 29 ? -3.636 19.706 -7.415 1 84.03 29 LEU B N 1
ATOM 2609 C CA . LEU B 1 29 ? -2.514 20.022 -8.293 1 84.03 29 LEU B CA 1
ATOM 2610 C C . LEU B 1 29 ? -1.331 19.101 -8.015 1 84.03 29 LEU B C 1
ATOM 2612 O O . LEU B 1 29 ? -0.381 19.493 -7.333 1 84.03 29 LEU B O 1
ATOM 2616 N N . PRO B 1 30 ? -1.376 17.89 -8.57 1 79.22 30 PRO B N 1
ATOM 2617 C CA . PRO B 1 30 ? -0.29 16.938 -8.324 1 79.22 30 PRO B CA 1
ATOM 2618 C C . PRO B 1 30 ? 1.024 17.362 -8.976 1 79.22 30 PRO B C 1
ATOM 2620 O O . PRO B 1 30 ? 1.208 17.174 -10.181 1 79.22 30 PRO B O 1
ATOM 2623 N N . LEU B 1 31 ? 1.953 17.795 -8.166 1 79.64 31 LEU B N 1
ATOM 2624 C CA . LEU B 1 31 ? 3.218 18.311 -8.677 1 79.64 31 LEU B CA 1
ATOM 2625 C C . LEU B 1 31 ? 4.047 17.195 -9.304 1 79.64 31 LEU B C 1
ATOM 2627 O O . LEU B 1 31 ? 4.789 17.429 -10.261 1 79.64 31 LEU B O 1
ATOM 2631 N N . TRP B 1 32 ? 3.869 15.989 -8.773 1 71.33 32 TRP B N 1
ATOM 2632 C CA . TRP B 1 32 ? 4.657 14.867 -9.273 1 71.33 32 TRP B CA 1
ATOM 2633 C C . TRP B 1 32 ? 4.236 14.495 -10.691 1 71.33 32 TRP B C 1
ATOM 2635 O O . TRP B 1 32 ? 4.964 13.794 -11.398 1 71.33 32 TRP B O 1
ATOM 2645 N N . LYS B 1 33 ? 3.134 14.95 -11.095 1 70.18 33 LYS B N 1
ATOM 2646 C CA . LYS B 1 33 ? 2.649 14.698 -12.448 1 70.18 33 LYS B CA 1
ATOM 2647 C C . LYS B 1 33 ? 2.932 15.885 -13.364 1 70.18 33 LYS B C 1
ATOM 2649 O O . LYS B 1 33 ? 2.439 15.936 -14.493 1 70.18 33 LYS B O 1
ATOM 2654 N N . GLY B 1 34 ? 3.588 16.899 -12.872 1 73.94 34 GLY B N 1
ATOM 2655 C CA . GLY B 1 34 ? 3.944 18.068 -13.66 1 73.94 34 GLY B CA 1
ATOM 2656 C C . GLY B 1 34 ? 2.844 19.11 -13.712 1 73.94 34 GLY B C 1
ATOM 2657 O O . GLY B 1 34 ? 2.778 19.905 -14.653 1 73.94 34 GLY B O 1
ATOM 2658 N N . ALA B 1 35 ? 1.988 19.106 -12.83 1 75.95 35 ALA B N 1
ATOM 2659 C CA . ALA B 1 35 ? 0.891 20.07 -12.821 1 75.95 35 ALA B CA 1
ATOM 2660 C C . ALA B 1 35 ? 1.417 21.5 -12.738 1 75.95 35 ALA B C 1
ATOM 2662 O O . ALA B 1 35 ? 2.401 21.767 -12.044 1 75.95 35 ALA B O 1
ATOM 2663 N N . PRO B 1 36 ? 0.738 22.41 -13.413 1 87.18 36 PRO B N 1
ATOM 2664 C CA . PRO B 1 36 ? 1.231 23.785 -13.519 1 87.18 36 PRO B CA 1
ATOM 2665 C C . PRO B 1 36 ? 0.962 24.607 -12.26 1 87.18 36 PRO B C 1
ATOM 2667 O O . PRO B 1 36 ? -0.12 25.182 -12.114 1 87.18 36 PRO B O 1
ATOM 2670 N N . LEU B 1 37 ? 1.904 24.836 -11.514 1 91.84 37 LEU B N 1
ATOM 2671 C CA . LEU B 1 37 ? 1.777 25.569 -10.259 1 91.84 37 LEU B CA 1
ATOM 2672 C C . LEU B 1 37 ? 1.638 27.066 -10.516 1 91.84 37 LEU B C 1
ATOM 2674 O O . LEU B 1 37 ? 0.747 27.715 -9.964 1 91.84 37 LEU B O 1
ATOM 2678 N N . GLU B 1 38 ? 2.335 27.591 -11.433 1 94.08 38 GLU B N 1
ATOM 2679 C CA . GLU B 1 38 ? 2.384 29.034 -11.65 1 94.08 38 GLU B CA 1
ATOM 2680 C C . GLU B 1 38 ? 1.055 29.557 -12.189 1 94.08 38 GLU B C 1
ATOM 2682 O O . GLU B 1 38 ? 0.543 30.572 -11.713 1 94.08 38 GLU B O 1
ATOM 2687 N N . PRO B 1 39 ? 0.519 28.852 -13.142 1 94.81 39 PRO B N 1
ATOM 2688 C CA . PRO B 1 39 ? -0.785 29.321 -13.618 1 94.81 39 PRO B CA 1
ATOM 2689 C C . PRO B 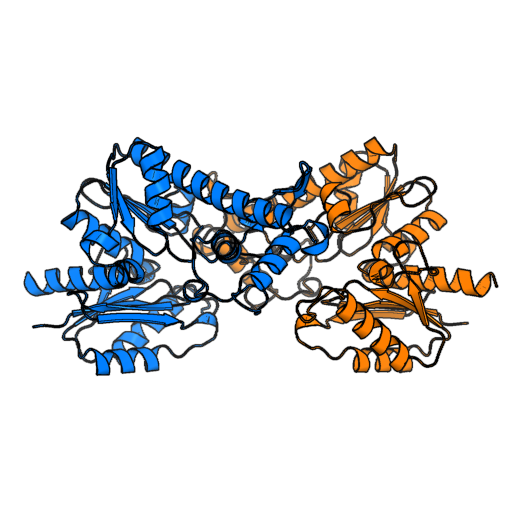1 39 ? -1.827 29.396 -12.505 1 94.81 39 PRO B C 1
ATOM 2691 O O . PRO B 1 39 ? -2.618 30.342 -12.458 1 94.81 39 PRO B O 1
ATOM 2694 N N . LEU B 1 40 ? -1.861 28.471 -11.653 1 94.47 40 LEU B N 1
ATOM 2695 C CA . LEU B 1 40 ? -2.789 28.496 -10.527 1 94.47 40 LEU B CA 1
ATOM 2696 C C . LEU B 1 40 ? -2.504 29.684 -9.614 1 94.47 40 LEU B C 1
ATOM 2698 O O . LEU B 1 40 ? -3.427 30.389 -9.199 1 94.47 40 LEU B O 1
ATOM 2702 N N . LEU B 1 41 ? -1.235 29.921 -9.338 1 96.75 41 LEU B N 1
ATOM 2703 C CA . LEU B 1 41 ? -0.843 30.993 -8.431 1 96.75 41 LEU B CA 1
ATOM 2704 C C . LEU B 1 41 ? -1.181 32.357 -9.023 1 96.75 41 LEU B C 1
ATOM 2706 O O . LEU B 1 41 ? -1.613 33.261 -8.303 1 96.75 41 LEU B O 1
ATOM 2710 N N . ARG B 1 42 ? -1.007 32.446 -10.3 1 96.58 42 ARG B N 1
ATOM 2711 C CA . ARG B 1 42 ? -1.356 33.694 -10.971 1 96.58 42 ARG B CA 1
ATOM 2712 C C . ARG B 1 42 ? -2.858 33.948 -10.908 1 96.58 42 ARG B C 1
ATOM 2714 O O . ARG B 1 42 ? -3.293 35.088 -10.728 1 96.58 42 ARG B O 1
ATOM 2721 N N . ARG B 1 43 ? -3.544 32.931 -11.074 1 96.31 43 ARG B N 1
ATOM 2722 C CA . ARG B 1 43 ? -4.992 33.054 -10.948 1 96.31 43 ARG B CA 1
ATOM 2723 C C . ARG B 1 43 ? -5.384 33.494 -9.541 1 96.31 43 ARG B C 1
ATOM 2725 O O . ARG B 1 43 ? -6.232 34.373 -9.373 1 96.31 43 ARG B O 1
ATOM 2732 N N . LEU B 1 44 ? -4.768 32.909 -8.554 1 95.59 44 LEU B N 1
ATOM 2733 C CA . LEU B 1 44 ? -5.049 33.26 -7.166 1 95.59 44 LEU B CA 1
ATOM 2734 C C . LEU B 1 44 ? -4.659 34.707 -6.881 1 95.59 44 LEU B C 1
ATOM 2736 O O . LEU B 1 44 ? -5.366 35.414 -6.16 1 95.59 44 LEU B O 1
ATOM 2740 N N . SER B 1 45 ? -3.59 35.115 -7.425 1 95.92 45 SER B N 1
ATOM 2741 C CA . SER B 1 45 ? -3.129 36.491 -7.274 1 95.92 45 SER B CA 1
ATOM 2742 C C . SER B 1 45 ? -4.144 37.479 -7.837 1 95.92 45 SER B C 1
ATOM 2744 O O . SER B 1 45 ? -4.446 38.495 -7.206 1 95.92 45 SER B O 1
ATOM 2746 N N . ALA B 1 46 ? -4.641 37.118 -8.981 1 95.33 46 ALA B N 1
ATOM 2747 C CA . ALA B 1 46 ? -5.6 37.99 -9.655 1 95.33 46 ALA B CA 1
ATOM 2748 C C . ALA B 1 46 ? -6.929 38.026 -8.906 1 95.33 46 ALA B C 1
ATOM 2750 O O . ALA B 1 46 ? -7.576 39.074 -8.827 1 95.33 46 ALA B O 1
ATOM 2751 N N . GLU B 1 47 ? -7.287 36.96 -8.356 1 94.61 47 GLU B N 1
ATOM 2752 C CA . GLU B 1 47 ? -8.583 36.834 -7.697 1 94.61 47 GLU B CA 1
ATOM 2753 C C . GLU B 1 47 ? -8.557 37.458 -6.305 1 94.61 47 GLU B C 1
ATOM 2755 O O . GLU B 1 47 ? -9.476 38.19 -5.929 1 94.61 47 GLU B O 1
ATOM 2760 N N . ALA B 1 48 ? -7.535 37.235 -5.577 1 93.57 48 ALA B N 1
ATOM 2761 C CA . ALA B 1 48 ? -7.484 37.655 -4.179 1 93.57 48 ALA B CA 1
ATOM 2762 C C . ALA B 1 48 ? -6.886 39.053 -4.047 1 93.57 48 ALA B C 1
ATOM 2764 O O . ALA B 1 48 ? -7.152 39.76 -3.073 1 93.57 48 ALA B O 1
ATOM 2765 N N . ARG B 1 49 ? -6.016 39.464 -4.969 1 94.03 49 ARG B N 1
ATOM 2766 C CA . ARG B 1 49 ? -5.329 40.752 -4.949 1 94.03 49 ARG B CA 1
ATOM 2767 C C . ARG B 1 49 ? -4.777 41.057 -3.561 1 94.03 49 ARG B C 1
ATOM 2769 O O . ARG B 1 49 ? -5.078 42.103 -2.984 1 94.03 49 ARG B O 1
ATOM 2776 N N . PRO B 1 50 ? -3.931 40.162 -3.077 1 96.29 50 PRO B N 1
ATOM 2777 C CA . PRO B 1 50 ? -3.44 40.322 -1.706 1 96.29 50 PRO B CA 1
ATOM 2778 C C . PRO B 1 50 ? -2.411 41.442 -1.574 1 96.29 50 PRO B C 1
ATOM 2780 O O . PRO B 1 50 ? -1.754 41.801 -2.555 1 96.29 50 PRO B O 1
ATOM 2783 N N . GLU B 1 51 ? -2.228 41.988 -0.379 1 96.2 51 GLU B N 1
ATOM 2784 C CA . GLU B 1 51 ? -1.191 42.961 -0.048 1 96.2 51 GLU B CA 1
ATOM 2785 C C . GLU B 1 51 ? 0.101 42.268 0.375 1 96.2 51 GLU B C 1
ATOM 2787 O O . GLU B 1 51 ? 1.181 42.858 0.3 1 96.2 51 GLU B O 1
ATOM 2792 N N . ALA B 1 52 ? -0.044 41.07 0.832 1 97.37 52 ALA B N 1
ATOM 2793 C CA . ALA B 1 52 ? 1.085 40.222 1.205 1 97.37 52 ALA B CA 1
ATOM 2794 C C . ALA B 1 52 ? 0.692 38.748 1.191 1 97.37 52 ALA B C 1
ATOM 2796 O O . ALA B 1 52 ? -0.493 38.414 1.268 1 97.37 52 ALA B O 1
ATOM 2797 N N . VAL B 1 53 ? 1.695 37.884 1.095 1 98.09 53 VAL B N 1
ATOM 2798 C CA . VAL B 1 53 ? 1.435 36.451 1 1 98.09 53 VAL B CA 1
ATOM 2799 C C . VAL B 1 53 ? 2.351 35.695 1.959 1 98.09 53 VAL B C 1
ATOM 2801 O O . VAL B 1 53 ? 3.566 35.908 1.965 1 98.09 53 VAL B O 1
ATOM 2804 N N . GLY B 1 54 ? 1.79 34.919 2.858 1 98.2 54 GLY B N 1
ATOM 2805 C CA . GLY B 1 54 ? 2.521 33.939 3.646 1 98.2 54 GLY B CA 1
ATOM 2806 C C . GLY B 1 54 ? 2.475 32.543 3.054 1 98.2 54 GLY B C 1
ATOM 2807 O O . GLY B 1 54 ? 1.421 32.09 2.602 1 98.2 54 GLY B O 1
ATOM 2808 N N . VAL B 1 55 ? 3.633 31.858 3.072 1 98.16 55 VAL B N 1
ATOM 2809 C CA . VAL B 1 55 ? 3.696 30.603 2.33 1 98.16 55 VAL B CA 1
ATOM 2810 C C . VAL B 1 55 ? 4.287 29.508 3.216 1 98.16 55 VAL B C 1
ATOM 2812 O O . VAL B 1 55 ? 5.289 29.729 3.901 1 98.16 55 VAL B O 1
ATOM 2815 N N . VAL B 1 56 ? 3.599 28.36 3.275 1 97.06 56 VAL B N 1
ATOM 2816 C CA . VAL B 1 56 ? 4.172 27.101 3.737 1 97.06 56 VAL B CA 1
ATOM 2817 C C . VAL B 1 56 ? 4.151 26.076 2.605 1 97.06 56 VAL B C 1
ATOM 2819 O O . VAL B 1 56 ? 3.419 26.239 1.626 1 97.06 56 VAL B O 1
ATOM 2822 N N . MET B 1 57 ? 5.045 25.1 2.751 1 92.86 57 MET B N 1
ATOM 2823 C CA . MET B 1 57 ? 5.074 24.137 1.653 1 92.86 57 MET B CA 1
ATOM 2824 C C . MET B 1 57 ? 5.309 22.724 2.175 1 92.86 57 MET B C 1
ATOM 2826 O O . MET B 1 57 ? 5.989 22.535 3.185 1 92.86 57 MET B O 1
ATOM 2830 N N . THR B 1 58 ? 4.713 21.661 1.491 1 86.93 58 THR B N 1
ATOM 2831 C CA . THR B 1 58 ? 4.925 20.24 1.741 1 86.93 58 THR B CA 1
ATOM 2832 C C . THR B 1 58 ? 5.155 19.489 0.432 1 86.93 58 THR B C 1
ATOM 2834 O O . THR B 1 58 ? 5.28 18.263 0.428 1 86.93 58 THR B O 1
ATOM 2837 N N . GLY B 1 59 ? 5.217 20.17 -0.603 1 80.87 59 GLY B N 1
ATOM 2838 C CA . GLY B 1 59 ? 5.3 19.526 -1.904 1 80.87 59 GLY B CA 1
ATOM 2839 C C . GLY B 1 59 ? 6.726 19.335 -2.386 1 80.87 59 GLY B C 1
ATOM 2840 O O . GLY B 1 59 ? 6.953 18.831 -3.488 1 80.87 59 GLY B O 1
ATOM 2841 N N . GLU B 1 60 ? 7.705 19.633 -1.548 1 77.53 60 GLU B N 1
ATOM 2842 C CA . GLU B 1 60 ? 9.095 19.66 -1.992 1 77.53 60 GLU B CA 1
ATOM 2843 C C . GLU B 1 60 ? 9.638 18.248 -2.192 1 77.53 60 GLU B C 1
ATOM 2845 O O . GLU B 1 60 ? 10.66 18.058 -2.855 1 77.53 60 GLU B O 1
ATOM 2850 N N . LEU B 1 61 ? 8.945 17.267 -1.608 1 66.11 61 LEU B N 1
ATOM 2851 C CA . LEU B 1 61 ? 9.4 15.889 -1.762 1 66.11 61 LEU B CA 1
ATOM 2852 C C . LEU B 1 61 ? 8.605 15.172 -2.847 1 66.11 61 LEU B C 1
ATOM 2854 O O . LEU B 1 61 ? 8.687 13.948 -2.977 1 66.11 61 LEU B O 1
ATOM 2858 N N . ALA B 1 62 ? 7.947 15.854 -3.598 1 65.85 62 ALA B N 1
ATOM 2859 C CA . ALA B 1 62 ? 7.204 15.203 -4.674 1 65.85 62 ALA B CA 1
ATOM 2860 C C . ALA B 1 62 ? 8.144 14.448 -5.611 1 65.85 62 ALA B C 1
ATOM 2862 O O . ALA B 1 62 ? 9.297 14.845 -5.796 1 65.85 62 ALA B O 1
ATOM 2863 N N . ASP B 1 63 ? 7.745 13.39 -6.143 1 61.66 63 ASP B N 1
ATOM 2864 C CA . ASP B 1 63 ? 8.512 12.435 -6.937 1 61.66 63 ASP B CA 1
ATOM 2865 C C . ASP B 1 63 ? 9.149 13.114 -8.148 1 61.66 63 ASP B C 1
ATOM 2867 O O . ASP B 1 63 ? 10.075 12.572 -8.754 1 61.66 63 ASP B O 1
ATOM 2871 N N . SER B 1 64 ? 8.815 14.255 -8.327 1 61.34 64 SER B N 1
ATOM 2872 C CA . SER B 1 64 ? 9.304 14.939 -9.52 1 61.34 64 SER B CA 1
ATOM 2873 C C . SER B 1 64 ? 10.647 15.613 -9.26 1 61.34 64 SER B C 1
ATOM 2875 O O . SER B 1 64 ? 11.337 16.016 -10.198 1 61.34 64 SER B O 1
ATOM 2877 N N . PHE B 1 65 ? 11.011 15.644 -7.993 1 69.29 65 PHE B N 1
ATOM 2878 C CA . PHE B 1 65 ? 12.244 16.366 -7.703 1 69.29 65 PHE B CA 1
ATOM 2879 C C . PHE B 1 65 ? 13.346 15.404 -7.274 1 69.29 65 PHE B C 1
ATOM 2881 O O . PHE B 1 65 ? 13.104 14.485 -6.488 1 69.29 65 PHE B O 1
ATOM 2888 N N . PRO B 1 66 ? 14.433 15.604 -7.836 1 67.18 66 PRO B N 1
ATOM 2889 C CA . PRO B 1 66 ? 15.537 14.717 -7.461 1 67.18 66 PRO B CA 1
ATOM 2890 C C . PRO B 1 66 ? 15.89 14.81 -5.978 1 67.18 66 PRO B C 1
ATOM 2892 O O . PRO B 1 66 ? 16.307 13.817 -5.376 1 67.18 66 PRO B O 1
ATOM 2895 N N . GLU B 1 67 ? 15.832 16.022 -5.457 1 72.54 67 GLU B N 1
ATOM 2896 C CA . GLU B 1 67 ? 16.11 16.219 -4.038 1 72.54 67 GLU B CA 1
ATOM 2897 C C . GLU B 1 67 ? 15.245 17.333 -3.456 1 72.54 67 GLU B C 1
ATOM 2899 O O . GLU B 1 67 ? 14.666 18.129 -4.198 1 72.54 67 GLU B O 1
ATOM 2904 N N . LYS B 1 68 ? 15.143 17.387 -2.261 1 76.35 68 LYS B N 1
ATOM 2905 C CA . LYS B 1 68 ? 14.305 18.31 -1.501 1 76.35 68 LYS B CA 1
ATOM 2906 C C . LYS B 1 68 ? 14.637 19.761 -1.84 1 76.35 68 LYS B C 1
ATOM 2908 O O . LYS B 1 68 ? 13.738 20.591 -1.985 1 76.35 68 LYS B O 1
ATOM 2913 N N . ARG B 1 69 ? 15.888 20.043 -1.968 1 82.04 69 ARG B N 1
ATOM 2914 C CA . ARG B 1 69 ? 16.335 21.412 -2.206 1 82.04 69 ARG B CA 1
ATOM 2915 C C . ARG B 1 69 ? 15.792 21.943 -3.528 1 82.04 69 ARG B C 1
ATOM 2917 O O . ARG B 1 69 ? 15.323 23.081 -3.601 1 82.04 69 ARG B O 1
ATOM 2924 N N . SER B 1 70 ? 15.789 21.108 -4.499 1 84.81 70 SER B N 1
ATOM 2925 C CA . SER B 1 70 ? 15.286 21.515 -5.807 1 84.81 70 SER B CA 1
ATOM 2926 C C . SER B 1 70 ? 13.785 21.78 -5.764 1 84.81 70 SER B C 1
ATOM 2928 O O . SER B 1 70 ? 13.294 22.705 -6.414 1 84.81 70 SER B O 1
ATOM 2930 N N . GLY B 1 71 ? 13.11 21.003 -5.014 1 86.86 71 GLY B N 1
ATOM 2931 C CA . GLY B 1 71 ? 11.679 21.207 -4.85 1 86.86 71 GLY B CA 1
ATOM 2932 C C . GLY B 1 71 ? 11.338 22.505 -4.144 1 86.86 71 GLY B C 1
ATOM 2933 O O . GLY B 1 71 ? 10.422 23.22 -4.556 1 86.86 71 GLY B O 1
ATOM 2934 N N . ILE B 1 72 ? 12.126 22.824 -3.178 1 90.72 72 ILE B N 1
ATOM 2935 C CA . ILE B 1 72 ? 11.922 24.055 -2.422 1 90.72 72 ILE B CA 1
ATOM 2936 C C . ILE B 1 72 ? 12.137 25.262 -3.334 1 90.72 72 ILE B C 1
ATOM 2938 O O . ILE B 1 72 ? 11.31 26.177 -3.367 1 90.72 72 ILE B O 1
ATOM 2942 N N . LEU B 1 73 ? 13.173 25.207 -4.102 1 91.95 73 LEU B N 1
ATOM 2943 C CA . LEU B 1 73 ? 13.509 26.318 -4.987 1 91.95 73 LEU B CA 1
ATOM 2944 C C . LEU B 1 73 ? 12.455 26.483 -6.077 1 91.95 73 LEU B C 1
ATOM 2946 O O . LEU B 1 73 ? 12.133 27.606 -6.47 1 91.95 73 LEU B O 1
ATOM 2950 N N . PHE B 1 74 ? 11.963 25.388 -6.502 1 91.06 74 PHE B N 1
ATOM 2951 C CA . PHE B 1 74 ? 10.926 25.417 -7.526 1 91.06 74 PHE B CA 1
ATOM 2952 C C . PHE B 1 74 ? 9.666 26.096 -7.001 1 91.06 74 PHE B C 1
ATOM 2954 O O . PHE B 1 74 ? 9.137 27.011 -7.636 1 91.06 74 PHE B O 1
ATOM 2961 N N . ILE B 1 75 ? 9.218 25.715 -5.855 1 93.68 75 ILE B N 1
ATOM 2962 C CA . ILE B 1 75 ? 7.996 26.251 -5.266 1 93.68 75 ILE B CA 1
ATOM 2963 C C . ILE B 1 75 ? 8.198 27.722 -4.907 1 93.68 75 ILE B C 1
ATOM 2965 O O . ILE B 1 75 ? 7.36 28.567 -5.232 1 93.68 75 ILE B O 1
ATOM 2969 N N . LYS B 1 76 ? 9.3 27.981 -4.271 1 94.82 76 LYS B N 1
ATOM 2970 C CA . LYS B 1 76 ? 9.62 29.353 -3.885 1 94.82 76 LYS B CA 1
ATOM 2971 C C . LYS B 1 76 ? 9.65 30.273 -5.102 1 94.82 76 LYS B C 1
ATOM 2973 O O . LYS B 1 76 ? 9.051 31.351 -5.086 1 94.82 76 LYS B O 1
ATOM 2978 N N . GLY B 1 77 ? 10.313 29.84 -6.148 1 95.04 77 GLY B N 1
ATOM 2979 C CA . GLY B 1 77 ? 10.397 30.629 -7.367 1 95.04 77 GLY B CA 1
ATOM 2980 C C . GLY B 1 77 ? 9.048 30.87 -8.015 1 95.04 77 GLY B C 1
ATOM 2981 O O . GLY B 1 77 ? 8.756 31.984 -8.457 1 95.04 77 GLY B O 1
ATOM 2982 N N . ALA B 1 78 ? 8.279 29.837 -8.062 1 95.44 78 ALA B N 1
ATOM 2983 C CA . ALA B 1 78 ? 6.955 29.942 -8.668 1 95.44 78 ALA B CA 1
ATOM 2984 C C . ALA B 1 78 ? 6.095 30.966 -7.931 1 95.44 78 ALA B C 1
ATOM 2986 O O . ALA B 1 78 ? 5.381 31.753 -8.558 1 95.44 78 ALA B O 1
ATOM 2987 N N . VAL B 1 79 ? 6.17 30.971 -6.62 1 96.83 79 VAL B N 1
ATOM 2988 C CA . VAL B 1 79 ? 5.371 31.895 -5.821 1 96.83 79 VAL B CA 1
ATOM 2989 C C . VAL B 1 79 ? 5.869 33.323 -6.032 1 96.83 79 VAL B C 1
ATOM 2991 O O . VAL B 1 79 ? 5.074 34.234 -6.276 1 96.83 79 VAL B O 1
ATOM 2994 N N . GLU B 1 80 ? 7.104 33.498 -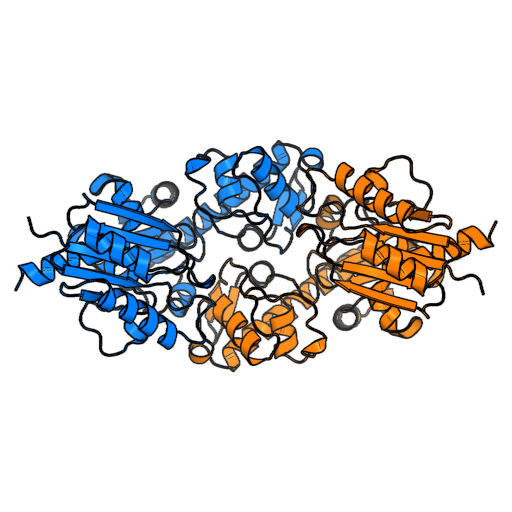6.008 1 97.02 80 GLU B N 1
ATOM 2995 C CA . GLU B 1 80 ? 7.697 34.826 -6.135 1 97.02 80 GLU B CA 1
ATOM 2996 C C . GLU B 1 80 ? 7.417 35.426 -7.51 1 97.02 80 GLU B C 1
ATOM 2998 O O . GLU B 1 80 ? 7.248 36.64 -7.641 1 97.02 80 GLU B O 1
ATOM 3003 N N . ARG B 1 81 ? 7.311 34.569 -8.501 1 96.92 81 ARG B N 1
ATOM 3004 C CA . ARG B 1 81 ? 7.044 35.043 -9.856 1 96.92 81 ARG B CA 1
ATOM 3005 C C . ARG B 1 81 ? 5.562 35.348 -10.047 1 96.92 81 ARG B C 1
ATOM 3007 O O . ARG B 1 81 ? 5.19 36.105 -10.945 1 96.92 81 ARG B O 1
ATOM 3014 N N . SER B 1 82 ? 4.785 34.785 -9.243 1 97.73 82 SER B N 1
ATOM 3015 C CA . SER B 1 82 ? 3.347 34.85 -9.484 1 97.73 82 SER B CA 1
ATOM 3016 C C . SER B 1 82 ? 2.707 35.993 -8.703 1 97.73 82 SER B C 1
ATOM 3018 O O . SER B 1 82 ? 1.58 36.397 -8.996 1 97.73 82 SER B O 1
ATOM 3020 N N . PHE B 1 83 ? 3.384 36.505 -7.695 1 97.37 83 PHE B N 1
ATOM 3021 C CA . PHE B 1 83 ? 2.846 37.576 -6.864 1 97.37 83 PHE B CA 1
ATOM 3022 C C . PHE B 1 83 ? 3.752 38.8 -6.905 1 97.37 83 PHE B C 1
ATOM 3024 O O . PHE B 1 83 ? 4.976 38.676 -6.831 1 97.37 83 PHE B O 1
ATOM 3031 N N . SER B 1 84 ? 3.119 39.988 -6.992 1 95.09 84 SER B N 1
ATOM 3032 C CA . SER B 1 84 ? 3.871 41.237 -7.048 1 95.09 84 SER B CA 1
ATOM 3033 C C . SER B 1 84 ? 3.98 41.878 -5.668 1 95.09 84 SER B C 1
ATOM 3035 O O . SER B 1 84 ? 4.744 42.826 -5.477 1 95.09 84 SER B O 1
ATOM 3037 N N . CYS B 1 85 ? 3.305 41.395 -4.744 1 95.62 85 CYS B N 1
ATOM 3038 C CA . CYS B 1 85 ? 3.35 41.868 -3.365 1 95.62 85 CYS B CA 1
ATOM 3039 C C . CYS B 1 85 ? 4.403 41.113 -2.563 1 95.62 85 CYS B C 1
ATOM 3041 O O . CYS B 1 85 ? 4.984 40.143 -3.053 1 95.62 85 CYS B O 1
ATOM 3043 N N . PRO B 1 86 ? 4.67 41.558 -1.345 1 95.97 86 PRO B N 1
ATOM 3044 C CA . PRO B 1 86 ? 5.656 40.861 -0.516 1 95.97 86 PRO B CA 1
ATOM 3045 C C . PRO B 1 86 ? 5.251 39.423 -0.201 1 95.97 86 PRO B C 1
ATOM 3047 O O . PRO B 1 86 ? 4.092 39.163 0.131 1 95.97 86 PRO B O 1
ATOM 3050 N N . VAL B 1 87 ? 6.22 38.517 -0.371 1 97.7 87 VAL B N 1
ATOM 3051 C CA . VAL B 1 87 ? 6.04 37.099 -0.079 1 97.7 87 VAL B CA 1
ATOM 3052 C C . VAL B 1 87 ? 6.97 36.684 1.06 1 97.7 87 VAL B C 1
ATOM 3054 O O . VAL B 1 87 ? 8.164 36.993 1.038 1 97.7 87 VAL B O 1
ATOM 3057 N N . ARG B 1 88 ? 6.426 36.095 2.059 1 97.68 88 ARG B N 1
ATOM 3058 C CA . ARG B 1 88 ? 7.217 35.573 3.168 1 97.68 88 ARG B CA 1
ATOM 3059 C C . ARG B 1 88 ? 6.987 34.076 3.349 1 97.68 88 ARG B C 1
ATOM 3061 O O . ARG B 1 88 ? 5.845 33.613 3.339 1 97.68 88 ARG B O 1
ATOM 3068 N N . PHE B 1 89 ? 8.057 33.367 3.457 1 97.78 89 PHE B N 1
ATOM 3069 C CA . PHE B 1 89 ? 7.979 31.922 3.637 1 97.78 89 PHE B CA 1
ATOM 3070 C C . PHE B 1 89 ? 8.153 31.55 5.104 1 97.78 89 PHE B C 1
ATOM 3072 O O . PHE B 1 89 ? 9.018 32.097 5.791 1 97.78 89 PHE B O 1
ATOM 3079 N N . TRP B 1 90 ? 7.291 30.718 5.564 1 97.29 90 TRP B N 1
ATOM 3080 C CA . TRP B 1 90 ? 7.366 30.214 6.931 1 97.29 90 TRP B CA 1
ATOM 3081 C C . TRP B 1 90 ? 8.173 28.921 6.991 1 97.29 90 TRP B C 1
ATOM 3083 O O . TRP B 1 90 ? 7.85 27.949 6.304 1 97.29 90 TRP B O 1
ATOM 3093 N N . GLY B 1 91 ? 9.226 28.947 7.788 1 94.53 91 GLY B N 1
ATOM 3094 C CA . GLY B 1 91 ? 9.986 27.746 8.098 1 94.53 91 GLY B CA 1
ATOM 3095 C C . GLY B 1 91 ? 9.589 27.114 9.418 1 94.53 91 GLY B C 1
ATOM 3096 O O . GLY B 1 91 ? 8.703 27.616 10.112 1 94.53 91 GLY B O 1
ATOM 3097 N N . VAL B 1 92 ? 10.226 26.001 9.777 1 92.59 92 VAL B N 1
ATOM 3098 C CA . VAL B 1 92 ? 9.884 25.186 10.938 1 92.59 92 VAL B CA 1
ATOM 3099 C C . VAL B 1 92 ? 9.936 26.04 12.203 1 92.59 92 VAL B C 1
ATOM 3101 O O . VAL B 1 92 ? 9.273 25.73 13.196 1 92.59 92 VAL B O 1
ATOM 3104 N N . SER B 1 93 ? 10.675 27.238 12.136 1 90.85 93 SER B N 1
ATOM 3105 C CA . SER B 1 93 ? 10.819 28.076 13.322 1 90.85 93 SER B CA 1
ATOM 3106 C C . SER B 1 93 ? 10.284 29.482 13.073 1 90.85 93 SER B C 1
ATOM 3108 O O . SER B 1 93 ? 10.623 30.419 13.8 1 90.85 93 SER B O 1
ATOM 3110 N N . GLY B 1 94 ? 9.553 29.636 11.971 1 94.49 94 GLY B N 1
ATOM 3111 C CA . GLY B 1 94 ? 8.962 30.946 11.749 1 94.49 94 GLY B CA 1
ATOM 3112 C C . GLY B 1 94 ? 9.392 31.58 10.44 1 94.49 94 GLY B C 1
ATOM 3113 O O . GLY B 1 94 ? 9.896 30.895 9.548 1 94.49 94 GLY B O 1
ATOM 3114 N N . PHE B 1 95 ? 9.19 32.903 10.316 1 96.26 95 PHE B N 1
ATOM 3115 C CA . PHE B 1 95 ? 9.461 33.63 9.081 1 96.26 95 PHE B CA 1
ATOM 3116 C C . PHE B 1 95 ? 10.95 33.921 8.94 1 96.26 95 PHE B C 1
ATOM 3118 O O . PHE B 1 95 ? 11.422 34.258 7.852 1 96.26 95 PHE B O 1
ATOM 3125 N N . ASN B 1 96 ? 11.676 33.726 10.047 1 93.92 96 ASN B N 1
ATOM 3126 C CA . ASN B 1 96 ? 13.112 33.986 10.029 1 93.92 96 ASN B CA 1
ATOM 3127 C C . ASN B 1 96 ? 13.916 32.691 9.966 1 93.92 96 ASN B C 1
ATOM 3129 O O . ASN B 1 96 ? 14.219 32.093 11 1 93.92 96 ASN B O 1
ATOM 3133 N N . TRP B 1 97 ? 14.194 32.184 8.83 1 91.75 97 TRP B N 1
ATOM 3134 C CA . TRP B 1 97 ? 14.975 30.973 8.604 1 91.75 97 TRP B CA 1
ATOM 3135 C C . TRP B 1 97 ? 16.236 31.28 7.802 1 91.75 97 TRP B C 1
ATOM 3137 O O . TRP B 1 97 ? 16.269 32.241 7.03 1 91.75 97 TRP B O 1
ATOM 3147 N N . ARG B 1 98 ? 17.332 30.504 8.069 1 90.53 98 ARG B N 1
ATOM 3148 C CA . ARG B 1 98 ? 18.615 30.722 7.409 1 90.53 98 ARG B CA 1
ATOM 3149 C C . ARG B 1 98 ? 18.883 29.644 6.364 1 90.53 98 ARG B C 1
ATOM 3151 O O . ARG B 1 98 ? 19.461 29.922 5.312 1 90.53 98 ARG B O 1
ATOM 3158 N N . ASP B 1 99 ? 18.406 28.487 6.722 1 91.47 99 ASP B N 1
ATOM 3159 C CA . ASP B 1 99 ? 18.611 27.354 5.825 1 91.47 99 ASP B CA 1
ATOM 3160 C C . ASP B 1 99 ? 17.35 27.059 5.016 1 91.47 99 ASP B C 1
ATOM 3162 O O . ASP B 1 99 ? 16.258 26.949 5.577 1 91.47 99 ASP B O 1
ATOM 3166 N N . LEU B 1 100 ? 17.601 26.917 3.724 1 90.1 100 LEU B N 1
ATOM 3167 C CA . LEU B 1 100 ? 16.492 26.612 2.827 1 90.1 100 LEU B CA 1
ATOM 3168 C C . LEU B 1 100 ? 15.768 25.345 3.27 1 90.1 100 LEU B C 1
ATOM 3170 O O . LEU B 1 100 ? 14.554 25.224 3.092 1 90.1 100 LEU B O 1
ATOM 3174 N N . ALA B 1 101 ? 16.443 24.47 3.925 1 86.52 101 ALA B N 1
ATOM 3175 C CA . ALA B 1 101 ? 15.899 23.188 4.366 1 86.52 101 ALA B CA 1
ATOM 3176 C C . ALA B 1 101 ? 14.842 23.383 5.448 1 86.52 101 ALA B C 1
ATOM 3178 O O . ALA B 1 101 ? 13.969 22.531 5.634 1 86.52 101 ALA B O 1
ATOM 3179 N N . ASP B 1 102 ? 14.802 24.548 6.064 1 90.81 102 ASP B N 1
ATOM 3180 C CA . ASP B 1 102 ? 13.836 24.849 7.115 1 90.81 102 ASP B CA 1
ATOM 3181 C C . ASP B 1 102 ? 12.434 25.03 6.537 1 90.81 102 ASP B C 1
ATOM 3183 O O . ASP B 1 102 ? 11.442 24.95 7.264 1 90.81 102 ASP B O 1
ATOM 3187 N N . LEU B 1 103 ? 12.37 25.247 5.28 1 92.73 103 LEU B N 1
ATOM 3188 C CA . LEU B 1 103 ? 11.093 25.539 4.638 1 92.73 103 LEU B CA 1
ATOM 3189 C C . LEU B 1 103 ? 10.349 24.252 4.299 1 92.73 103 LEU B C 1
ATOM 3191 O O . LEU B 1 103 ? 9.152 24.281 4.001 1 92.73 103 LEU B O 1
ATOM 3195 N N . ALA B 1 104 ? 11.067 23.136 4.44 1 87.12 104 ALA B N 1
ATOM 3196 C CA . ALA B 1 104 ? 10.481 21.86 4.039 1 87.12 104 ALA B CA 1
ATOM 3197 C C . ALA B 1 104 ? 9.487 21.361 5.084 1 87.12 104 ALA B C 1
ATOM 3199 O O . ALA B 1 104 ? 9.823 21.245 6.265 1 87.12 104 ALA B O 1
ATOM 3200 N N . ALA B 1 105 ? 8.294 21.038 4.585 1 88.44 105 ALA B N 1
ATOM 3201 C CA . ALA B 1 105 ? 7.275 20.381 5.399 1 88.44 105 ALA B CA 1
ATOM 3202 C C . ALA B 1 105 ? 7.025 21.152 6.692 1 88.44 105 ALA B C 1
ATOM 3204 O O . ALA B 1 105 ? 7.006 20.567 7.777 1 88.44 105 ALA B O 1
ATOM 3205 N N . ALA B 1 106 ? 6.861 22.511 6.587 1 91.06 106 ALA B N 1
ATOM 3206 C CA . ALA B 1 106 ? 6.776 23.357 7.775 1 91.06 106 ALA B CA 1
ATOM 3207 C C . ALA B 1 106 ? 5.334 23.773 8.05 1 91.06 106 ALA B C 1
ATOM 3209 O O . ALA B 1 106 ? 5.077 24.606 8.923 1 91.06 106 ALA B O 1
ATOM 3210 N N . ASN B 1 107 ? 4.415 23.206 7.299 1 94.13 107 ASN B N 1
ATOM 3211 C CA . ASN B 1 107 ? 3.027 23.641 7.41 1 94.13 107 ASN B CA 1
ATOM 3212 C C . ASN B 1 107 ? 2.467 23.377 8.805 1 94.13 107 ASN B C 1
ATOM 3214 O O . ASN B 1 107 ? 1.765 24.22 9.367 1 94.13 107 ASN B O 1
ATOM 3218 N N . TRP B 1 108 ? 2.831 22.303 9.405 1 95.05 108 TRP B N 1
ATOM 3219 C CA . TRP B 1 108 ? 2.35 21.969 10.742 1 95.05 108 TRP B CA 1
ATOM 3220 C C . TRP B 1 108 ? 2.792 23.016 11.758 1 95.05 108 TRP B C 1
ATOM 3222 O O . TRP B 1 108 ? 2.077 23.294 12.723 1 95.05 108 TRP B O 1
ATOM 3232 N N . SER B 1 109 ? 3.981 23.575 11.574 1 96.24 109 SER B N 1
ATOM 3233 C CA . SER B 1 109 ? 4.555 24.517 12.529 1 96.24 109 SER B CA 1
ATOM 3234 C C . SER B 1 109 ? 3.784 25.833 12.539 1 96.24 109 SER B C 1
ATOM 3236 O O . SER B 1 109 ? 3.617 26.453 13.591 1 96.24 109 SER B O 1
ATOM 3238 N N . ALA B 1 110 ? 3.348 26.292 11.383 1 96.77 110 ALA B N 1
ATOM 3239 C CA . ALA B 1 110 ? 2.52 27.494 11.324 1 96.77 110 ALA B CA 1
ATOM 3240 C C . ALA B 1 110 ? 1.193 27.282 12.047 1 96.77 110 ALA B C 1
ATOM 3242 O O . ALA B 1 110 ? 0.754 28.14 12.816 1 96.77 110 ALA B O 1
ATOM 3243 N N . SER B 1 111 ? 0.565 26.142 11.761 1 97.51 111 SER B N 1
ATOM 3244 C CA . SER B 1 111 ? -0.685 25.789 12.427 1 97.51 111 SER B CA 1
ATOM 3245 C C . SER B 1 111 ? -0.514 25.754 13.942 1 97.51 111 SER B C 1
ATOM 3247 O O . SER B 1 111 ? -1.319 26.329 14.677 1 97.51 111 SER B O 1
ATOM 3249 N N . ALA B 1 112 ? 0.534 25.114 14.377 1 97.39 112 ALA B N 1
ATOM 3250 C CA . ALA B 1 112 ? 0.789 24.965 15.808 1 97.39 112 ALA B CA 1
ATOM 3251 C C . ALA B 1 112 ? 1.062 26.317 16.46 1 97.39 112 ALA B C 1
ATOM 3253 O O . ALA B 1 112 ? 0.647 26.561 17.596 1 97.39 112 ALA B O 1
ATOM 3254 N N . ALA B 1 113 ? 1.772 27.164 15.766 1 96.73 113 ALA B N 1
ATOM 3255 C CA . ALA B 1 113 ? 2.078 28.492 16.291 1 96.73 113 ALA B CA 1
ATOM 3256 C C . ALA B 1 113 ? 0.804 29.303 16.508 1 96.73 113 ALA B C 1
ATOM 3258 O O . ALA B 1 113 ? 0.653 29.971 17.534 1 96.73 113 ALA B O 1
ATOM 3259 N N . LEU B 1 114 ? -0.066 29.271 15.566 1 97.14 114 LEU B N 1
ATOM 3260 C CA . LEU B 1 114 ? -1.318 30.008 15.701 1 97.14 114 LEU B CA 1
ATOM 3261 C C . LEU B 1 114 ? -2.157 29.451 16.846 1 97.14 114 LEU B C 1
ATOM 3263 O O . LEU B 1 114 ? -2.727 30.212 17.631 1 97.14 114 LEU B O 1
ATOM 3267 N N . VAL B 1 115 ? -2.262 28.128 16.918 1 97.47 115 VAL B N 1
ATOM 3268 C CA . VAL B 1 115 ? -3.038 27.479 17.97 1 97.47 115 VAL B CA 1
ATOM 3269 C C . VAL B 1 115 ? -2.44 27.815 19.335 1 97.47 115 VAL B C 1
ATOM 3271 O O . VAL B 1 115 ? -3.173 28.035 20.303 1 97.47 115 VAL B O 1
ATOM 3274 N N . ALA B 1 116 ? -1.119 27.825 19.421 1 97.03 116 ALA B N 1
ATOM 3275 C CA . ALA B 1 116 ? -0.449 28.191 20.667 1 97.03 116 ALA B CA 1
ATOM 3276 C C . ALA B 1 116 ? -0.874 29.582 21.13 1 97.03 116 ALA B C 1
ATOM 3278 O O . ALA B 1 116 ? -1.078 29.809 22.325 1 97.03 116 ALA B O 1
ATOM 3279 N N . GLU B 1 117 ? -0.989 30.467 20.273 1 95.15 117 GLU B N 1
ATOM 3280 C CA . GLU B 1 117 ? -1.34 31.85 20.579 1 95.15 117 GLU B CA 1
ATOM 3281 C C . GLU B 1 117 ? -2.814 31.976 20.953 1 95.15 117 GLU B C 1
ATOM 3283 O O . GLU B 1 117 ? -3.162 32.692 21.895 1 95.15 117 GLU B O 1
ATOM 3288 N N . GLU B 1 118 ? -3.63 31.258 20.291 1 94.72 118 GLU B N 1
ATOM 3289 C CA . GLU B 1 118 ? -5.064 31.512 20.396 1 94.72 118 GLU B CA 1
ATOM 3290 C C . GLU B 1 118 ? -5.721 30.565 21.396 1 94.72 118 GLU B C 1
ATOM 3292 O O . GLU B 1 118 ? -6.739 30.904 22.003 1 94.72 118 GLU B O 1
ATOM 3297 N N . VAL B 1 119 ? -5.214 29.382 21.513 1 95.34 119 VAL B N 1
ATOM 3298 C CA . VAL B 1 119 ? -5.812 28.363 22.369 1 95.34 119 VAL B CA 1
ATOM 3299 C C . VAL B 1 119 ? -4.957 28.171 23.619 1 95.34 119 VAL B C 1
ATOM 3301 O O . VAL B 1 119 ? -5.486 28.018 24.723 1 95.34 119 VAL B O 1
ATOM 3304 N N . GLY B 1 120 ? -3.668 28.277 23.457 1 96.35 120 GLY B N 1
ATOM 3305 C CA . GLY B 1 120 ? -2.762 28.038 24.569 1 96.35 120 GLY B CA 1
ATOM 3306 C C . GLY B 1 120 ? -2.358 26.582 24.707 1 96.35 120 GLY B C 1
ATOM 3307 O O . GLY B 1 120 ? -2.193 25.88 23.708 1 96.35 120 GLY B O 1
ATOM 3308 N N . ASP B 1 121 ? -2.123 26.106 25.913 1 98.2 121 ASP B N 1
ATOM 3309 C CA . ASP B 1 121 ? -1.63 24.754 26.156 1 98.2 121 ASP B CA 1
ATOM 3310 C C . ASP B 1 121 ? -2.663 23.709 25.74 1 98.2 121 ASP B C 1
ATOM 3312 O O . ASP B 1 121 ? -3.784 23.698 26.253 1 98.2 121 ASP B O 1
ATOM 3316 N N . CYS B 1 122 ? -2.29 22.841 24.845 1 98.73 122 CYS B N 1
ATOM 3317 C CA . CYS B 1 122 ? -3.171 21.802 24.325 1 98.73 122 CYS B CA 1
ATOM 3318 C C . CYS B 1 122 ? -2.404 20.831 23.435 1 98.73 122 CYS B C 1
ATOM 3320 O O . CYS B 1 122 ? -1.225 21.044 23.149 1 98.73 122 CYS B O 1
ATOM 3322 N N . LEU B 1 123 ? -3.013 19.757 23.132 1 98.76 123 LEU B N 1
ATOM 3323 C CA . LEU B 1 123 ? -2.555 18.901 22.043 1 98.76 123 LEU B CA 1
ATOM 3324 C C . LEU B 1 123 ? -3.254 19.262 20.736 1 98.76 123 LEU B C 1
ATOM 3326 O O . LEU B 1 123 ? -4.465 19.072 20.602 1 98.76 123 LEU B O 1
ATOM 3330 N N . PHE B 1 124 ? -2.508 19.872 19.807 1 98.72 124 PHE B N 1
ATOM 3331 C CA . PHE B 1 124 ? -3.054 20.179 18.49 1 98.72 124 PHE B CA 1
ATOM 3332 C C . PHE B 1 124 ? -3.037 18.944 17.597 1 98.72 124 PHE B C 1
ATOM 3334 O O . PHE B 1 124 ? -1.982 18.348 17.373 1 98.72 124 PHE B O 1
ATOM 3341 N N . VAL B 1 125 ? -4.178 18.465 17.161 1 98.67 125 VAL B N 1
ATOM 3342 C CA . VAL B 1 125 ? -4.305 17.292 16.303 1 98.67 125 VAL B CA 1
ATOM 3343 C C . VAL B 1 125 ? -4.949 17.688 14.977 1 98.67 125 VAL B C 1
ATOM 3345 O O . VAL B 1 125 ? -6.075 18.191 14.952 1 98.67 125 VAL B O 1
ATOM 3348 N N . ASP B 1 126 ? -4.237 17.55 13.921 1 97.51 126 ASP B N 1
ATOM 3349 C CA . ASP B 1 126 ? -4.689 17.896 12.577 1 97.51 126 ASP B CA 1
ATOM 3350 C C . ASP B 1 126 ? -4.705 16.669 11.669 1 97.51 126 ASP B C 1
ATOM 3352 O O . ASP B 1 126 ? -3.649 16.153 11.295 1 97.51 126 ASP B O 1
ATOM 3356 N N . MET B 1 127 ? -5.895 16.208 11.311 1 96.59 127 MET B N 1
ATOM 3357 C CA . MET B 1 127 ? -6.025 15.039 10.446 1 96.59 127 MET B CA 1
ATOM 3358 C C . MET B 1 127 ? -6.481 15.445 9.048 1 96.59 127 MET B C 1
ATOM 3360 O O . MET B 1 127 ? -7.603 15.923 8.871 1 96.59 127 MET B O 1
ATOM 3364 N N . GLY B 1 128 ? -5.621 15.257 8.095 1 92.94 128 GLY B N 1
ATOM 3365 C CA . GLY B 1 128 ? -5.944 15.476 6.694 1 92.94 128 GLY B CA 1
ATOM 3366 C C . GLY B 1 128 ? -6.287 14.197 5.953 1 92.94 128 GLY B C 1
ATOM 3367 O O . GLY B 1 128 ? -6.785 13.241 6.552 1 92.94 128 GLY B O 1
ATOM 3368 N N . SER B 1 129 ? -6.072 14.255 4.659 1 92.13 129 SER B N 1
ATOM 3369 C CA . SER B 1 129 ? -6.395 13.106 3.82 1 92.13 129 SER B CA 1
ATOM 3370 C C . SER B 1 129 ? -5.36 11.998 3.979 1 92.13 129 SER B C 1
ATOM 3372 O O . SER B 1 129 ? -5.679 10.816 3.83 1 92.13 129 SER B O 1
ATOM 3374 N N . THR B 1 130 ? -4.125 12.375 4.33 1 91.56 130 THR B N 1
ATOM 3375 C CA . THR B 1 130 ? -3.027 11.417 4.259 1 91.56 130 THR B CA 1
ATOM 3376 C C . THR B 1 130 ? -2.43 11.175 5.642 1 91.56 130 THR B C 1
ATOM 3378 O O . THR B 1 130 ? -2.071 10.045 5.98 1 91.56 130 THR B O 1
ATOM 3381 N N . THR B 1 131 ? -2.297 12.26 6.417 1 94.28 131 THR B N 1
ATOM 3382 C CA . THR B 1 131 ? -1.55 12.168 7.666 1 94.28 131 THR B CA 1
ATOM 3383 C C . THR B 1 131 ? -2.31 12.847 8.802 1 94.28 131 THR B C 1
ATOM 3385 O O . THR B 1 131 ? -3.287 13.561 8.563 1 94.28 131 THR B O 1
ATOM 3388 N N . THR B 1 132 ? -1.885 12.548 9.974 1 97.27 132 THR B N 1
ATOM 3389 C CA . THR B 1 132 ? -2.352 13.206 11.188 1 97.27 132 THR B CA 1
ATOM 3390 C C . THR B 1 132 ? -1.175 13.725 12.009 1 97.27 132 THR B C 1
ATOM 3392 O O . THR B 1 132 ? -0.277 12.961 12.368 1 97.27 132 THR B O 1
ATOM 3395 N N . ASP B 1 133 ? -1.197 14.957 12.248 1 97.36 133 ASP B N 1
ATOM 3396 C CA . ASP B 1 133 ? -0.206 15.583 13.118 1 97.36 133 ASP B CA 1
ATOM 3397 C C . ASP B 1 133 ? -0.702 15.643 14.561 1 97.36 133 ASP B C 1
ATOM 3399 O O . ASP B 1 133 ? -1.86 15.987 14.81 1 97.36 133 ASP B O 1
ATOM 3403 N N . LEU B 1 134 ? 0.086 15.25 15.448 1 98.61 134 LEU B N 1
ATOM 3404 C CA . LEU B 1 134 ? -0.135 15.42 16.88 1 98.61 134 LEU B CA 1
ATOM 3405 C C . LEU B 1 134 ? 0.963 16.275 17.503 1 98.61 134 LEU B C 1
ATOM 3407 O O . LEU B 1 134 ? 2.06 15.782 17.776 1 98.61 134 LEU B O 1
ATOM 3411 N N . ILE B 1 135 ? 0.647 17.501 17.789 1 98.31 135 ILE B N 1
ATOM 3412 C CA . ILE B 1 135 ? 1.669 18.457 18.202 1 98.31 135 ILE B CA 1
ATOM 3413 C C . ILE B 1 135 ? 1.387 18.931 19.626 1 98.31 135 ILE B C 1
ATOM 3415 O O . ILE B 1 135 ? 0.467 19.72 19.853 1 98.31 135 ILE B O 1
ATOM 3419 N N . PRO B 1 136 ? 2.173 18.558 20.565 1 98.5 136 PRO B N 1
ATOM 3420 C CA . PRO B 1 136 ? 2.003 19.117 21.908 1 98.5 136 PRO B CA 1
ATOM 3421 C C . PRO B 1 136 ? 2.374 20.596 21.983 1 98.5 136 PRO B C 1
ATOM 3423 O O . PRO B 1 136 ? 3.416 21.002 21.461 1 98.5 136 PRO B O 1
ATOM 3426 N N . ILE B 1 137 ? 1.496 21.347 22.531 1 98.19 137 ILE B N 1
ATOM 3427 C CA . ILE B 1 137 ? 1.729 22.766 22.773 1 98.19 137 ILE B CA 1
ATOM 3428 C C . ILE B 1 137 ? 1.725 23.041 24.275 1 98.19 137 ILE B C 1
ATOM 3430 O O . ILE B 1 137 ? 0.687 22.925 24.931 1 98.19 137 ILE B O 1
ATOM 3434 N N . LYS B 1 138 ? 2.757 23.358 24.799 1 97.53 138 LYS B N 1
ATOM 3435 C CA . LYS B 1 138 ? 2.991 23.763 26.182 1 97.53 138 LYS B CA 1
ATOM 3436 C C . LYS B 1 138 ? 3.981 24.922 26.256 1 97.53 138 LYS B C 1
ATOM 3438 O O . LYS B 1 138 ? 5.194 24.712 26.203 1 97.53 138 LYS B O 1
ATOM 3443 N N . GLY B 1 139 ? 3.534 26.142 26.484 1 94.16 139 GLY B N 1
ATOM 3444 C CA . GLY B 1 139 ? 4.39 27.306 26.328 1 94.16 139 GLY B CA 1
ATOM 3445 C C . GLY B 1 139 ? 4.921 27.472 24.917 1 94.16 139 GLY B C 1
ATOM 3446 O O . GLY B 1 139 ? 5.915 28.169 24.7 1 94.16 139 GLY B O 1
ATOM 3447 N N . GLY B 1 140 ? 4.303 26.766 24.017 1 94.57 140 GLY B N 1
ATOM 3448 C CA . GLY B 1 140 ? 4.693 26.729 22.616 1 94.57 140 GLY B CA 1
ATOM 3449 C C . GLY B 1 140 ? 4.765 25.322 22.054 1 94.57 140 GLY B C 1
ATOM 3450 O O . GLY B 1 140 ? 4.634 24.345 22.793 1 94.57 140 GLY B O 1
ATOM 3451 N N . PRO B 1 141 ? 4.992 25.208 20.717 1 95.06 141 PRO B N 1
ATOM 3452 C CA . PRO B 1 141 ? 5.043 23.88 20.1 1 95.06 141 PRO B CA 1
ATOM 3453 C C . PRO B 1 141 ? 6.286 23.09 20.504 1 95.06 141 PRO B C 1
ATOM 3455 O O . PRO B 1 141 ? 7.386 23.646 20.557 1 95.06 141 PRO B O 1
ATOM 3458 N N . ARG B 1 142 ? 6.201 21.787 20.726 1 94.89 142 ARG B N 1
ATOM 3459 C CA . ARG B 1 142 ? 7.287 20.943 21.214 1 94.89 142 ARG B CA 1
ATOM 3460 C C . ARG B 1 142 ? 7.568 19.799 20.246 1 94.89 142 ARG B C 1
ATOM 3462 O O . ARG B 1 142 ? 8.308 18.869 20.574 1 94.89 142 ARG B O 1
ATOM 3469 N N . ALA B 1 143 ? 7.152 19.835 19.062 1 92.5 143 ALA B N 1
ATOM 3470 C CA . ALA B 1 143 ? 7.308 18.747 18.099 1 92.5 143 ALA B CA 1
ATOM 3471 C C . ALA B 1 143 ? 8.699 18.767 17.47 1 92.5 143 ALA B C 1
ATOM 3473 O O . ALA B 1 143 ? 9.367 19.803 17.46 1 92.5 143 ALA B O 1
ATOM 3474 N N . ALA B 1 144 ? 9.165 17.624 17.05 1 92.32 144 ALA B N 1
ATOM 3475 C CA . ALA B 1 144 ? 10.423 17.509 16.317 1 92.32 144 ALA B CA 1
ATOM 3476 C C . ALA B 1 144 ? 10.351 18.25 14.985 1 92.32 144 ALA B C 1
ATOM 3478 O O . ALA B 1 144 ? 9.269 18.646 14.545 1 92.32 144 ALA B O 1
ATOM 3479 N N . LYS B 1 145 ? 11.463 18.378 14.368 1 88.2 145 LYS B N 1
ATOM 3480 C CA . LYS B 1 145 ? 11.553 19.304 13.243 1 88.2 145 LYS B CA 1
ATOM 3481 C C . LYS B 1 145 ? 11.258 18.597 11.923 1 88.2 145 LYS B C 1
ATOM 3483 O O . LYS B 1 145 ? 10.744 19.21 10.986 1 88.2 145 LYS B O 1
ATOM 3488 N N . THR B 1 146 ? 11.635 17.322 11.841 1 88.54 146 THR B N 1
ATOM 3489 C CA . THR B 1 146 ? 11.497 16.645 10.556 1 88.54 146 THR B CA 1
ATOM 3490 C C . THR B 1 146 ? 10.396 15.59 10.616 1 88.54 146 THR B C 1
ATOM 3492 O O . THR B 1 146 ? 10.091 15.064 11.689 1 88.54 146 THR B O 1
ATOM 3495 N N . ASP B 1 147 ? 9.935 15.262 9.495 1 90.67 147 ASP B N 1
ATOM 3496 C CA . ASP B 1 147 ? 8.895 14.24 9.421 1 90.67 147 ASP B CA 1
ATOM 3497 C C . ASP B 1 147 ? 9.404 12.901 9.949 1 90.67 147 ASP B C 1
ATOM 3499 O O . ASP B 1 147 ? 8.667 12.169 10.614 1 90.67 147 ASP B O 1
ATOM 3503 N N . PHE B 1 148 ? 10.683 12.615 9.68 1 93.73 148 PHE B N 1
ATOM 3504 C CA . PHE B 1 148 ? 11.286 11.376 10.158 1 93.73 148 PHE B CA 1
ATOM 3505 C C . PHE B 1 148 ? 11.268 11.317 11.68 1 93.73 148 PHE B C 1
ATOM 3507 O O . PHE B 1 148 ? 10.807 10.332 12.262 1 93.73 148 PHE B O 1
ATOM 3514 N N . LEU B 1 149 ? 11.647 12.353 12.278 1 93.99 149 LEU B N 1
ATOM 3515 C CA . LEU B 1 149 ? 11.712 12.394 13.735 1 93.99 149 LEU B CA 1
ATOM 3516 C C . LEU B 1 149 ? 10.313 12.438 14.34 1 93.99 149 LEU B C 1
ATOM 3518 O O . LEU B 1 149 ? 10.062 11.823 15.38 1 93.99 149 LEU B O 1
ATOM 3522 N N . ARG B 1 150 ? 9.43 13.138 13.712 1 95.77 150 ARG B N 1
ATOM 3523 C CA . ARG B 1 150 ? 8.065 13.218 14.223 1 95.77 150 ARG B CA 1
ATOM 3524 C C . ARG B 1 150 ? 7.352 11.876 14.091 1 95.77 150 ARG B C 1
ATOM 3526 O O . ARG B 1 150 ? 6.547 11.508 14.95 1 95.77 150 ARG B O 1
ATOM 3533 N N . LEU B 1 151 ? 7.65 11.218 13.009 1 96.59 151 LEU B N 1
ATOM 3534 C CA . LEU B 1 151 ? 7.129 9.865 12.843 1 96.59 151 LEU B CA 1
ATOM 3535 C C . LEU B 1 151 ? 7.657 8.941 13.935 1 96.59 151 LEU B C 1
ATOM 3537 O O . LEU B 1 151 ? 6.889 8.199 14.551 1 96.59 151 LEU B O 1
ATOM 3541 N N . ALA B 1 152 ? 8.895 9.004 14.234 1 96.43 152 ALA B N 1
ATOM 3542 C CA . ALA B 1 152 ? 9.544 8.171 15.243 1 96.43 152 ALA B CA 1
ATOM 3543 C C . ALA B 1 152 ? 8.995 8.468 16.635 1 96.43 152 ALA B C 1
ATOM 3545 O O . ALA B 1 152 ? 8.857 7.563 17.461 1 96.43 152 ALA B O 1
ATOM 3546 N N . ARG B 1 153 ? 8.565 9.658 16.855 1 96.21 153 ARG B N 1
ATOM 3547 C CA . ARG B 1 153 ? 8.128 10.089 18.18 1 96.21 153 ARG B CA 1
ATOM 3548 C C . ARG B 1 153 ? 6.612 9.997 18.313 1 96.21 153 ARG B C 1
ATOM 3550 O O . ARG B 1 153 ? 6.055 10.326 19.362 1 96.21 153 ARG B O 1
ATOM 3557 N N . GLY B 1 154 ? 5.958 9.64 17.25 1 96.4 154 GLY B N 1
ATOM 3558 C CA . GLY B 1 154 ? 4.509 9.532 17.289 1 96.4 154 GLY B CA 1
ATOM 3559 C C . GLY B 1 154 ? 3.808 10.876 17.211 1 96.4 154 GLY B C 1
ATOM 3560 O O . GLY B 1 154 ? 2.626 10.985 17.543 1 96.4 154 GLY B O 1
ATOM 3561 N N . GLU B 1 155 ? 4.499 11.905 16.793 1 98.03 155 GLU B N 1
ATOM 3562 C CA . GLU B 1 155 ? 3.947 13.244 16.612 1 98.03 155 GLU B CA 1
ATOM 3563 C C . GLU B 1 155 ? 3.365 13.417 15.212 1 98.03 155 GLU B C 1
ATOM 3565 O O . GLU B 1 155 ? 2.71 14.421 14.926 1 98.03 155 GLU B O 1
ATOM 3570 N N . LEU B 1 156 ? 3.688 12.497 14.416 1 96.99 156 LEU B N 1
ATOM 3571 C CA . LEU B 1 156 ? 3.118 12.302 13.088 1 96.99 156 LEU B CA 1
ATOM 3572 C C . LEU B 1 156 ? 2.668 10.857 12.897 1 96.99 156 LEU B C 1
ATOM 3574 O O . LEU B 1 156 ? 3.442 9.925 13.126 1 96.99 156 LEU B O 1
ATOM 3578 N N . ILE B 1 157 ? 1.454 10.709 12.64 1 97.64 157 ILE B N 1
ATOM 3579 C CA . ILE B 1 157 ? 0.921 9.409 12.25 1 97.64 157 ILE B CA 1
ATOM 3580 C C . ILE B 1 157 ? 0.607 9.407 10.756 1 97.64 157 ILE B C 1
ATOM 3582 O O . ILE B 1 157 ? -0.153 10.251 10.274 1 97.64 157 ILE B O 1
ATOM 3586 N N . TYR B 1 158 ? 1.198 8.528 10.031 1 95.98 158 TYR B N 1
ATOM 3587 C CA . TYR B 1 158 ? 0.925 8.453 8.6 1 95.98 158 TYR B CA 1
ATOM 3588 C C . TYR B 1 158 ? -0.392 7.735 8.333 1 95.98 158 TYR B C 1
ATOM 3590 O O . TYR B 1 158 ? -0.405 6.641 7.764 1 95.98 158 TYR B O 1
ATOM 3598 N N . MET B 1 159 ? -1.378 8.338 8.726 1 97.03 159 MET B N 1
ATOM 3599 C CA . MET B 1 159 ? -2.766 7.906 8.597 1 97.03 159 MET B CA 1
ATOM 3600 C C . MET B 1 159 ? -3.702 9.105 8.486 1 97.03 159 MET B C 1
ATOM 3602 O O . MET B 1 159 ? -3.656 10.012 9.32 1 97.03 159 MET B O 1
ATOM 3606 N N . GLY B 1 160 ? -4.422 9.158 7.468 1 96.31 160 GLY B N 1
ATOM 3607 C CA . GLY B 1 160 ? -5.425 10.191 7.268 1 96.31 160 GLY B CA 1
ATOM 3608 C C . GLY B 1 160 ? -6.821 9.635 7.06 1 96.31 160 GLY B C 1
ATOM 3609 O O . GLY B 1 160 ? -7.031 8.423 7.142 1 96.31 160 GLY B O 1
ATOM 3610 N N . LEU B 1 161 ? -7.72 10.513 6.844 1 97.14 161 LEU B N 1
ATOM 3611 C CA . LEU B 1 161 ? -9.123 10.124 6.747 1 97.14 161 LEU B CA 1
ATOM 3612 C C . LEU B 1 161 ? -9.405 9.432 5.418 1 97.14 161 LEU B C 1
ATOM 3614 O O . LEU B 1 161 ? -10.328 8.62 5.32 1 97.14 161 LEU B O 1
ATOM 3618 N N . LEU B 1 162 ? -8.57 9.709 4.402 1 96.47 162 LEU B N 1
ATOM 3619 C CA . LEU B 1 162 ? -8.995 9.289 3.071 1 96.47 162 LEU B CA 1
ATOM 3620 C C . LEU B 1 162 ? -7.977 8.338 2.451 1 96.47 162 LEU B C 1
ATOM 3622 O O . LEU B 1 162 ? -8.317 7.212 2.081 1 96.47 162 LEU B O 1
ATOM 3626 N N . ARG B 1 163 ? -6.738 8.545 2.465 1 95.22 163 ARG B N 1
ATOM 3627 C CA . ARG B 1 163 ? -5.785 7.934 1.544 1 95.22 163 ARG B CA 1
ATOM 3628 C C . ARG B 1 163 ? -5.057 6.767 2.204 1 95.22 163 ARG B C 1
ATOM 3630 O O . ARG B 1 163 ? -4.253 6.088 1.562 1 95.22 163 ARG B O 1
ATOM 3637 N N . THR B 1 164 ? -5.309 6.532 3.428 1 97.24 164 THR B N 1
ATOM 3638 C CA . THR B 1 164 ? -4.572 5.483 4.124 1 97.24 164 THR B CA 1
ATOM 3639 C C . THR B 1 164 ? -4.826 4.124 3.477 1 97.24 164 THR B C 1
ATOM 3641 O O . THR B 1 164 ? -5.976 3.704 3.333 1 97.24 164 THR B O 1
ATOM 3644 N N . ASN B 1 165 ? -3.727 3.489 3.113 1 97.22 165 ASN B N 1
ATOM 3645 C CA . ASN B 1 165 ? -3.79 2.143 2.554 1 97.22 165 ASN B CA 1
ATOM 3646 C C . ASN B 1 165 ? -4.289 1.132 3.582 1 97.22 165 ASN B C 1
ATOM 3648 O O . ASN B 1 165 ? -3.646 0.919 4.612 1 97.22 165 ASN B O 1
ATOM 3652 N N . LEU B 1 166 ? -5.313 0.381 3.282 1 98.22 166 LEU B N 1
ATOM 3653 C CA . LEU B 1 166 ? -5.915 -0.507 4.271 1 98.22 166 LEU B CA 1
ATOM 3654 C C . LEU B 1 166 ? -4.994 -1.684 4.576 1 98.22 166 LEU B C 1
ATOM 3656 O O . LEU B 1 166 ? -4.966 -2.179 5.705 1 98.22 166 LEU B O 1
ATOM 3660 N N . ALA B 1 167 ? -4.282 -2.127 3.605 1 97.18 167 ALA B N 1
ATOM 3661 C CA . ALA B 1 167 ? -3.366 -3.24 3.841 1 97.18 167 ALA B CA 1
ATOM 3662 C C . ALA B 1 167 ? -2.298 -2.864 4.865 1 97.18 167 ALA B C 1
ATOM 3664 O O . ALA B 1 167 ? -1.909 -3.688 5.696 1 97.18 167 ALA B O 1
ATOM 3665 N N . ALA B 1 168 ? -1.807 -1.676 4.791 1 97.02 168 ALA B N 1
ATOM 3666 C CA . ALA B 1 168 ? -0.804 -1.188 5.734 1 97.02 168 ALA B CA 1
ATOM 3667 C C . ALA B 1 168 ? -1.424 -0.909 7.1 1 97.02 168 ALA B C 1
ATOM 3669 O O . ALA B 1 168 ? -0.77 -1.076 8.132 1 97.02 168 ALA B O 1
ATOM 3670 N N . LEU B 1 169 ? -2.66 -0.557 7.123 1 97.66 169 LEU B N 1
ATOM 3671 C CA . LEU B 1 169 ? -3.368 -0.18 8.342 1 97.66 169 LEU B CA 1
ATOM 3672 C C . LEU B 1 169 ? -3.713 -1.411 9.173 1 97.66 169 LEU B C 1
ATOM 3674 O O . LEU B 1 169 ? -3.595 -1.39 10.4 1 97.66 169 LEU B O 1
ATOM 3678 N N . LEU B 1 170 ? -4.163 -2.536 8.603 1 96.88 170 LEU B N 1
ATOM 3679 C CA . LEU B 1 170 ? -4.806 -3.633 9.318 1 96.88 170 LEU B CA 1
ATOM 3680 C C . LEU B 1 170 ? -3.919 -4.873 9.322 1 96.88 170 LEU B C 1
ATOM 3682 O O . LEU B 1 170 ? -3.87 -5.603 10.315 1 96.88 170 LEU B O 1
ATOM 3686 N N . GLY B 1 171 ? -3.297 -5.219 8.237 1 93.94 171 GLY B N 1
ATOM 3687 C CA . GLY B 1 171 ? -2.572 -6.469 8.071 1 93.94 171 GLY B CA 1
ATOM 3688 C C . GLY B 1 171 ? -3.48 -7.655 7.808 1 93.94 171 GLY B C 1
ATOM 3689 O O . GLY B 1 171 ? -3.275 -8.399 6.846 1 93.94 171 GLY B O 1
ATOM 3690 N N . ALA B 1 172 ? -4.483 -7.833 8.7 1 97.34 172 ALA B N 1
ATOM 3691 C CA . ALA B 1 172 ? -5.495 -8.878 8.573 1 97.34 172 ALA B CA 1
ATOM 3692 C C . ALA B 1 172 ? -6.848 -8.399 9.091 1 97.34 172 ALA B C 1
ATOM 3694 O O . ALA B 1 172 ? -6.925 -7.399 9.81 1 97.34 172 ALA B O 1
ATOM 3695 N N . VAL B 1 173 ? -7.874 -9.1 8.671 1 98.4 173 VAL B N 1
ATOM 3696 C CA . VAL B 1 173 ? -9.226 -8.782 9.12 1 98.4 173 VAL B CA 1
ATOM 3697 C C . VAL B 1 173 ? -9.984 -10.07 9.43 1 98.4 173 VAL B C 1
ATOM 3699 O O . VAL B 1 173 ? -9.586 -11.153 8.994 1 98.4 173 VAL B O 1
ATOM 3702 N N . GLU B 1 174 ? -10.999 -9.867 10.209 1 98.07 174 GLU B N 1
ATOM 3703 C CA . GLU B 1 174 ? -11.942 -10.958 10.436 1 98.07 174 GLU B CA 1
ATOM 3704 C C . GLU B 1 174 ? -13.121 -10.879 9.47 1 98.07 174 GLU B C 1
ATOM 3706 O O . GLU B 1 174 ? -13.789 -9.846 9.381 1 98.07 174 GLU B O 1
ATOM 3711 N N . VAL B 1 175 ? -13.284 -11.881 8.732 1 96.84 175 VAL B N 1
ATOM 3712 C CA . VAL B 1 175 ? -14.43 -12.025 7.84 1 96.84 175 VAL B CA 1
ATOM 3713 C C . VAL B 1 175 ? -15.167 -13.325 8.15 1 96.84 175 VAL B C 1
ATOM 3715 O O . VAL B 1 175 ? -14.6 -14.413 8.023 1 96.84 175 VAL B O 1
ATOM 3718 N N . ASP B 1 176 ? -16.436 -13.221 8.594 1 91.37 176 ASP B N 1
ATOM 3719 C CA . ASP B 1 176 ? -17.261 -14.377 8.933 1 91.37 176 ASP B CA 1
ATOM 3720 C C . ASP B 1 176 ? -16.566 -15.263 9.965 1 91.37 176 ASP B C 1
ATOM 3722 O O . ASP B 1 176 ? -16.513 -16.484 9.806 1 91.37 176 ASP B O 1
ATOM 3726 N N . GLY B 1 177 ? -15.9 -14.627 10.877 1 91.81 177 GLY B N 1
ATOM 3727 C CA . GLY B 1 177 ? -15.297 -15.34 11.991 1 91.81 177 GLY B CA 1
ATOM 3728 C C . GLY B 1 177 ? -13.905 -15.86 11.685 1 91.81 177 GLY B C 1
ATOM 3729 O O 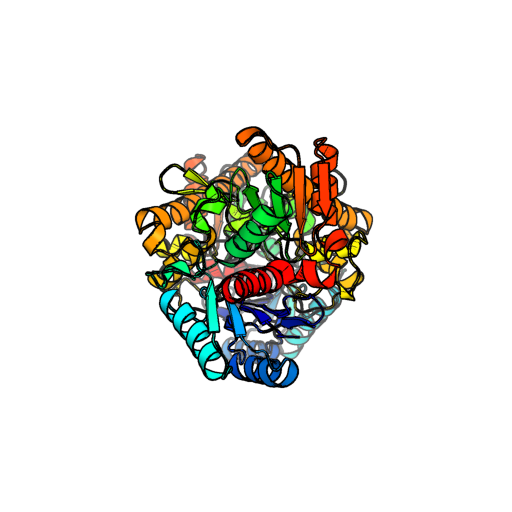. GLY B 1 177 ? -13.256 -16.455 12.547 1 91.81 177 GLY B O 1
ATOM 3730 N N . GLU B 1 178 ? -13.439 -15.621 10.512 1 94.29 178 GLU B N 1
ATOM 3731 C CA . GLU B 1 178 ? -12.118 -16.101 10.118 1 94.29 178 GLU B CA 1
ATOM 3732 C C . GLU B 1 178 ? -11.137 -14.944 9.955 1 94.29 178 GLU B C 1
ATOM 3734 O O . GLU B 1 178 ? -11.479 -13.909 9.379 1 94.29 178 GLU B O 1
ATOM 3739 N N . ARG B 1 179 ? -9.964 -15.188 10.512 1 96.75 179 ARG B N 1
ATOM 3740 C CA . ARG B 1 179 ? -8.91 -14.194 10.335 1 96.75 179 ARG B CA 1
ATOM 3741 C C . ARG B 1 179 ? -8.256 -14.328 8.964 1 96.75 179 ARG B C 1
ATOM 3743 O O . ARG B 1 179 ? -7.724 -15.387 8.625 1 96.75 179 ARG B O 1
ATOM 3750 N N . VAL B 1 180 ? -8.304 -13.301 8.148 1 97.89 180 VAL B N 1
ATOM 3751 C CA . VAL B 1 180 ? -7.801 -13.317 6.779 1 97.89 180 VAL B CA 1
ATOM 3752 C C . VAL B 1 180 ? -6.769 -12.207 6.595 1 97.89 180 VAL B C 1
ATOM 3754 O O . VAL B 1 180 ? -7.068 -11.03 6.811 1 97.89 180 VAL B O 1
ATOM 3757 N N . PRO B 1 181 ? -5.577 -12.561 6.2 1 97.42 181 PRO B N 1
ATOM 3758 C CA . PRO B 1 181 ? -4.614 -11.509 5.868 1 97.42 181 PRO B CA 1
ATOM 3759 C C . PRO B 1 181 ? -5.053 -10.661 4.677 1 97.42 181 PRO B C 1
ATOM 3761 O O . PRO B 1 181 ? -5.721 -11.163 3.769 1 97.42 181 PRO B O 1
ATOM 3764 N N . LEU B 1 182 ? -4.702 -9.4 4.698 1 97.2 182 LEU B N 1
ATOM 3765 C CA . LEU B 1 182 ? -4.994 -8.549 3.549 1 97.2 182 LEU B CA 1
ATOM 3766 C C . LEU B 1 182 ? -3.91 -8.681 2.485 1 97.2 182 LEU B C 1
ATOM 3768 O O . LEU B 1 182 ? -2.753 -8.965 2.803 1 97.2 182 LEU B O 1
ATOM 3772 N N . SER B 1 183 ? -4.321 -8.402 1.237 1 94.91 183 SER B N 1
ATOM 3773 C CA . SER B 1 183 ? -3.376 -8.318 0.128 1 94.91 183 SER B CA 1
ATOM 3774 C C . SER B 1 183 ? -2.462 -7.106 0.271 1 94.91 183 SER B C 1
ATOM 3776 O O . SER B 1 183 ? -2.924 -6.007 0.588 1 94.91 183 SER B O 1
ATOM 3778 N N . ALA B 1 184 ? -1.232 -7.325 0.078 1 93.48 184 ALA B N 1
ATOM 3779 C CA . ALA B 1 184 ? -0.241 -6.267 0.263 1 93.48 184 ALA B CA 1
ATOM 3780 C C . ALA B 1 184 ? -0.212 -5.326 -0.938 1 93.48 184 ALA B C 1
ATOM 3782 O O . ALA B 1 184 ? 0.862 -4.93 -1.398 1 93.48 184 ALA B O 1
ATOM 3783 N N . GLU B 1 185 ? -1.365 -5.029 -1.537 1 90.15 185 GLU B N 1
ATOM 3784 C CA . GLU B 1 185 ? -1.514 -4.1 -2.653 1 90.15 185 GLU B CA 1
ATOM 3785 C C . GLU B 1 185 ? -2.399 -2.917 -2.272 1 90.15 185 GLU B C 1
ATOM 3787 O O . GLU B 1 185 ? -3.126 -2.974 -1.278 1 90.15 185 GLU B O 1
ATOM 3792 N N . LEU B 1 186 ? -2.25 -1.946 -3.05 1 93.22 186 LEU B N 1
ATOM 3793 C CA . LEU B 1 186 ? -3.106 -0.783 -2.844 1 93.22 186 LEU B CA 1
ATOM 3794 C C . LEU B 1 186 ? -4.457 -0.975 -3.524 1 93.22 186 LEU B C 1
ATOM 3796 O O . LEU B 1 186 ? -4.748 -0.325 -4.531 1 93.22 186 LEU B O 1
ATOM 3800 N N . PHE B 1 187 ? -5.352 -1.747 -2.871 1 93.35 187 PHE B N 1
ATOM 3801 C CA . PHE B 1 187 ? -6.645 -2.046 -3.477 1 93.35 187 PHE B CA 1
ATOM 3802 C C . PHE B 1 187 ? -7.729 -1.132 -2.918 1 93.35 187 PHE B C 1
ATOM 3804 O O . PHE B 1 187 ? -8.691 -0.804 -3.615 1 93.35 187 PHE B O 1
ATOM 3811 N N . ALA B 1 188 ? -7.509 -0.851 -1.639 1 97.04 188 ALA B N 1
ATOM 3812 C CA . ALA B 1 188 ? -8.502 -0.005 -0.982 1 97.04 188 ALA B CA 1
ATOM 3813 C C . ALA B 1 188 ? -7.839 0.965 -0.008 1 97.04 188 ALA B C 1
ATOM 3815 O O . ALA B 1 188 ? -6.749 0.694 0.502 1 97.04 188 ALA B O 1
ATOM 3816 N N . ILE B 1 189 ? -8.518 2.037 0.21 1 98.17 189 ILE B N 1
ATOM 3817 C CA . ILE B 1 189 ? -8.029 3.065 1.123 1 98.17 189 ILE B CA 1
ATOM 3818 C C . ILE B 1 189 ? -9.114 3.411 2.141 1 98.17 189 ILE B C 1
ATOM 3820 O O . ILE B 1 189 ? -10.249 2.942 2.03 1 98.17 189 ILE B O 1
ATOM 3824 N N . ALA B 1 190 ? -8.79 4.22 3.08 1 98.58 190 ALA B N 1
ATOM 3825 C CA . ALA B 1 190 ? -9.683 4.557 4.186 1 98.58 190 ALA B CA 1
ATOM 3826 C C . ALA B 1 190 ? -10.965 5.209 3.676 1 98.58 190 ALA B C 1
ATOM 3828 O O . ALA B 1 190 ? -12.039 5.014 4.25 1 98.58 190 ALA B O 1
ATOM 3829 N N . ALA B 1 191 ? -10.878 5.977 2.621 1 98.45 191 ALA B N 1
ATOM 3830 C CA . ALA B 1 191 ? -12.061 6.626 2.062 1 98.45 191 ALA B CA 1
ATOM 3831 C C . ALA B 1 191 ? -13.12 5.597 1.676 1 98.45 191 ALA B C 1
ATOM 3833 O O . ALA B 1 191 ? -14.32 5.856 1.799 1 98.45 191 ALA B O 1
ATOM 3834 N N . ASP B 1 192 ? -12.707 4.473 1.181 1 98.69 192 ASP B N 1
ATOM 3835 C CA . ASP B 1 192 ? -13.646 3.41 0.837 1 98.69 192 ASP B CA 1
ATOM 3836 C C . ASP B 1 192 ? -14.419 2.941 2.067 1 98.69 192 ASP B C 1
ATOM 3838 O O . ASP B 1 192 ? -15.631 2.724 2 1 98.69 192 ASP B O 1
ATOM 3842 N N . ALA B 1 193 ? -13.701 2.737 3.145 1 98.81 193 ALA B N 1
ATOM 3843 C CA . ALA B 1 193 ? -14.321 2.274 4.385 1 98.81 193 ALA B CA 1
ATOM 3844 C C . ALA B 1 193 ? -15.291 3.316 4.935 1 98.81 193 ALA B C 1
ATOM 3846 O O . ALA B 1 193 ? -16.431 2.993 5.275 1 98.81 193 ALA B O 1
ATOM 3847 N N . HIS B 1 194 ? -14.847 4.538 4.986 1 98.75 194 HIS B N 1
ATOM 3848 C CA . HIS B 1 194 ? -15.669 5.604 5.547 1 98.75 194 HIS B CA 1
ATOM 3849 C C . HIS B 1 194 ? -16.895 5.869 4.679 1 98.75 194 HIS B C 1
ATOM 3851 O O . HIS B 1 194 ? -17.963 6.209 5.193 1 98.75 194 HIS B O 1
ATOM 3857 N N . LEU B 1 195 ? -16.724 5.795 3.392 1 98.68 195 LEU B N 1
ATOM 3858 C CA . LEU B 1 195 ? -17.86 5.936 2.488 1 98.68 195 LEU B CA 1
ATOM 3859 C C . LEU B 1 195 ? -18.894 4.843 2.74 1 98.68 195 LEU B C 1
ATOM 3861 O O . LEU B 1 195 ? -20.088 5.127 2.854 1 98.68 195 LEU B O 1
ATOM 3865 N N . LEU B 1 196 ? -18.47 3.627 2.842 1 98.46 196 LEU B N 1
ATOM 3866 C CA . LEU B 1 196 ? -19.37 2.495 3.034 1 98.46 196 LEU B CA 1
ATOM 3867 C C . LEU B 1 196 ? -20.124 2.619 4.354 1 98.46 196 LEU B C 1
ATOM 3869 O O . LEU B 1 196 ? -21.298 2.251 4.441 1 98.46 196 LEU B O 1
ATOM 3873 N N . LEU B 1 197 ? -19.468 3.154 5.343 1 98.37 197 LEU B N 1
ATOM 3874 C CA . LEU B 1 197 ? -20.052 3.257 6.676 1 98.37 197 LEU B CA 1
ATOM 3875 C C . LEU B 1 197 ? -20.901 4.518 6.802 1 98.37 197 LEU B C 1
ATOM 3877 O O . LEU B 1 197 ? -21.564 4.725 7.82 1 98.37 197 LEU B O 1
ATOM 3881 N N . GLY B 1 198 ? -20.778 5.425 5.846 1 97.36 198 GLY B N 1
ATOM 3882 C CA . GLY B 1 198 ? -21.581 6.637 5.854 1 97.36 198 GLY B CA 1
ATOM 3883 C C . GLY B 1 198 ? -20.926 7.782 6.602 1 97.36 198 GLY B C 1
ATOM 3884 O O . GLY B 1 198 ? -21.583 8.772 6.933 1 97.36 198 GLY B O 1
ATOM 3885 N N . ASP B 1 199 ? -19.665 7.634 6.869 1 96.78 199 ASP B N 1
ATOM 3886 C CA . ASP B 1 199 ? -18.933 8.691 7.56 1 96.78 199 ASP B CA 1
ATOM 3887 C C . ASP B 1 199 ? -18.646 9.864 6.625 1 96.78 199 ASP B C 1
ATOM 3889 O O . ASP B 1 199 ? -18.449 10.992 7.079 1 96.78 199 ASP B O 1
ATOM 3893 N N . ILE B 1 200 ? -18.542 9.556 5.347 1 96.76 200 ILE B N 1
ATOM 3894 C CA . ILE B 1 200 ? -18.368 10.601 4.344 1 96.76 200 ILE B CA 1
ATOM 3895 C C . ILE B 1 200 ? -19.344 10.378 3.191 1 96.76 200 ILE B C 1
ATOM 3897 O O . ILE B 1 200 ? -19.753 9.245 2.927 1 96.76 200 ILE B O 1
ATOM 3901 N N . ALA B 1 201 ? -19.674 11.47 2.584 1 95.99 201 ALA B N 1
ATOM 3902 C CA . ALA B 1 201 ? -20.46 11.414 1.354 1 95.99 201 ALA B CA 1
ATOM 3903 C C . ALA B 1 201 ? -19.559 11.235 0.135 1 95.99 201 ALA B C 1
ATOM 3905 O O . ALA B 1 201 ? -18.339 11.396 0.228 1 95.99 201 ALA B O 1
ATOM 3906 N N . GLU B 1 202 ? -20.138 10.903 -1.024 1 95.93 202 GLU B N 1
ATOM 3907 C CA . GLU B 1 202 ? -19.389 10.711 -2.263 1 95.93 202 GLU B CA 1
ATOM 3908 C C . GLU B 1 202 ? -18.581 11.956 -2.618 1 95.93 202 GLU B C 1
ATOM 3910 O O . GLU B 1 202 ? -17.44 11.853 -3.072 1 95.93 202 GLU B O 1
ATOM 3915 N N . GLY B 1 203 ? -19.165 13.096 -2.393 1 92.82 203 GLY B N 1
ATOM 3916 C CA . GLY B 1 203 ? -18.51 14.353 -2.719 1 92.82 203 GLY B CA 1
ATOM 3917 C C . GLY B 1 203 ? -17.328 14.66 -1.819 1 92.82 203 GLY B C 1
ATOM 3918 O O . GLY B 1 203 ? -16.476 15.482 -2.163 1 92.82 203 GLY B O 1
ATOM 3919 N N . GLU B 1 204 ? -17.217 14.017 -0.635 1 92.43 204 GLU B N 1
ATOM 3920 C CA . GLU B 1 204 ? -16.134 14.232 0.319 1 92.43 204 GLU B CA 1
ATOM 3921 C C . GLU B 1 204 ? -14.969 13.282 0.055 1 92.43 204 GLU B C 1
ATOM 3923 O O . GLU B 1 204 ? -13.895 13.43 0.642 1 92.43 204 GLU B O 1
ATOM 3928 N N . TYR B 1 205 ? -15.258 12.247 -0.831 1 93.87 205 TYR B N 1
ATOM 3929 C CA . TYR B 1 205 ? -14.181 11.415 -1.356 1 93.87 205 TYR B CA 1
ATOM 3930 C C . TYR B 1 205 ? -13.34 12.184 -2.368 1 93.87 205 TYR B C 1
ATOM 3932 O O . TYR B 1 205 ? -13.427 11.936 -3.573 1 93.87 205 TYR B O 1
ATOM 3940 N N . ALA B 1 206 ? -12.365 13.016 -1.926 1 88.34 206 ALA B N 1
ATOM 3941 C CA . ALA B 1 206 ? -11.741 14.064 -2.731 1 88.34 206 ALA B CA 1
ATOM 3942 C C . ALA B 1 206 ? -10.404 13.596 -3.299 1 88.34 206 ALA B C 1
ATOM 3944 O O . ALA B 1 206 ? -9.633 14.398 -3.83 1 88.34 206 ALA B O 1
ATOM 3945 N N . VAL B 1 207 ? -10.113 12.32 -3.188 1 89.82 207 VAL B N 1
ATOM 3946 C CA . VAL B 1 207 ? -8.833 11.81 -3.667 1 89.82 207 VAL B CA 1
ATOM 3947 C C . VAL B 1 207 ? -9.067 10.768 -4.759 1 89.82 207 VAL B C 1
ATOM 3949 O O . VAL B 1 207 ? -10.195 10.311 -4.958 1 89.82 207 VAL B O 1
ATOM 3952 N N . GLU B 1 208 ? -8.008 10.469 -5.423 1 88.88 208 GLU B N 1
ATOM 3953 C CA . GLU B 1 208 ? -8.123 9.439 -6.45 1 88.88 208 GLU B CA 1
ATOM 3954 C C . GLU B 1 208 ? -8.338 8.061 -5.829 1 88.88 208 GLU B C 1
ATOM 3956 O O . GLU B 1 208 ? -7.794 7.763 -4.764 1 88.88 208 GLU B O 1
ATOM 3961 N N . THR B 1 209 ? -9.09 7.278 -6.523 1 93.34 209 THR B N 1
ATOM 3962 C CA . THR B 1 209 ? -9.294 5.91 -6.06 1 93.34 209 THR B CA 1
ATOM 3963 C C . THR B 1 209 ? -8.153 5.008 -6.52 1 93.34 209 THR B C 1
ATOM 3965 O O . THR B 1 209 ? -7.538 5.256 -7.559 1 93.34 209 THR B O 1
ATOM 3968 N N . PRO B 1 210 ? -7.863 4.004 -5.795 1 91.44 210 PRO B N 1
ATOM 3969 C CA . PRO B 1 210 ? -6.74 3.128 -6.136 1 91.44 210 PRO B CA 1
ATOM 3970 C C . PRO B 1 210 ? -6.875 2.51 -7.526 1 91.44 210 PRO B C 1
ATOM 3972 O O . PRO B 1 210 ? -5.873 2.312 -8.218 1 91.44 210 PRO B O 1
ATOM 3975 N N . ASP B 1 211 ? -8.052 2.25 -7.997 1 86.4 211 ASP B N 1
ATOM 3976 C CA . ASP B 1 211 ? -8.267 1.584 -9.279 1 86.4 211 ASP B CA 1
ATOM 3977 C C . ASP B 1 211 ? -8.716 2.58 -10.346 1 86.4 211 ASP B C 1
ATOM 3979 O O . ASP B 1 211 ? -9.114 2.185 -11.444 1 86.4 211 ASP B O 1
ATOM 3983 N N . GLY B 1 212 ? -8.745 3.808 -9.995 1 87.53 212 GLY B N 1
ATOM 3984 C CA . GLY B 1 212 ? -9.211 4.818 -10.932 1 87.53 212 GLY B CA 1
ATOM 3985 C C . GLY B 1 212 ? -10.705 4.752 -11.187 1 87.53 212 GLY B C 1
ATOM 3986 O O . GLY B 1 212 ? -11.217 5.421 -12.086 1 87.53 212 GLY B O 1
ATOM 3987 N N . GLY B 1 213 ? -11.409 3.95 -10.437 1 88.95 213 GLY B N 1
ATOM 3988 C CA . GLY B 1 213 ? -12.834 3.741 -10.636 1 88.95 213 GLY B CA 1
ATOM 3989 C C . GLY B 1 213 ? -13.693 4.778 -9.938 1 88.95 213 GLY B C 1
ATOM 3990 O O . GLY B 1 213 ? -13.225 5.878 -9.637 1 88.95 213 GLY B O 1
ATOM 3991 N N . GLY B 1 214 ? -14.986 4.449 -9.708 1 93.01 214 GLY B N 1
ATOM 3992 C CA . GLY B 1 214 ? -15.956 5.382 -9.159 1 93.01 214 GLY B CA 1
ATOM 3993 C C . GLY B 1 214 ? -15.792 5.604 -7.667 1 93.01 214 GLY B C 1
ATOM 3994 O O . GLY B 1 214 ? -15.094 4.843 -6.994 1 93.01 214 GLY B O 1
ATOM 3995 N N . LYS B 1 215 ? -16.415 6.65 -7.167 1 96.64 215 LYS B N 1
ATOM 3996 C CA . LYS B 1 215 ? -16.402 7.01 -5.752 1 96.64 215 LYS B CA 1
ATOM 3997 C C . LYS B 1 215 ? -17.763 6.761 -5.109 1 96.64 215 LYS B C 1
ATOM 3999 O O . LYS B 1 215 ? -18.147 7.456 -4.166 1 96.64 215 LYS B O 1
ATOM 4004 N N . ASP B 1 216 ? -18.482 5.831 -5.677 1 96.99 216 ASP B N 1
ATOM 4005 C CA . ASP B 1 216 ? -19.778 5.434 -5.137 1 96.99 216 ASP B CA 1
ATOM 4006 C C . ASP B 1 216 ? -19.649 4.199 -4.249 1 96.99 216 ASP B C 1
ATOM 4008 O O . ASP B 1 216 ? -18.586 3.576 -4.194 1 96.99 216 ASP B O 1
ATOM 4012 N N . ARG B 1 217 ? -20.755 3.895 -3.61 1 96.9 217 ARG B N 1
ATOM 4013 C CA . ARG B 1 217 ? -20.772 2.807 -2.637 1 96.9 217 ARG B CA 1
ATOM 4014 C C . ARG B 1 217 ? -20.406 1.48 -3.293 1 96.9 217 ARG B C 1
ATOM 4016 O O . ARG B 1 217 ? -19.621 0.705 -2.743 1 96.9 217 ARG B O 1
ATOM 4023 N N . GLU B 1 218 ? -20.927 1.183 -4.382 1 94.61 218 GLU B N 1
ATOM 4024 C CA . GLU B 1 218 ? -20.689 -0.077 -5.079 1 94.61 218 GLU B CA 1
ATOM 4025 C C . GLU B 1 218 ? -19.212 -0.245 -5.426 1 94.61 218 GLU B C 1
ATOM 4027 O O . GLU B 1 218 ? -18.648 -1.328 -5.253 1 94.61 218 GLU B O 1
ATOM 4032 N N . SER B 1 219 ? -18.621 0.795 -5.93 1 95.15 219 SER B N 1
ATOM 4033 C CA . SER B 1 219 ? -17.202 0.763 -6.272 1 95.15 219 SER B CA 1
ATOM 4034 C C . SER B 1 219 ? -16.341 0.54 -5.033 1 95.15 219 SER B C 1
ATOM 4036 O O . SER B 1 219 ? -15.37 -0.218 -5.074 1 95.15 219 SER B O 1
ATOM 4038 N N . ALA B 1 220 ? -16.715 1.188 -3.987 1 97.43 220 ALA B N 1
ATOM 4039 C CA . ALA B 1 220 ? -15.987 1.025 -2.732 1 97.43 220 ALA B CA 1
ATOM 4040 C C . ALA B 1 220 ? -16.106 -0.405 -2.211 1 97.43 220 ALA B C 1
ATOM 4042 O O . ALA B 1 220 ? -15.131 -0.975 -1.716 1 97.43 220 ALA B O 1
ATOM 4043 N N . GLU B 1 221 ? -17.272 -0.976 -2.336 1 96.74 221 GLU B N 1
ATOM 4044 C CA . GLU B 1 221 ? -17.488 -2.354 -1.905 1 96.74 221 GLU B CA 1
ATOM 4045 C C . GLU B 1 221 ? -16.576 -3.317 -2.66 1 96.74 221 GLU B C 1
ATOM 4047 O O . GLU B 1 221 ? -16.018 -4.244 -2.068 1 96.74 221 GLU B O 1
ATOM 4052 N N . ARG B 1 222 ? -16.465 -3.092 -3.898 1 93.04 222 ARG B N 1
ATOM 4053 C CA . ARG B 1 222 ? -15.611 -3.939 -4.724 1 93.04 222 ARG B CA 1
ATOM 4054 C C . ARG B 1 222 ? -14.153 -3.838 -4.288 1 93.04 222 ARG B C 1
ATOM 4056 O O . ARG B 1 222 ? -13.463 -4.852 -4.171 1 93.04 222 ARG B O 1
ATOM 4063 N N . ARG B 1 223 ? -13.711 -2.648 -4.037 1 95.98 223 ARG B N 1
ATOM 4064 C CA . ARG B 1 223 ? -12.326 -2.442 -3.628 1 95.98 223 ARG B CA 1
ATOM 4065 C C . ARG B 1 223 ? -12.062 -3.055 -2.257 1 95.98 223 ARG B C 1
ATOM 4067 O O . ARG B 1 223 ? -11.016 -3.67 -2.037 1 95.98 223 ARG B O 1
ATOM 4074 N N . LEU B 1 224 ? -13.018 -2.908 -1.367 1 97.81 224 LEU B N 1
ATOM 4075 C CA . LEU B 1 224 ? -12.868 -3.479 -0.032 1 97.81 224 LEU B CA 1
ATOM 4076 C C . LEU B 1 224 ? -12.809 -5.001 -0.096 1 97.81 224 LEU B C 1
ATOM 4078 O O . LEU B 1 224 ? -11.973 -5.622 0.564 1 97.81 224 LEU B O 1
ATOM 4082 N N . ALA B 1 225 ? -13.6 -5.573 -0.864 1 95.03 225 ALA B N 1
ATOM 4083 C CA . ALA B 1 225 ? -13.592 -7.027 -1.004 1 95.03 225 ALA B CA 1
ATOM 4084 C C . ALA B 1 225 ? -12.269 -7.515 -1.586 1 95.03 225 ALA B C 1
ATOM 4086 O O . ALA B 1 225 ? -11.749 -8.556 -1.176 1 95.03 225 ALA B O 1
ATOM 4087 N N . ARG B 1 226 ? -11.716 -6.783 -2.477 1 92.75 226 ARG B N 1
ATOM 4088 C CA . ARG B 1 226 ? -10.487 -7.161 -3.168 1 92.75 226 ARG B CA 1
ATOM 4089 C C . ARG B 1 226 ? -9.312 -7.227 -2.198 1 92.75 226 ARG B C 1
ATOM 4091 O O . ARG B 1 226 ? -8.324 -7.917 -2.458 1 92.75 226 ARG B O 1
ATOM 4098 N N . THR B 1 227 ? -9.435 -6.532 -1.08 1 96.42 227 THR B N 1
ATOM 4099 C CA . THR B 1 227 ? -8.334 -6.54 -0.123 1 96.42 227 THR B CA 1
ATOM 4100 C C . THR B 1 227 ? -8.108 -7.945 0.429 1 96.42 227 THR B C 1
ATOM 4102 O O . THR B 1 227 ? -7.022 -8.256 0.922 1 96.42 227 THR B O 1
ATOM 4105 N N . VAL B 1 228 ? -9.119 -8.785 0.335 1 96.46 228 VAL B N 1
ATOM 4106 C CA . VAL B 1 228 ? -8.984 -10.163 0.797 1 96.46 228 VAL B CA 1
ATOM 4107 C C . VAL B 1 228 ? -9.121 -11.12 -0.385 1 96.46 228 VAL B C 1
ATOM 4109 O O . VAL B 1 228 ? -9.56 -12.261 -0.22 1 96.46 228 VAL B O 1
ATOM 4112 N N . CYS B 1 229 ? -8.875 -10.573 -1.568 1 91.15 229 CYS B N 1
ATOM 4113 C CA . CYS B 1 229 ? -8.874 -11.335 -2.812 1 91.15 229 CYS B CA 1
ATOM 4114 C C . CYS B 1 229 ? -10.246 -11.943 -3.079 1 91.15 229 CYS B C 1
ATOM 4116 O O . CYS B 1 229 ? -10.346 -13.076 -3.553 1 91.15 229 CYS B O 1
ATOM 4118 N N . ALA B 1 230 ? -11.277 -11.224 -2.748 1 90.95 230 ALA B N 1
ATOM 4119 C CA . ALA B 1 230 ? -12.646 -11.691 -2.951 1 90.95 230 ALA B CA 1
ATOM 4120 C C . ALA B 1 230 ? -13.442 -10.706 -3.802 1 90.95 230 ALA B C 1
ATOM 4122 O O . ALA B 1 230 ? -12.981 -9.593 -4.069 1 90.95 230 ALA B O 1
ATOM 4123 N N . ASP B 1 231 ? -14.563 -11.186 -4.247 1 86.64 231 ASP B N 1
ATOM 4124 C CA . ASP B 1 231 ? -15.601 -10.303 -4.77 1 86.64 231 ASP B CA 1
ATOM 4125 C C . ASP B 1 231 ? -16.73 -10.122 -3.757 1 86.64 231 ASP B C 1
ATOM 4127 O O . ASP B 1 231 ? -16.912 -10.956 -2.867 1 86.64 231 ASP B O 1
ATOM 4131 N N . PRO B 1 232 ? -17.425 -9.009 -3.906 1 89.25 232 PRO B N 1
ATOM 4132 C CA . PRO B 1 232 ? -18.51 -8.767 -2.952 1 89.25 232 PRO B CA 1
ATOM 4133 C C . PRO B 1 232 ? -19.489 -9.936 -2.864 1 89.25 232 PRO B C 1
ATOM 4135 O O . PRO B 1 232 ? -20.016 -10.224 -1.786 1 89.25 232 PRO B O 1
ATOM 4138 N N . GLY B 1 233 ? -19.704 -10.624 -3.936 1 88.37 233 GLY B N 1
ATOM 4139 C CA . GLY B 1 233 ? -20.613 -11.759 -3.928 1 88.37 233 GLY B CA 1
ATOM 4140 C C . GLY B 1 233 ? -20.1 -12.929 -3.111 1 88.37 233 GLY B C 1
ATOM 4141 O O . GLY B 1 233 ? -20.887 -13.701 -2.559 1 88.37 233 GLY B O 1
ATOM 4142 N N . GLU B 1 234 ? -18.844 -13.03 -3.016 1 88.78 234 GLU B N 1
ATOM 4143 C CA . GLU B 1 234 ? -18.23 -14.15 -2.31 1 88.78 234 GLU B CA 1
ATOM 4144 C C . GLU B 1 234 ? -18.309 -13.96 -0.798 1 88.78 234 GLU B C 1
ATOM 4146 O O . GLU B 1 234 ? -18.593 -14.908 -0.062 1 88.78 234 GLU B O 1
ATOM 4151 N N . ILE B 1 235 ? -18.094 -12.731 -0.261 1 94.15 235 ILE B N 1
ATOM 4152 C CA . ILE B 1 235 ? -18.037 -12.553 1.186 1 94.15 235 ILE B CA 1
ATOM 4153 C C . ILE B 1 235 ? -19.297 -11.839 1.668 1 94.15 235 ILE B C 1
ATOM 4155 O O . ILE B 1 235 ? -19.529 -11.722 2.874 1 94.15 235 ILE B O 1
ATOM 4159 N N . GLY B 1 236 ? -20.175 -11.29 0.753 1 94.52 236 GLY B N 1
ATOM 4160 C CA . GLY B 1 236 ? -21.442 -10.669 1.102 1 94.52 236 GLY B CA 1
ATOM 4161 C C . GLY B 1 236 ? -21.285 -9.279 1.688 1 94.52 236 GLY B C 1
ATOM 4162 O O . GLY B 1 236 ? -20.174 -8.864 2.027 1 94.52 236 GLY B O 1
ATOM 4163 N N . PRO B 1 237 ? -22.427 -8.606 1.765 1 95.51 237 PRO B N 1
ATOM 4164 C CA . PRO B 1 237 ? -22.397 -7.247 2.311 1 95.51 237 PRO B CA 1
ATOM 4165 C C . PRO B 1 237 ? -21.863 -7.198 3.741 1 95.51 237 PRO B C 1
ATOM 4167 O O . PRO B 1 237 ? -21.155 -6.256 4.107 1 95.51 237 PRO B O 1
ATOM 4170 N N . GLU B 1 238 ? -22.179 -8.18 4.5 1 96.87 238 GLU B N 1
ATOM 4171 C CA . GLU B 1 238 ? -21.724 -8.211 5.887 1 96.87 238 GLU B CA 1
ATOM 4172 C C . GLU B 1 238 ? -20.206 -8.344 5.968 1 96.87 238 GLU B C 1
ATOM 4174 O O . GLU B 1 238 ? -19.568 -7.721 6.819 1 96.87 238 GLU B O 1
ATOM 4179 N N . GLY B 1 239 ? -19.671 -9.205 5.148 1 97.7 239 GLY B N 1
ATOM 4180 C CA . GLY B 1 239 ? -18.226 -9.364 5.102 1 97.7 239 GLY B CA 1
ATOM 4181 C C . GLY B 1 239 ? -17.498 -8.093 4.708 1 97.7 239 GLY B C 1
ATOM 4182 O O . GLY B 1 239 ? -16.488 -7.735 5.318 1 97.7 239 GLY B O 1
ATOM 4183 N N . VAL B 1 240 ? -18.044 -7.404 3.715 1 98.01 240 VAL B N 1
ATOM 4184 C CA . VAL B 1 240 ? -17.433 -6.168 3.238 1 98.01 240 VAL B CA 1
ATOM 4185 C C . VAL B 1 240 ? -17.522 -5.095 4.321 1 98.01 240 VAL B C 1
ATOM 4187 O O . VAL B 1 240 ? -16.545 -4.389 4.586 1 98.01 240 VAL B O 1
ATOM 4190 N N . GLU B 1 241 ? -18.669 -5.02 4.929 1 98.13 241 GLU B N 1
ATOM 4191 C CA . GLU B 1 241 ? -18.862 -4.035 5.989 1 98.13 241 GLU B CA 1
ATOM 4192 C C . GLU B 1 241 ? -17.949 -4.317 7.178 1 98.13 241 GLU B C 1
ATOM 4194 O O . GLU B 1 241 ? -17.476 -3.39 7.838 1 98.13 241 GLU B O 1
ATOM 4199 N N . ALA B 1 242 ? -17.727 -5.575 7.444 1 98.46 242 ALA B N 1
ATOM 4200 C CA . ALA B 1 242 ? -16.828 -5.95 8.533 1 98.46 242 ALA B CA 1
ATOM 4201 C C . ALA B 1 242 ? -15.421 -5.412 8.292 1 98.46 242 ALA B C 1
ATOM 4203 O O . ALA B 1 242 ? -14.76 -4.945 9.223 1 98.46 242 ALA B O 1
ATOM 4204 N N . ILE B 1 243 ? -14.977 -5.468 7.083 1 98.65 243 ILE B N 1
ATOM 4205 C CA . ILE B 1 243 ? -13.664 -4.938 6.73 1 98.65 243 ILE B CA 1
ATOM 4206 C C . ILE B 1 243 ? -13.627 -3.434 6.994 1 98.65 243 ILE B C 1
ATOM 4208 O O . ILE B 1 243 ? -12.694 -2.931 7.624 1 98.65 243 ILE B O 1
ATOM 4212 N N . ALA B 1 244 ? -14.657 -2.755 6.576 1 98.81 244 ALA B N 1
ATOM 4213 C CA . ALA B 1 244 ? -14.747 -1.308 6.752 1 98.81 244 ALA B CA 1
ATOM 4214 C C . ALA B 1 244 ? -14.75 -0.934 8.232 1 98.81 244 ALA B C 1
ATOM 4216 O O . ALA B 1 244 ? -14.043 -0.012 8.647 1 98.81 244 ALA B O 1
ATOM 4217 N N . ARG B 1 245 ? -15.493 -1.647 9.002 1 98.75 245 ARG B N 1
ATOM 4218 C CA . ARG B 1 245 ? -15.595 -1.366 10.43 1 98.75 245 ARG B CA 1
ATOM 4219 C C . ARG B 1 245 ? -14.255 -1.576 11.127 1 98.75 245 ARG B C 1
ATOM 4221 O O . ARG B 1 245 ? -13.887 -0.81 12.021 1 98.75 245 ARG B O 1
ATOM 4228 N N . GLN B 1 246 ? -13.616 -2.588 10.762 1 98.8 246 GLN B N 1
ATOM 4229 C CA . GLN B 1 246 ? -12.325 -2.875 11.377 1 98.8 246 GLN B CA 1
ATOM 4230 C C . GLN B 1 246 ? -11.287 -1.822 10.997 1 98.8 246 GLN B C 1
ATOM 4232 O O . GLN B 1 246 ? -10.423 -1.474 11.805 1 98.8 246 GLN B O 1
ATOM 4237 N N . ALA B 1 247 ? -11.359 -1.325 9.749 1 98.75 247 ALA B N 1
ATOM 4238 C CA . ALA B 1 247 ? -10.469 -0.244 9.334 1 98.75 247 ALA B CA 1
ATOM 4239 C C . ALA B 1 247 ? -10.7 1.01 10.172 1 98.75 247 ALA B C 1
ATOM 4241 O O . ALA B 1 247 ? -9.75 1.599 10.694 1 98.75 247 ALA B O 1
ATOM 4242 N N . ARG B 1 248 ? -11.945 1.369 10.275 1 98.68 248 ARG B N 1
ATOM 4243 C CA . ARG B 1 248 ? -12.292 2.546 11.064 1 98.68 248 ARG B CA 1
ATOM 4244 C C . ARG B 1 248 ? -11.876 2.371 12.521 1 98.68 248 ARG B C 1
ATOM 4246 O O . ARG B 1 248 ? -11.343 3.298 13.135 1 98.68 248 ARG B O 1
ATOM 4253 N N . ALA B 1 249 ? -12.129 1.218 13.052 1 98.7 249 ALA B N 1
ATOM 4254 C CA . ALA B 1 249 ? -11.773 0.932 14.44 1 98.7 249 ALA B CA 1
ATOM 4255 C C . ALA B 1 249 ? -10.265 1.025 14.65 1 98.7 249 ALA B C 1
ATOM 4257 O O . ALA B 1 249 ? -9.805 1.519 15.683 1 98.7 249 ALA B O 1
ATOM 4258 N N . ARG B 1 250 ? -9.547 0.529 13.73 1 98.56 250 ARG B N 1
ATOM 4259 C CA . ARG B 1 250 ? -8.092 0.58 13.829 1 98.56 250 ARG B CA 1
ATOM 4260 C C . ARG B 1 250 ? -7.591 2.02 13.792 1 98.56 250 ARG B C 1
ATOM 4262 O O . ARG B 1 250 ? -6.666 2.38 14.524 1 98.56 250 ARG B O 1
ATOM 4269 N N . GLN B 1 251 ? -8.128 2.854 12.903 1 98.63 251 GLN B N 1
ATOM 4270 C CA . GLN B 1 251 ? -7.758 4.265 12.873 1 98.63 251 GLN B CA 1
ATOM 4271 C C . GLN B 1 251 ? -8.027 4.933 14.218 1 98.63 251 GLN B C 1
ATOM 4273 O O . GLN B 1 251 ? -7.193 5.689 14.719 1 98.63 251 GLN B O 1
ATOM 4278 N N . LEU B 1 252 ? -9.178 4.632 14.741 1 98.68 252 LEU B N 1
ATOM 4279 C CA . LEU B 1 252 ? -9.543 5.208 16.031 1 98.68 252 LEU B CA 1
ATOM 4280 C C . LEU B 1 252 ? -8.571 4.762 17.119 1 98.68 252 LEU B C 1
ATOM 4282 O O . LEU B 1 252 ? -8.172 5.563 17.967 1 98.68 252 LEU B O 1
ATOM 4286 N N . GLU B 1 253 ? -8.209 3.525 17.099 1 98.52 253 GLU B N 1
ATOM 4287 C CA . GLU B 1 253 ? -7.28 2.981 18.084 1 98.52 253 GLU B CA 1
ATOM 4288 C C . GLU B 1 253 ? -5.919 3.667 17.999 1 98.52 253 GLU B C 1
ATOM 4290 O O . GLU B 1 253 ? -5.318 3.994 19.024 1 98.52 253 GLU B O 1
ATOM 4295 N N . LEU B 1 254 ? -5.442 3.836 16.805 1 97.91 254 LEU B N 1
ATOM 4296 C CA . LEU B 1 254 ? -4.153 4.49 16.606 1 97.91 254 LEU B CA 1
ATOM 4297 C C . LEU B 1 254 ? -4.198 5.937 17.085 1 97.91 254 LEU B C 1
ATOM 4299 O O . LEU B 1 254 ? -3.262 6.409 17.734 1 97.91 254 LEU B O 1
ATOM 4303 N N . LEU B 1 255 ? -5.25 6.58 16.74 1 98.4 255 LEU B N 1
ATOM 4304 C CA . LEU B 1 255 ? -5.425 7.965 17.166 1 98.4 255 LEU B CA 1
ATOM 4305 C C . LEU B 1 255 ? -5.473 8.064 18.687 1 98.4 255 LEU B C 1
ATOM 4307 O O . LEU B 1 255 ? -4.807 8.917 19.279 1 98.4 255 LEU B O 1
ATOM 4311 N N . LYS B 1 256 ? -6.284 7.188 19.3 1 98.65 256 LYS B N 1
ATOM 4312 C CA . LYS B 1 256 ? -6.38 7.156 20.757 1 98.65 256 LYS B CA 1
ATOM 4313 C C . LYS B 1 256 ? -5.012 6.927 21.392 1 98.65 256 LYS B C 1
ATOM 4315 O O . LYS B 1 256 ? -4.651 7.599 22.361 1 98.65 256 LYS B O 1
ATOM 4320 N N . GLY B 1 257 ? -4.336 5.952 20.872 1 98.43 257 GLY B N 1
ATOM 4321 C CA . GLY B 1 257 ? -3.008 5.664 21.39 1 98.43 257 GLY B CA 1
ATOM 4322 C C . GLY B 1 257 ? -2.067 6.852 21.314 1 98.43 257 GLY B C 1
ATOM 4323 O O . GLY B 1 257 ? -1.364 7.157 22.28 1 98.43 257 GLY B O 1
ATOM 4324 N N . GLY B 1 258 ? -2.03 7.522 20.133 1 98.3 258 GLY B N 1
ATOM 4325 C CA . GLY B 1 258 ? -1.186 8.693 19.959 1 98.3 258 GLY B CA 1
ATOM 4326 C C . GLY B 1 258 ? -1.566 9.844 20.871 1 98.3 258 GLY B C 1
ATOM 4327 O O . GLY B 1 258 ? -0.703 10.447 21.511 1 98.3 258 GLY B O 1
ATOM 4328 N N . ILE B 1 259 ? -2.854 10.146 20.946 1 98.76 259 ILE B N 1
ATOM 4329 C CA . ILE B 1 259 ? -3.356 11.242 21.768 1 98.76 259 ILE B CA 1
ATOM 4330 C C . ILE B 1 259 ? -3.052 10.965 23.238 1 98.76 259 ILE B C 1
ATOM 4332 O O . ILE B 1 259 ? -2.533 11.832 23.945 1 98.76 259 ILE B O 1
ATOM 4336 N N . ARG B 1 260 ? -3.353 9.772 23.694 1 98.69 260 ARG B N 1
ATOM 4337 C CA . ARG B 1 260 ? -3.125 9.413 25.09 1 98.69 260 ARG B CA 1
ATOM 4338 C C . ARG B 1 260 ? -1.655 9.575 25.464 1 98.69 260 ARG B C 1
ATOM 4340 O O . ARG B 1 260 ? -1.332 10.207 26.471 1 98.69 260 ARG B O 1
ATOM 4347 N N . ARG B 1 261 ? -0.802 9.043 24.689 1 98.35 261 ARG B N 1
ATOM 4348 C CA . ARG B 1 261 ? 0.628 9.067 24.977 1 98.35 261 ARG B CA 1
ATOM 4349 C C . ARG B 1 261 ? 1.138 10.499 25.101 1 98.35 261 ARG B C 1
ATOM 4351 O O . ARG B 1 261 ? 1.793 10.848 26.085 1 98.35 261 ARG B O 1
ATOM 4358 N N . LEU B 1 262 ? 0.835 11.335 24.143 1 98.38 262 LEU B N 1
ATOM 4359 C CA . LEU B 1 262 ? 1.369 12.692 24.109 1 98.38 262 LEU B CA 1
ATOM 4360 C C . LEU B 1 262 ? 0.693 13.569 25.158 1 98.38 262 LEU B C 1
ATOM 4362 O O . LEU B 1 262 ? 1.329 14.449 25.741 1 98.38 262 LEU B O 1
ATOM 4366 N N . ALA B 1 263 ? -0.589 13.388 25.332 1 98.41 263 ALA B N 1
ATOM 4367 C CA . ALA B 1 263 ? -1.289 14.131 26.376 1 98.41 263 ALA B CA 1
ATOM 4368 C C . ALA B 1 263 ? -0.696 13.836 27.751 1 98.41 263 ALA B C 1
ATOM 4370 O O . ALA B 1 263 ? -0.471 14.751 28.546 1 98.41 263 ALA B O 1
ATOM 4371 N N . GLU B 1 264 ? -0.45 12.543 28.03 1 98.37 264 GLU B N 1
ATOM 4372 C CA . GLU B 1 264 ? 0.138 12.143 29.305 1 98.37 264 GLU B CA 1
ATOM 4373 C C . GLU B 1 264 ? 1.571 12.65 29.435 1 98.37 264 GLU B C 1
ATOM 4375 O O . GLU B 1 264 ? 1.949 13.2 30.473 1 98.37 264 GLU B O 1
ATOM 4380 N N . GLU B 1 265 ? 2.323 12.484 28.409 1 97.85 265 GLU B N 1
ATOM 4381 C CA . GLU B 1 265 ? 3.727 12.883 28.414 1 97.85 265 GLU B CA 1
ATOM 4382 C C . GLU B 1 265 ? 3.876 14.373 28.706 1 97.85 265 GLU B C 1
ATOM 4384 O O . GLU B 1 265 ? 4.81 14.785 29.397 1 97.85 265 GLU B O 1
ATOM 4389 N N . HIS B 1 266 ? 2.926 15.181 28.245 1 97.67 266 HIS B N 1
ATOM 4390 C CA . HIS B 1 266 ? 3.073 16.628 28.352 1 97.67 266 HIS B CA 1
ATOM 4391 C C . HIS B 1 266 ? 2.054 17.215 29.323 1 97.67 266 HIS B C 1
ATOM 4393 O O . HIS B 1 266 ? 1.928 18.437 29.434 1 97.67 266 HIS B O 1
ATOM 4399 N N . SER B 1 267 ? 1.281 16.376 29.951 1 97.79 267 SER B N 1
ATOM 4400 C CA . SER B 1 267 ? 0.291 16.787 30.94 1 97.79 267 SER B CA 1
ATOM 4401 C C . SER B 1 267 ? -0.715 17.764 30.342 1 97.79 267 SER B C 1
ATOM 4403 O O . SER B 1 267 ? -0.928 18.852 30.881 1 97.79 267 SER B O 1
ATOM 4405 N N . LEU B 1 268 ? -1.302 17.358 29.244 1 98.42 268 LEU B N 1
ATOM 4406 C CA . LEU B 1 268 ? -2.307 18.155 28.55 1 98.42 268 LEU B CA 1
ATOM 4407 C C . LEU B 1 268 ? -3.695 17.545 28.716 1 98.42 268 LEU B C 1
ATOM 4409 O O . LEU B 1 268 ? -3.845 16.322 28.706 1 98.42 268 LEU B O 1
ATOM 4413 N N . ASN B 1 269 ? -4.688 18.39 28.806 1 98.27 269 ASN B N 1
ATOM 4414 C CA . ASN B 1 269 ? -6.046 17.898 29.013 1 98.27 269 ASN B CA 1
ATOM 4415 C C . ASN B 1 269 ? -6.998 18.411 27.936 1 98.27 269 ASN B C 1
ATOM 4417 O O . ASN B 1 269 ? -8.182 18.07 27.934 1 98.27 269 ASN B O 1
ATOM 4421 N N . LEU B 1 270 ? -6.476 19.227 27.058 1 98.64 270 LEU B N 1
ATOM 4422 C CA . LEU B 1 270 ? -7.261 19.821 25.981 1 98.64 270 LEU B CA 1
ATOM 4423 C C . LEU B 1 270 ? -6.709 19.414 24.619 1 98.64 270 LEU B C 1
ATOM 4425 O O . LEU B 1 270 ? -5.494 19.429 24.406 1 98.64 270 LEU B O 1
ATOM 4429 N N . VAL B 1 271 ? -7.609 18.959 23.725 1 98.75 271 VAL B N 1
ATOM 4430 C CA . VAL B 1 271 ? -7.25 18.652 22.344 1 98.75 271 VAL B CA 1
ATOM 4431 C C . VAL B 1 271 ? -7.874 19.683 21.406 1 98.75 271 VAL B C 1
ATOM 4433 O O . VAL B 1 271 ? -9.066 19.981 21.506 1 98.75 271 VAL B O 1
ATOM 4436 N N . ALA B 1 272 ? -7.105 20.32 20.603 1 98.57 272 ALA B N 1
ATOM 4437 C CA . ALA B 1 272 ? -7.588 21.154 19.505 1 98.57 272 ALA B CA 1
ATOM 4438 C C . ALA B 1 272 ? -7.57 20.388 18.185 1 98.57 272 ALA B C 1
ATOM 4440 O O . ALA B 1 272 ? -6.501 20.039 17.678 1 98.57 272 ALA B O 1
ATOM 4441 N N . ALA B 1 273 ? -8.707 20.134 17.653 1 98.3 273 ALA B N 1
ATOM 4442 C CA . ALA B 1 273 ? -8.847 19.275 16.48 1 98.3 273 ALA B CA 1
ATOM 4443 C C . ALA B 1 273 ? -9.034 20.103 15.212 1 98.3 273 ALA B C 1
ATOM 4445 O O . ALA B 1 273 ? -9.783 21.082 15.207 1 98.3 273 ALA B O 1
ATOM 4446 N N . AL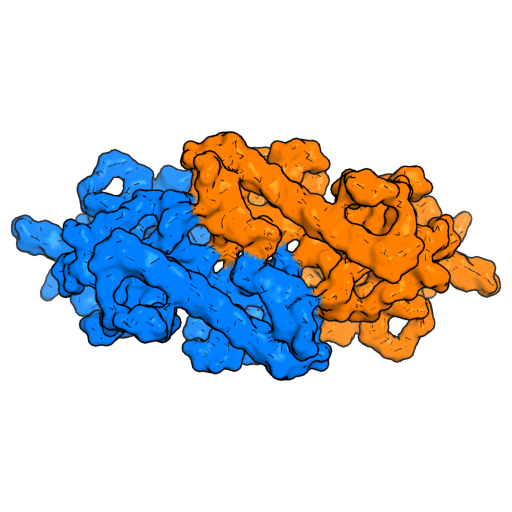A B 1 274 ? -8.366 19.742 14.169 1 97.11 274 ALA B N 1
ATOM 4447 C CA . ALA B 1 274 ? -8.469 20.413 12.875 1 97.11 274 ALA B CA 1
ATOM 4448 C C . ALA B 1 274 ? -8.496 19.401 11.733 1 97.11 274 ALA B C 1
ATOM 4450 O O . ALA B 1 274 ? -8.173 18.226 11.929 1 97.11 274 ALA B O 1
ATOM 4451 N N . GLY B 1 275 ? -8.913 19.888 10.547 1 94.68 275 GLY B N 1
ATOM 4452 C CA . GLY B 1 275 ? -8.866 19.081 9.338 1 94.68 275 GLY B CA 1
ATOM 4453 C C . GLY B 1 275 ? -10.161 18.339 9.066 1 94.68 275 GLY B C 1
ATOM 4454 O O . GLY B 1 275 ? -11.104 18.415 9.856 1 94.68 275 GLY B O 1
ATOM 4455 N N . ILE B 1 276 ? -10.146 17.552 8.066 1 93.54 276 ILE B N 1
ATOM 4456 C CA . ILE B 1 276 ? -11.344 16.847 7.623 1 93.54 276 ILE B CA 1
ATOM 4457 C C . ILE B 1 276 ? -11.629 15.676 8.561 1 93.54 276 ILE B C 1
ATOM 4459 O O . ILE B 1 276 ? -12.729 15.118 8.551 1 93.54 276 ILE B O 1
ATOM 4463 N N . GLY B 1 277 ? -10.68 15.305 9.417 1 96.47 277 GLY B N 1
ATOM 4464 C CA . GLY B 1 277 ? -10.848 14.195 10.341 1 96.47 277 GLY B CA 1
ATOM 4465 C C . GLY B 1 277 ? -11.218 14.637 11.744 1 96.47 277 GLY B C 1
ATOM 4466 O O . GLY B 1 277 ? -11.086 13.868 12.699 1 96.47 277 GLY B O 1
ATOM 4467 N N . GLU B 1 278 ? -11.703 15.865 11.949 1 97.15 278 GLU B N 1
ATOM 4468 C CA . GLU B 1 278 ? -12.032 16.417 13.26 1 97.15 278 GLU B CA 1
ATOM 4469 C C . GLU B 1 278 ? -12.989 15.503 14.019 1 97.15 278 GLU B C 1
ATOM 4471 O O . GLU B 1 278 ? -12.898 15.379 15.242 1 97.15 278 GLU B O 1
ATOM 4476 N N . GLY B 1 279 ? -13.917 14.935 13.278 1 96.5 279 GLY B N 1
ATOM 4477 C CA . GLY B 1 279 ? -14.882 14.054 13.915 1 96.5 279 GLY B CA 1
ATOM 4478 C C . GLY B 1 279 ? -14.24 12.865 14.604 1 96.5 279 GLY B C 1
ATOM 4479 O O . GLY B 1 279 ? -14.585 12.538 15.741 1 96.5 279 GLY B O 1
ATOM 4480 N N . LEU B 1 280 ? -13.341 12.228 13.925 1 97.93 280 LEU B N 1
ATOM 4481 C CA . LEU B 1 280 ? -12.646 11.073 14.482 1 97.93 280 LEU B CA 1
ATOM 4482 C C . LEU B 1 280 ? -11.769 11.482 15.66 1 97.93 280 LEU B C 1
ATOM 4484 O O . LEU B 1 280 ? -11.66 10.746 16.643 1 97.93 280 LEU B O 1
ATOM 4488 N N . ILE B 1 281 ? -11.132 12.644 15.565 1 98.6 281 ILE B N 1
ATOM 4489 C CA . ILE B 1 281 ? -10.302 13.167 16.644 1 98.6 281 ILE B CA 1
ATOM 4490 C C . ILE B 1 281 ? -11.152 13.376 17.895 1 98.6 281 ILE B C 1
ATOM 4492 O O . ILE B 1 281 ? -10.756 12.984 18.995 1 98.6 281 ILE B O 1
ATOM 4496 N N . ARG B 1 282 ? -12.27 13.995 17.713 1 98.26 282 ARG B N 1
ATOM 4497 C CA . ARG B 1 282 ? -13.171 14.254 18.831 1 98.26 282 ARG B CA 1
ATOM 4498 C C . ARG B 1 282 ? -13.598 12.952 19.502 1 98.26 282 ARG B C 1
ATOM 4500 O O . ARG B 1 282 ? -13.6 12.853 20.731 1 98.26 282 ARG B O 1
ATOM 4507 N N . GLU B 1 283 ? -13.976 12.03 18.671 1 98.33 283 GLU B N 1
ATOM 4508 C CA . GLU B 1 283 ? -14.38 10.734 19.21 1 98.33 283 GLU B CA 1
ATOM 4509 C C . GLU B 1 283 ? -13.261 10.109 20.038 1 98.33 283 GLU B C 1
ATOM 4511 O O . GLU B 1 283 ? -13.5 9.615 21.142 1 98.33 283 GLU B O 1
ATOM 4516 N N . ALA B 1 284 ? -12.053 10.116 19.512 1 98.59 284 ALA B N 1
ATOM 4517 C CA . ALA B 1 284 ? -10.897 9.558 20.209 1 98.59 284 ALA B CA 1
ATOM 4518 C C . ALA B 1 284 ? -10.638 10.297 21.519 1 98.59 284 ALA B C 1
ATOM 4520 O O . ALA B 1 284 ? -10.485 9.673 22.572 1 98.59 284 ALA B O 1
ATOM 4521 N N . ALA B 1 285 ? -10.606 11.614 21.456 1 98.58 285 ALA B N 1
ATOM 4522 C CA . ALA B 1 285 ? -10.293 12.441 22.619 1 98.58 285 ALA B CA 1
ATOM 4523 C C . ALA B 1 285 ? -11.335 12.258 23.719 1 98.58 285 ALA B C 1
ATOM 4525 O O . ALA B 1 285 ? -10.988 12.09 24.89 1 98.58 285 ALA B O 1
ATOM 4526 N N . ARG B 1 286 ? -12.581 12.238 23.339 1 98.14 286 ARG B N 1
ATOM 4527 C CA . ARG B 1 286 ? -13.662 12.09 24.308 1 98.14 286 ARG B CA 1
ATOM 4528 C C . ARG B 1 286 ? -13.605 10.726 24.988 1 98.14 286 ARG B C 1
ATOM 4530 O O . ARG B 1 286 ? -13.879 10.611 26.184 1 98.14 286 ARG B O 1
ATOM 4537 N N . SER B 1 287 ? -13.302 9.758 24.233 1 98.22 287 SER B N 1
ATOM 4538 C CA . SER B 1 287 ? -13.194 8.419 24.803 1 98.22 287 SER B CA 1
ATOM 4539 C C . SER B 1 287 ? -12.072 8.346 25.834 1 98.22 287 SER B C 1
ATOM 4541 O O . SER B 1 287 ? -12.06 7.452 26.683 1 98.22 287 SER B O 1
ATOM 4543 N N . LEU B 1 288 ? -11.145 9.275 25.806 1 98.37 288 LEU B N 1
ATOM 4544 C CA . LEU B 1 288 ? -10.021 9.316 26.735 1 98.37 288 LEU B CA 1
ATOM 4545 C C . LEU B 1 288 ? -10.302 10.276 27.886 1 98.37 288 LEU B C 1
ATOM 4547 O O . LEU B 1 288 ? -9.435 10.507 28.733 1 98.37 288 LEU B O 1
ATOM 4551 N N . GLY B 1 289 ? -11.464 10.924 27.834 1 98.17 289 GLY B N 1
ATOM 4552 C CA . GLY B 1 289 ? -11.839 11.859 28.883 1 98.17 289 GLY B CA 1
ATOM 4553 C C . GLY B 1 289 ? -11.205 13.227 28.719 1 98.17 289 GLY B C 1
ATOM 4554 O O . GLY B 1 289 ? -11.098 13.987 29.683 1 98.17 289 GLY B O 1
ATOM 4555 N N . LEU B 1 290 ? -10.774 13.546 27.571 1 98.64 290 LEU B N 1
ATOM 4556 C CA . LEU B 1 290 ? -10.145 14.836 27.31 1 98.64 290 LEU B CA 1
ATOM 4557 C C . LEU B 1 290 ? -11.161 15.836 26.768 1 98.64 290 LEU B C 1
ATOM 4559 O O . LEU B 1 290 ? -12.142 15.447 26.13 1 98.64 290 LEU B O 1
ATOM 4563 N N . GLU B 1 291 ? -10.918 17.073 27.012 1 98.3 291 GLU B N 1
ATOM 4564 C CA . GLU B 1 291 ? -11.688 18.134 26.37 1 98.3 291 GLU B CA 1
ATOM 4565 C C . GLU B 1 291 ? -11.26 18.326 24.918 1 98.3 291 GLU B C 1
ATOM 4567 O O . GLU B 1 291 ? -10.097 18.102 24.574 1 98.3 291 GLU B O 1
ATOM 4572 N N . VAL B 1 292 ? -12.243 18.732 24.138 1 98.12 292 VAL B N 1
ATOM 4573 C CA . VAL B 1 292 ? -11.906 18.889 22.727 1 98.12 292 VAL B CA 1
ATOM 4574 C C . VAL B 1 292 ? -12.559 20.155 22.178 1 98.12 292 VAL B C 1
ATOM 4576 O O . VAL B 1 292 ? -13.734 20.42 22.443 1 98.12 292 VAL B O 1
ATOM 4579 N N . ILE B 1 293 ? -11.829 20.951 21.504 1 97.33 293 ILE B N 1
ATOM 4580 C CA . ILE B 1 293 ? -12.359 22.034 20.682 1 97.33 293 ILE B CA 1
ATOM 4581 C C . ILE B 1 293 ? -12.09 21.742 19.207 1 97.33 293 ILE B C 1
ATOM 4583 O O . ILE B 1 293 ? -11.025 21.232 18.853 1 97.33 293 ILE B O 1
ATOM 4587 N N . ARG B 1 294 ? -13.024 21.97 18.382 1 96.9 294 ARG B N 1
ATOM 4588 C CA . ARG B 1 294 ? -12.88 21.843 16.935 1 96.9 294 ARG B CA 1
ATOM 4589 C C . ARG B 1 294 ? -12.63 23.201 16.288 1 96.9 294 ARG B C 1
ATOM 4591 O O . ARG B 1 294 ? -13.368 24.157 16.534 1 96.9 294 ARG B O 1
ATOM 4598 N N . LEU B 1 295 ? -11.675 23.242 15.506 1 96.77 295 LEU B N 1
ATOM 4599 C CA . LEU B 1 295 ? -11.346 24.503 14.851 1 96.77 295 LEU B CA 1
ATOM 4600 C C . LEU B 1 295 ? -12.425 24.89 13.844 1 96.77 295 LEU B C 1
ATOM 4602 O O . LEU B 1 295 ? -12.629 26.075 13.571 1 96.77 295 LEU B O 1
ATOM 4606 N N . SER B 1 296 ? -13.14 23.892 13.37 1 96.09 296 SER B N 1
ATOM 4607 C CA . SER B 1 296 ? -14.253 24.175 12.469 1 96.09 296 SER B CA 1
ATOM 4608 C C . SER B 1 296 ? -15.358 24.948 13.182 1 96.09 296 SER B C 1
ATOM 4610 O O . SER B 1 296 ? -16.083 25.724 12.556 1 96.09 296 SER B O 1
ATOM 4612 N N . GLU B 1 297 ? -15.511 24.712 14.427 1 94.86 297 GLU B N 1
ATOM 4613 C CA . GLU B 1 297 ? -16.502 25.442 15.212 1 94.86 297 GLU B CA 1
ATOM 4614 C C . GLU B 1 297 ? -16.03 26.862 15.513 1 94.86 297 GLU B C 1
ATOM 4616 O O . GLU B 1 297 ? -16.844 27.781 15.625 1 94.86 297 GLU B O 1
ATOM 4621 N N . ARG B 1 298 ? -14.784 27.025 15.583 1 92.85 298 ARG B N 1
ATOM 4622 C CA . ARG B 1 298 ? -14.203 28.319 15.928 1 92.85 298 ARG B CA 1
ATOM 4623 C C . ARG B 1 298 ? -14.039 29.193 14.69 1 92.85 298 ARG B C 1
ATOM 4625 O O . ARG B 1 298 ? -14.295 30.398 14.736 1 92.85 298 ARG B O 1
ATOM 4632 N N . TYR B 1 299 ? -13.568 28.567 13.566 1 94.64 299 TYR B N 1
ATOM 4633 C CA . TYR B 1 299 ? -13.175 29.363 12.409 1 94.64 299 TYR B CA 1
ATOM 4634 C C . TYR B 1 299 ? -14.049 29.041 11.203 1 94.64 299 TYR B C 1
ATOM 4636 O O . TYR B 1 299 ? -13.999 29.741 10.188 1 94.64 299 TYR B O 1
ATOM 4644 N N . GLY B 1 300 ? -14.847 28.018 11.315 1 94.62 300 GLY B N 1
ATOM 4645 C CA . GLY B 1 300 ? -15.596 27.51 10.177 1 94.62 300 GLY B CA 1
ATOM 4646 C C . GLY B 1 300 ? -14.943 26.308 9.521 1 94.62 300 GLY B C 1
ATOM 4647 O O . GLY B 1 300 ? -13.716 26.185 9.52 1 94.62 300 GLY B O 1
ATOM 4648 N N . SER B 1 301 ? -15.752 25.504 8.888 1 93.14 301 SER B N 1
ATOM 4649 C CA . SER B 1 301 ? -15.299 24.245 8.307 1 93.14 301 SER B CA 1
ATOM 4650 C C . SER B 1 301 ? -14.314 24.484 7.167 1 93.14 301 SER B C 1
ATOM 4652 O O . SER B 1 301 ? -13.315 23.772 7.044 1 93.14 301 SER B O 1
ATOM 4654 N N . ALA B 1 302 ? -14.572 25.437 6.36 1 93.14 302 ALA B N 1
ATOM 4655 C CA . ALA B 1 302 ? -13.722 25.719 5.206 1 93.14 302 ALA B CA 1
ATOM 4656 C C . ALA B 1 302 ? -12.311 26.1 5.645 1 93.14 302 ALA B C 1
ATOM 4658 O O . ALA B 1 302 ? -11.328 25.672 5.036 1 93.14 302 ALA B O 1
ATOM 4659 N N . VAL B 1 303 ? -12.224 26.883 6.68 1 95.14 303 VAL B N 1
ATOM 4660 C CA . VAL B 1 303 ? -10.935 27.32 7.206 1 95.14 303 VAL B CA 1
ATOM 4661 C C . VAL B 1 303 ? -10.206 26.136 7.838 1 95.14 303 VAL B C 1
ATOM 4663 O O . VAL B 1 303 ? -9.004 25.956 7.629 1 95.14 303 VAL B O 1
ATOM 4666 N N . SER B 1 304 ? -10.894 25.319 8.582 1 95.21 304 SER B N 1
ATOM 4667 C CA . SER B 1 304 ? -10.296 24.162 9.241 1 95.21 304 SER B CA 1
ATOM 4668 C C . SER B 1 304 ? -9.652 23.22 8.229 1 95.21 304 SER B C 1
ATOM 4670 O O . SER B 1 304 ? -8.602 22.634 8.499 1 95.21 304 SER B O 1
ATOM 4672 N N . GLU B 1 305 ? -10.222 23.125 7.044 1 92.49 305 GLU B N 1
ATOM 4673 C CA . GLU B 1 305 ? -9.756 22.203 6.011 1 92.49 305 GLU B CA 1
ATOM 4674 C C . GLU B 1 305 ? -8.468 22.704 5.365 1 92.49 305 GLU B C 1
ATOM 4676 O O . GLU B 1 305 ? -7.739 21.93 4.741 1 92.49 305 GLU B O 1
ATOM 4681 N N . VAL B 1 306 ? -8.236 24.001 5.491 1 94.68 306 VAL B N 1
ATOM 4682 C CA . VAL B 1 306 ? -7.043 24.601 4.903 1 94.68 306 VAL B CA 1
ATOM 4683 C C . VAL B 1 306 ? -6.237 25.316 5.984 1 94.68 306 VAL B C 1
ATOM 4685 O O . VAL B 1 306 ? -5.636 26.363 5.729 1 94.68 306 VAL B O 1
ATOM 4688 N N . PHE B 1 307 ? -6.253 24.801 7.109 1 96.18 307 PHE B N 1
ATOM 4689 C CA . PHE B 1 307 ? -5.837 25.497 8.321 1 96.18 307 PHE B CA 1
ATOM 4690 C C . PHE B 1 307 ? -4.394 25.975 8.201 1 96.18 307 PHE B C 1
ATOM 4692 O O . PHE B 1 307 ? -4.062 27.077 8.643 1 96.18 307 PHE B O 1
ATOM 4699 N N . PRO B 1 308 ? -3.469 25.205 7.631 1 96.69 308 PRO B N 1
ATOM 4700 C CA . PRO B 1 308 ? -2.1 25.716 7.522 1 96.69 308 PRO B CA 1
ATOM 4701 C C . PRO B 1 308 ? -2.015 27.003 6.704 1 96.69 308 PRO B C 1
ATOM 4703 O O . PRO B 1 308 ? -1.251 27.908 7.049 1 96.69 308 PRO B O 1
ATOM 4706 N N . ALA B 1 309 ? -2.758 27.083 5.656 1 97.29 309 ALA B N 1
ATOM 4707 C CA . ALA B 1 309 ? -2.792 28.298 4.846 1 97.29 309 ALA B CA 1
ATOM 4708 C C . ALA B 1 309 ? -3.363 29.47 5.639 1 97.29 309 ALA B C 1
ATOM 4710 O O . ALA B 1 309 ? -2.827 30.58 5.591 1 97.29 309 ALA B O 1
ATOM 4711 N N . TYR B 1 310 ? -4.432 29.233 6.377 1 97.75 310 TYR B N 1
ATOM 4712 C CA . TYR B 1 310 ? -5.035 30.255 7.226 1 97.75 310 TYR B CA 1
ATOM 4713 C C . TYR B 1 310 ? -4.065 30.705 8.312 1 97.75 310 TYR B C 1
ATOM 4715 O O . TYR B 1 310 ? -3.918 31.903 8.564 1 97.75 310 TYR B O 1
ATOM 4723 N N . ALA B 1 311 ? -3.415 29.742 8.864 1 97.96 311 ALA B N 1
ATOM 4724 C CA . ALA B 1 311 ? -2.506 30.016 9.975 1 97.96 311 ALA B CA 1
ATOM 4725 C C . ALA B 1 311 ? -1.362 30.925 9.536 1 97.96 311 ALA B C 1
ATOM 4727 O O . ALA B 1 311 ? -1.042 31.903 10.216 1 97.96 311 ALA B O 1
ATOM 4728 N N . VAL B 1 312 ? -0.784 30.61 8.408 1 97.96 312 VAL B N 1
ATOM 4729 C CA . VAL B 1 312 ? 0.364 31.399 7.974 1 97.96 312 VAL B CA 1
ATOM 4730 C C . VAL B 1 312 ? -0.094 32.799 7.571 1 97.96 312 VAL B C 1
ATOM 4732 O O . VAL B 1 312 ? 0.629 33.778 7.775 1 97.96 312 VAL B O 1
ATOM 4735 N N . ALA B 1 313 ? -1.277 32.957 7.042 1 97.88 313 ALA B N 1
ATOM 4736 C CA . ALA B 1 313 ? -1.838 34.27 6.734 1 97.88 313 ALA B CA 1
ATOM 4737 C C . ALA B 1 313 ? -2.023 35.099 8.002 1 97.88 313 ALA B C 1
ATOM 4739 O O . ALA B 1 313 ? -1.657 36.276 8.04 1 97.88 313 ALA B O 1
ATOM 4740 N N . ARG B 1 314 ? -2.56 34.48 8.986 1 97.03 314 ARG B N 1
ATOM 4741 C CA . ARG B 1 314 ? -2.814 35.154 10.254 1 97.03 314 ARG B CA 1
ATOM 4742 C C . ARG B 1 314 ? -1.508 35.566 10.927 1 97.03 314 ARG B C 1
ATOM 4744 O O . ARG B 1 314 ? -1.408 36.662 11.482 1 97.03 314 ARG B O 1
ATOM 4751 N N . LEU B 1 315 ? -0.598 34.702 10.92 1 97.04 315 LEU B N 1
ATOM 4752 C CA . LEU B 1 315 ? 0.696 34.979 11.534 1 97.04 315 LEU B CA 1
ATOM 4753 C C . LEU B 1 315 ? 1.404 36.124 10.818 1 97.04 315 LEU B C 1
ATOM 4755 O O . LEU B 1 315 ? 2.044 36.961 11.459 1 97.04 315 LEU B O 1
ATOM 4759 N N . LEU B 1 316 ? 1.3 36.131 9.506 1 96.91 316 LEU B N 1
ATOM 4760 C CA . LEU B 1 316 ? 1.894 37.218 8.736 1 96.91 316 LEU B CA 1
ATOM 4761 C C . LEU B 1 316 ? 1.21 38.544 9.05 1 96.91 316 LEU B C 1
ATOM 4763 O O . LEU B 1 316 ? 1.871 39.58 9.15 1 96.91 316 LEU B O 1
ATOM 4767 N N . GLU B 1 317 ? -0.084 38.487 9.159 1 95.66 317 GLU B N 1
ATOM 4768 C CA . GLU B 1 317 ? -0.84 39.687 9.506 1 95.66 317 GLU B CA 1
ATOM 4769 C C . GLU B 1 317 ? -0.354 40.284 10.823 1 95.66 317 GLU B C 1
ATOM 4771 O O . GLU B 1 317 ? -0.175 41.499 10.932 1 95.66 317 GLU B O 1
ATOM 4776 N N . VAL B 1 318 ? -0.167 39.444 11.761 1 93.2 318 VAL B N 1
ATOM 4777 C CA . VAL B 1 318 ? 0.314 39.879 13.068 1 93.2 318 VAL B CA 1
ATOM 4778 C C . VAL B 1 318 ? 1.713 40.476 12.932 1 93.2 318 VAL B C 1
ATOM 4780 O O . VAL B 1 318 ? 2.017 41.506 13.538 1 93.2 318 VAL B O 1
ATOM 4783 N N . GLU B 1 319 ? 2.5 39.803 12.216 1 91.08 319 GLU B N 1
ATOM 4784 C CA . GLU B 1 319 ? 3.87 40.263 12.012 1 91.08 319 GLU B CA 1
ATOM 4785 C C . GLU B 1 319 ? 3.898 41.634 11.342 1 91.08 319 GLU B C 1
ATOM 4787 O O . GLU B 1 319 ? 4.722 42.483 11.688 1 91.08 319 GLU B O 1
ATOM 4792 N N . LEU B 1 320 ? 3.03 41.837 10.361 1 90.05 320 LEU B N 1
ATOM 4793 C CA . LEU B 1 320 ? 2.987 43.087 9.61 1 90.05 320 LEU B CA 1
ATOM 4794 C C . LEU B 1 320 ? 2.323 44.189 10.428 1 90.05 320 LEU B C 1
ATOM 4796 O O . LEU B 1 320 ? 2.588 45.374 10.211 1 90.05 320 LEU B O 1
ATOM 4800 N N . GLY B 1 321 ? 1.221 43.822 11.203 1 81.3 321 GLY B N 1
ATOM 4801 C CA . GLY B 1 321 ? 0.559 44.807 12.043 1 81.3 321 GLY B CA 1
ATOM 4802 C C . GLY B 1 321 ? 1.386 45.217 13.247 1 81.3 321 GLY B C 1
ATOM 4803 O O . GLY B 1 321 ? 1.169 46.287 13.82 1 81.3 321 GLY B O 1
ATOM 4804 N N . GLY B 1 322 ? 2.116 44.324 13.761 1 64.68 322 GLY B N 1
ATOM 4805 C CA . GLY B 1 322 ? 3.002 44.657 14.866 1 64.68 322 GLY B CA 1
ATOM 4806 C C . GLY B 1 322 ? 4.213 45.464 14.437 1 64.68 322 GLY B C 1
ATOM 4807 O O . GLY B 1 322 ? 5.049 45.826 15.266 1 64.68 322 GLY B O 1
ATOM 4808 N N . ARG B 1 323 ? 4.47 45.788 13.19 1 47.3 323 ARG B N 1
ATOM 4809 C CA . ARG B 1 323 ? 5.513 46.689 12.714 1 47.3 323 ARG B CA 1
ATOM 4810 C C . ARG B 1 323 ? 5.001 48.123 12.627 1 47.3 323 ARG B C 1
ATOM 4812 O O . ARG B 1 323 ? 3.814 48.35 12.381 1 47.3 323 ARG B O 1
#